Protein AF-A0A0S4JL31-F1 (afdb_monomer_lite)

Secondary structure (DSSP, 8-state):
----HHHHHHHHHHHHHHHHHHHHHHHHHHHHHHHHHHHHHHHHHHHHHHHHHHHHHHHHHHHHHHHHHHHHHHHS-TTGGG-SHHHHHHHHHHHHHTT-EEEEEETTS-EEEEESS--SSSS-PPPPTTEEEEEEEEETTTEEEEEEEETTT--BSSSS---EEEE----STTSHHHHHHT-TT-SSSSEEPPPEEEEEETTEEEEEEEEEEEEE-TT-SSGGGSEEEEEEEEEHHHHHHHHHHH-SSSS-EEEEEETTTTEEEEESSSS-SEEEETTEEEEPBGGG---TTTHHHHT-EETTBS-HHHHHHHS-SSEEEEEETTTTEEEETT-----TTHHHH---EEEEEEES-TTS-SS--EEEEEEEEHHHHHHHHHHHHHHHHHHHHHHHHHHHHHHHHHHHHHTHHHHHHHHHHHHHHHHHHT-----------------------S--SSSHHHHHHHHHHHHHHHHHHHHHHHHHSS------------------------------------S--TT----PPP----------GGG--TTS-HHHHHHHHHHHHT-

Structure (mmCIF, N/CA/C/O backbone):
data_AF-A0A0S4JL31-F1
#
_entry.id   AF-A0A0S4JL31-F1
#
loop_
_atom_site.group_PDB
_atom_site.id
_atom_site.type_symbol
_atom_site.label_atom_id
_atom_site.label_alt_id
_atom_site.label_comp_id
_atom_site.label_asym_id
_atom_site.label_entity_id
_atom_site.label_seq_id
_atom_site.pdbx_PDB_ins_code
_atom_site.Cartn_x
_atom_site.Cartn_y
_atom_site.Cartn_z
_atom_site.occupancy
_atom_site.B_iso_or_equiv
_atom_site.auth_seq_id
_atom_site.auth_comp_id
_atom_site.auth_asym_id
_atom_site.auth_atom_id
_atom_site.pdbx_PDB_model_num
ATOM 1 N N . MET A 1 1 ? -40.070 16.897 58.761 1.00 37.53 1 MET A N 1
ATOM 2 C CA . MET A 1 1 ? -40.650 16.041 57.700 1.00 37.53 1 MET A CA 1
ATOM 3 C C . MET A 1 1 ? -40.444 14.592 58.112 1.00 37.53 1 MET A C 1
ATOM 5 O O . MET A 1 1 ? -39.301 14.165 58.169 1.00 37.53 1 MET A O 1
ATOM 9 N N . HIS A 1 2 ? -41.507 13.865 58.464 1.00 45.56 2 HIS A N 1
ATOM 10 C CA . HIS A 1 2 ? -41.405 12.441 58.801 1.00 45.56 2 HIS A CA 1
ATOM 11 C C . HIS A 1 2 ? -41.560 11.615 57.521 1.00 45.56 2 HIS A C 1
ATOM 13 O O . HIS A 1 2 ? -42.617 11.626 56.893 1.00 45.56 2 HIS A O 1
ATOM 19 N N . VAL A 1 3 ? -40.476 10.965 57.097 1.00 51.31 3 VAL A N 1
ATOM 20 C CA . VAL A 1 3 ? -40.472 10.057 55.943 1.00 51.31 3 VAL A CA 1
ATOM 21 C C . VAL A 1 3 ? -41.164 8.762 56.372 1.00 51.31 3 VAL A C 1
ATOM 23 O O . VAL A 1 3 ? -40.760 8.150 57.355 1.00 51.31 3 VAL A O 1
ATOM 26 N N . SER A 1 4 ? -42.225 8.358 55.668 1.00 69.81 4 SER A N 1
ATOM 27 C CA . SER A 1 4 ? -42.963 7.125 55.979 1.00 69.81 4 SER A CA 1
ATOM 28 C C . SER A 1 4 ? -42.043 5.901 55.882 1.00 69.81 4 SER A C 1
ATOM 30 O O . SER A 1 4 ? -41.303 5.760 54.905 1.00 69.81 4 SER A O 1
ATOM 32 N N . ILE A 1 5 ? -42.138 4.983 56.853 1.00 71.50 5 ILE A N 1
ATOM 33 C CA . ILE A 1 5 ? -41.412 3.696 56.889 1.00 71.50 5 ILE A CA 1
ATOM 34 C C . ILE A 1 5 ? -41.541 2.925 55.565 1.00 71.50 5 ILE A C 1
ATOM 36 O O . ILE A 1 5 ? -40.599 2.260 55.143 1.00 71.50 5 ILE A O 1
ATOM 40 N N . LYS A 1 6 ? -42.669 3.075 54.857 1.00 67.81 6 LYS A N 1
ATOM 41 C CA . LYS A 1 6 ? -42.921 2.461 53.544 1.00 67.81 6 LYS A CA 1
ATOM 42 C C . LYS A 1 6 ? -41.936 2.944 52.473 1.00 67.81 6 LYS A C 1
ATOM 44 O O . LYS A 1 6 ? -41.446 2.144 51.681 1.00 67.81 6 LYS A O 1
ATOM 49 N N . VAL A 1 7 ? -41.620 4.240 52.472 1.00 69.62 7 VAL A N 1
ATOM 50 C CA . VAL A 1 7 ? -40.647 4.835 51.543 1.00 69.62 7 VAL A CA 1
ATOM 51 C C . VAL A 1 7 ? -39.239 4.353 51.876 1.00 69.62 7 VAL A C 1
ATOM 53 O O . VAL A 1 7 ? -38.480 4.029 50.970 1.00 69.62 7 VAL A O 1
ATOM 56 N N . VAL A 1 8 ? -38.914 4.233 53.166 1.00 76.25 8 VAL A N 1
ATOM 57 C CA . VAL A 1 8 ? -37.608 3.729 53.618 1.00 76.25 8 VAL A CA 1
ATOM 58 C C . VAL A 1 8 ? -37.426 2.255 53.246 1.00 76.25 8 VAL A C 1
ATOM 60 O O . VAL A 1 8 ? -36.391 1.892 52.691 1.00 76.25 8 VAL A O 1
ATOM 63 N N . ALA A 1 9 ? -38.437 1.413 53.477 1.00 73.75 9 ALA A N 1
ATOM 64 C CA . ALA A 1 9 ? -38.400 -0.004 53.119 1.00 73.75 9 ALA A CA 1
ATOM 65 C C . ALA A 1 9 ? -38.315 -0.210 51.597 1.00 73.75 9 ALA A C 1
ATOM 67 O O . ALA A 1 9 ? -37.485 -0.990 51.137 1.00 73.75 9 ALA A O 1
ATOM 68 N N . GLY A 1 10 ? -39.111 0.526 50.811 1.00 71.81 10 GLY A N 1
ATOM 69 C CA . GLY A 1 10 ? -39.044 0.484 49.346 1.00 71.81 10 GLY A CA 1
ATOM 70 C C . GLY A 1 10 ? -37.694 0.958 48.799 1.00 71.81 10 GLY A C 1
ATOM 71 O O . GLY A 1 10 ? -37.136 0.323 47.906 1.00 71.81 10 GLY A O 1
ATOM 72 N N . ALA A 1 11 ? -37.127 2.023 49.376 1.00 74.44 11 ALA A N 1
ATOM 73 C CA . ALA A 1 11 ? -35.800 2.513 49.010 1.00 74.44 11 ALA A CA 1
ATOM 74 C C . ALA A 1 11 ? -34.696 1.499 49.348 1.00 74.44 11 ALA A C 1
ATOM 76 O O . ALA A 1 11 ? -33.823 1.257 48.519 1.00 74.44 11 ALA A O 1
ATOM 77 N N . LEU A 1 12 ? -34.749 0.857 50.520 1.00 81.12 12 LEU A N 1
ATOM 78 C CA . LEU A 1 12 ? -33.793 -0.189 50.902 1.00 81.12 12 LEU A CA 1
ATOM 79 C C . LEU A 1 12 ? -33.870 -1.409 49.980 1.00 81.12 12 LEU A C 1
ATOM 81 O O . LEU A 1 12 ? -32.832 -1.944 49.596 1.00 81.12 12 LEU A O 1
ATOM 85 N N . LEU A 1 13 ? -35.077 -1.819 49.584 1.00 79.44 13 LEU A N 1
ATOM 86 C CA . LEU A 1 13 ? -35.286 -2.936 48.660 1.00 79.44 13 LEU A CA 1
ATOM 87 C C . LEU A 1 13 ? -34.727 -2.613 47.266 1.00 79.44 13 LEU A C 1
ATOM 89 O O . LEU A 1 13 ? -34.043 -3.440 46.666 1.00 79.44 13 LEU A O 1
ATOM 93 N N . LEU A 1 14 ? -34.938 -1.380 46.794 1.00 76.56 14 LEU A N 1
ATOM 94 C CA . LEU A 1 14 ? -34.363 -0.884 45.545 1.00 76.56 14 LEU A CA 1
ATOM 95 C C . LEU A 1 14 ? -32.827 -0.852 45.598 1.00 76.56 14 LEU A C 1
ATOM 97 O O . LEU A 1 14 ? -32.179 -1.294 44.654 1.00 76.56 14 LEU A O 1
ATOM 101 N N . ILE A 1 15 ? -32.242 -0.374 46.700 1.00 83.81 15 ILE A N 1
ATOM 102 C CA . ILE A 1 15 ? -30.784 -0.325 46.889 1.00 83.81 15 ILE A CA 1
ATOM 103 C C . ILE A 1 15 ? -30.193 -1.737 46.940 1.00 83.81 15 ILE A C 1
ATOM 105 O O . ILE A 1 15 ? -29.208 -2.003 46.255 1.00 83.81 15 ILE A O 1
ATOM 109 N N . ALA A 1 16 ? -30.793 -2.650 47.708 1.00 84.38 16 ALA A N 1
ATOM 110 C CA . ALA A 1 16 ? -30.333 -4.035 47.803 1.00 84.38 16 ALA A CA 1
ATOM 111 C C . ALA A 1 16 ? -30.406 -4.743 46.443 1.00 84.38 16 ALA A C 1
ATOM 113 O O . ALA A 1 16 ? -29.476 -5.455 46.062 1.00 84.38 16 ALA A O 1
ATOM 114 N N . PHE A 1 17 ? -31.472 -4.496 45.679 1.00 80.62 17 PHE A N 1
ATOM 115 C CA . PHE A 1 17 ? -31.626 -5.037 44.334 1.00 80.62 17 PHE A CA 1
ATOM 116 C C . PHE A 1 17 ? -30.607 -4.454 43.348 1.00 80.62 17 PHE A C 1
ATOM 118 O O . PHE A 1 17 ? -29.963 -5.206 42.615 1.00 80.62 17 PHE A O 1
ATOM 125 N N . LEU A 1 18 ? -30.423 -3.129 43.341 1.00 80.94 18 LEU A N 1
ATOM 126 C CA . LEU A 1 18 ? -29.410 -2.471 42.514 1.00 80.94 18 LEU A CA 1
ATOM 127 C C . LEU A 1 18 ? -28.017 -3.004 42.845 1.00 80.94 18 LEU A C 1
ATOM 129 O O . LEU A 1 18 ? -27.279 -3.341 41.927 1.00 80.94 18 LEU A O 1
ATOM 133 N N . GLY A 1 19 ? -27.693 -3.156 44.132 1.00 84.06 19 GLY A N 1
ATOM 134 C CA . GLY A 1 19 ? -26.439 -3.748 44.593 1.00 84.06 19 GLY A CA 1
ATOM 135 C C . GLY A 1 19 ? -26.251 -5.183 44.099 1.00 84.06 19 GLY A C 1
ATOM 136 O O . GLY A 1 19 ? -25.226 -5.483 43.494 1.00 84.06 19 GLY A O 1
ATOM 137 N N . ALA A 1 20 ? -27.254 -6.051 44.271 1.00 84.00 20 ALA A N 1
ATOM 138 C CA . ALA A 1 20 ? -27.202 -7.437 43.797 1.00 84.00 20 ALA A CA 1
ATOM 139 C C . ALA A 1 20 ? -27.046 -7.527 42.269 1.00 84.00 20 ALA A C 1
ATOM 141 O O . ALA A 1 20 ? -26.255 -8.327 41.770 1.00 84.00 20 ALA A O 1
ATOM 142 N N . THR A 1 21 ? -27.750 -6.667 41.531 1.00 80.31 21 THR A N 1
ATOM 143 C CA . THR A 1 21 ? -27.650 -6.588 40.067 1.00 80.31 21 THR A CA 1
ATOM 144 C C . THR A 1 21 ? -26.260 -6.115 39.646 1.00 80.31 21 THR A C 1
ATOM 146 O O . THR A 1 21 ? -25.657 -6.714 38.761 1.00 80.31 21 THR A O 1
ATOM 149 N N . LEU A 1 22 ? -25.710 -5.094 40.313 1.00 81.44 22 LEU A N 1
ATOM 150 C CA . LEU A 1 22 ? -24.356 -4.601 40.054 1.00 81.44 22 LEU A CA 1
ATOM 151 C C . LEU A 1 22 ? -23.316 -5.707 40.288 1.00 81.44 22 LEU A C 1
ATOM 153 O O . LEU A 1 22 ? -22.460 -5.938 39.438 1.00 81.44 22 LEU A O 1
ATOM 157 N N . CYS A 1 23 ? -23.423 -6.424 41.411 1.00 84.31 23 CYS A N 1
ATOM 158 C CA . CYS A 1 23 ? -22.519 -7.518 41.762 1.00 84.31 23 CYS A CA 1
ATOM 159 C C . CYS A 1 23 ? -22.603 -8.699 40.786 1.00 84.31 23 CYS A C 1
ATOM 161 O O . CYS A 1 23 ? -21.584 -9.334 40.532 1.00 84.31 23 CYS A O 1
ATOM 163 N N . ALA A 1 24 ? -23.781 -8.984 40.223 1.00 83.38 24 ALA A N 1
ATOM 164 C CA . ALA A 1 24 ? -23.945 -10.033 39.216 1.00 83.38 24 ALA A CA 1
ATOM 165 C C . ALA A 1 24 ? -23.403 -9.614 37.838 1.00 83.38 24 ALA A C 1
ATOM 167 O O . ALA A 1 24 ? -22.835 -10.429 37.116 1.00 83.38 24 ALA A O 1
ATOM 168 N N . VAL A 1 25 ? -23.562 -8.339 37.475 1.00 81.44 25 VAL A N 1
ATOM 169 C CA . VAL A 1 25 ? -23.242 -7.830 36.136 1.00 81.44 25 VAL A CA 1
ATOM 170 C C . VAL A 1 25 ? -21.756 -7.485 35.983 1.00 81.44 25 VAL A C 1
ATOM 172 O O . VAL A 1 25 ? -21.173 -7.777 34.939 1.00 81.44 25 VAL A O 1
ATOM 175 N N . ILE A 1 26 ? -21.107 -6.918 37.006 1.00 82.56 26 ILE A N 1
ATOM 176 C CA . ILE A 1 26 ? -19.701 -6.476 36.919 1.00 82.56 26 ILE A CA 1
ATOM 177 C C . ILE A 1 26 ? -18.742 -7.595 36.461 1.00 82.56 26 ILE A C 1
ATOM 179 O O . ILE A 1 26 ? -17.990 -7.342 35.520 1.00 82.56 26 ILE A O 1
ATOM 183 N N . PRO A 1 27 ? -18.762 -8.818 37.034 1.00 82.94 27 PRO A N 1
ATOM 184 C CA . PRO A 1 27 ? -17.860 -9.888 36.603 1.00 82.94 27 PRO A CA 1
ATOM 185 C C . PRO A 1 27 ? -18.073 -10.285 35.141 1.00 82.94 27 PRO A C 1
ATOM 187 O O . PRO A 1 27 ? -17.106 -10.481 34.413 1.00 82.94 27 PRO A O 1
ATOM 190 N N . THR A 1 28 ? -19.334 -10.337 34.694 1.00 82.50 28 THR A N 1
ATOM 191 C CA . THR A 1 28 ? -19.668 -10.683 33.303 1.00 82.50 28 THR A CA 1
ATOM 192 C C . THR A 1 28 ? -19.218 -9.617 32.309 1.00 82.50 28 THR A C 1
ATOM 194 O O . THR A 1 28 ? -18.768 -9.946 31.217 1.00 82.50 28 THR A O 1
ATOM 197 N N . ILE A 1 29 ? -19.294 -8.334 32.683 1.00 81.25 29 ILE A N 1
ATOM 198 C CA . ILE A 1 29 ? -18.777 -7.248 31.844 1.00 81.25 29 ILE A CA 1
ATOM 199 C C . ILE A 1 29 ? -17.251 -7.298 31.799 1.00 81.25 29 ILE A C 1
ATOM 201 O O . ILE A 1 29 ? -16.678 -7.114 30.730 1.00 81.25 29 ILE A O 1
ATOM 205 N N . ALA A 1 30 ? -16.599 -7.556 32.935 1.00 80.50 30 ALA A N 1
ATOM 206 C CA . ALA A 1 30 ? -15.146 -7.642 33.001 1.00 80.50 30 ALA A CA 1
ATOM 207 C C . ALA A 1 30 ? -14.604 -8.772 32.109 1.00 80.50 30 ALA A C 1
ATOM 209 O O . ALA A 1 30 ? -13.695 -8.524 31.322 1.00 80.50 30 ALA A O 1
ATOM 210 N N . SER A 1 31 ? -15.203 -9.970 32.159 1.00 83.00 31 SER A N 1
ATOM 211 C CA . SER A 1 31 ? -14.794 -11.085 31.292 1.00 83.00 31 SER A CA 1
ATOM 212 C C . SER A 1 31 ? -15.062 -10.788 29.816 1.00 83.00 31 SER A C 1
ATOM 214 O O . SER A 1 31 ? -14.186 -10.966 28.974 1.00 83.00 31 SER A O 1
ATOM 216 N N . LEU A 1 32 ? -16.243 -10.239 29.505 1.00 82.38 32 LEU A N 1
ATOM 217 C CA . LEU A 1 32 ? -16.597 -9.845 28.143 1.00 82.38 32 LEU A CA 1
ATOM 218 C C . LEU A 1 32 ? -15.624 -8.802 27.586 1.00 82.38 32 LEU A C 1
ATOM 220 O O . LEU A 1 32 ? -15.337 -8.799 26.393 1.00 82.38 32 LEU A O 1
ATOM 224 N N . GLN A 1 33 ? -15.130 -7.900 28.431 1.00 84.19 33 GLN A N 1
ATOM 225 C CA . GLN A 1 33 ? -14.213 -6.850 28.020 1.00 84.19 33 GLN A CA 1
ATOM 226 C C . GLN A 1 33 ? -12.892 -7.414 27.484 1.00 84.19 33 GLN A C 1
ATOM 228 O O . GLN A 1 33 ? -12.407 -6.951 26.445 1.00 84.19 33 GLN A O 1
ATOM 233 N N . ASP A 1 34 ? -12.338 -8.418 28.153 1.00 82.62 34 ASP A N 1
ATOM 234 C CA . ASP A 1 34 ? -11.095 -9.053 27.721 1.00 82.62 34 ASP A CA 1
ATOM 235 C C . ASP A 1 34 ? -11.312 -9.896 26.456 1.00 82.62 34 ASP A C 1
ATOM 237 O O . ASP A 1 34 ? -10.542 -9.765 25.499 1.00 82.62 34 ASP A O 1
ATOM 241 N N . ASP A 1 35 ? -12.417 -10.646 26.382 1.00 86.19 35 ASP A N 1
ATOM 242 C CA . ASP A 1 35 ? -12.791 -11.423 25.191 1.00 86.19 35 ASP A CA 1
ATOM 243 C C . ASP A 1 35 ? -12.978 -10.529 23.962 1.00 86.19 35 ASP A C 1
ATOM 245 O O . ASP A 1 35 ? -12.482 -10.816 22.870 1.00 86.19 35 ASP A O 1
ATOM 249 N N . VAL A 1 36 ? -13.668 -9.402 24.140 1.00 86.44 36 VAL A N 1
ATOM 250 C CA . VAL A 1 36 ? -13.924 -8.426 23.082 1.00 86.44 36 VAL A CA 1
ATOM 251 C C . VAL A 1 36 ? -12.627 -7.803 22.575 1.00 86.44 36 VAL A C 1
ATOM 253 O O . VAL A 1 36 ? -12.441 -7.687 21.361 1.00 86.44 36 VAL A O 1
ATOM 256 N N . ARG A 1 37 ? -11.717 -7.402 23.472 1.00 85.19 37 ARG A N 1
ATOM 257 C CA . ARG A 1 37 ? -10.401 -6.887 23.062 1.00 85.19 37 ARG A CA 1
ATOM 258 C C . ARG A 1 37 ? -9.616 -7.940 22.308 1.00 85.19 37 ARG A C 1
ATOM 260 O O . ARG A 1 37 ? -9.127 -7.643 21.221 1.00 85.19 37 ARG A O 1
ATOM 267 N N . GLY A 1 38 ? -9.554 -9.158 22.842 1.00 87.44 38 GLY A N 1
ATOM 268 C CA . GLY A 1 38 ? -8.871 -10.277 22.203 1.00 87.44 38 GLY A CA 1
ATOM 269 C C . GLY A 1 38 ? -9.435 -10.583 20.817 1.00 87.44 38 GLY A C 1
ATOM 270 O O . GLY A 1 38 ? -8.672 -10.816 19.880 1.00 87.44 38 GLY A O 1
ATOM 271 N N . PHE A 1 39 ? -10.757 -10.516 20.651 1.00 89.88 39 PHE A N 1
ATOM 272 C CA . PHE A 1 39 ? -11.419 -10.743 19.369 1.00 89.88 39 PHE A CA 1
ATOM 273 C C . PHE A 1 39 ? -11.103 -9.648 18.344 1.00 89.88 39 PHE A C 1
ATOM 275 O O . PHE A 1 39 ? -10.705 -9.959 17.222 1.00 89.88 39 PHE A O 1
ATOM 282 N N . VAL A 1 40 ? -11.212 -8.368 18.721 1.00 90.75 40 VAL A N 1
ATOM 283 C CA . VAL A 1 40 ? -10.890 -7.244 17.819 1.00 90.75 40 VAL A CA 1
ATOM 284 C C . VAL A 1 40 ? -9.395 -7.217 17.480 1.00 90.75 40 VAL A C 1
ATOM 286 O O . VAL A 1 40 ? -9.037 -6.972 16.328 1.00 90.75 40 VAL A O 1
ATOM 289 N N . ALA A 1 41 ? -8.520 -7.519 18.442 1.00 89.88 41 ALA A N 1
ATOM 290 C CA . ALA A 1 41 ? -7.084 -7.650 18.205 1.00 89.88 41 ALA A CA 1
ATOM 291 C C . ALA A 1 41 ? -6.772 -8.810 17.244 1.00 89.88 41 ALA A C 1
ATOM 293 O O . ALA A 1 41 ? -6.010 -8.624 16.298 1.00 89.88 41 ALA A O 1
ATOM 294 N N . SER A 1 42 ? -7.428 -9.965 17.415 1.00 91.00 42 SER A N 1
ATOM 295 C CA . SER A 1 42 ? -7.290 -11.113 16.503 1.00 91.00 42 SER A CA 1
ATOM 296 C C . SER A 1 42 ? -7.796 -10.783 15.090 1.00 91.00 42 SER A C 1
ATOM 298 O O . SER A 1 42 ? -7.211 -11.223 14.104 1.00 91.00 42 SER A O 1
ATOM 300 N N . ALA A 1 43 ? -8.855 -9.975 14.966 1.00 90.06 43 ALA A N 1
ATOM 301 C CA . ALA A 1 43 ? -9.336 -9.495 13.670 1.00 90.06 43 ALA A CA 1
ATOM 302 C C . ALA A 1 43 ? -8.322 -8.553 12.994 1.00 90.06 43 ALA A C 1
ATOM 304 O O . ALA A 1 43 ? -8.075 -8.672 11.794 1.00 90.06 43 ALA A O 1
ATOM 305 N N . ALA A 1 44 ? -7.697 -7.650 13.759 1.00 91.62 44 ALA A N 1
ATOM 306 C CA . ALA A 1 44 ? -6.627 -6.786 13.259 1.00 91.62 44 ALA A CA 1
ATOM 307 C C . ALA A 1 44 ? -5.382 -7.575 12.837 1.00 91.62 44 ALA A C 1
ATOM 309 O O . ALA A 1 44 ? -4.779 -7.250 11.816 1.00 91.62 44 ALA A O 1
ATOM 310 N N . GLU A 1 45 ? -5.022 -8.617 13.589 1.00 92.19 45 GLU A N 1
ATOM 311 C CA . GLU A 1 45 ? -3.950 -9.552 13.241 1.00 92.19 45 GLU A CA 1
ATOM 312 C C . GLU A 1 45 ? -4.254 -10.280 11.930 1.00 92.19 45 GLU A C 1
ATOM 314 O O . GLU A 1 45 ? -3.489 -10.154 10.978 1.00 92.19 45 GLU A O 1
ATOM 319 N N . SER A 1 46 ? -5.421 -10.920 11.824 1.00 91.75 46 SER A N 1
ATOM 320 C CA . SER A 1 46 ? -5.824 -11.634 10.609 1.00 91.75 46 SER A CA 1
ATOM 321 C C . SER A 1 46 ? -5.842 -10.731 9.372 1.00 91.75 46 SER A C 1
ATOM 323 O O . SER A 1 46 ? -5.417 -11.155 8.296 1.00 91.75 46 SER A O 1
ATOM 325 N N . ALA A 1 47 ? -6.332 -9.494 9.499 1.00 91.25 47 ALA A N 1
ATOM 326 C CA . ALA A 1 47 ? -6.383 -8.563 8.377 1.00 91.25 47 ALA A CA 1
ATOM 327 C C . ALA A 1 47 ? -4.987 -8.044 7.991 1.00 91.25 47 ALA A C 1
ATOM 329 O O . ALA A 1 47 ? -4.683 -7.912 6.803 1.00 91.25 47 ALA A O 1
ATOM 330 N N . ALA A 1 48 ? -4.121 -7.775 8.976 1.00 93.31 48 ALA A N 1
ATOM 331 C CA . ALA A 1 48 ? -2.736 -7.392 8.724 1.00 93.31 48 ALA A CA 1
ATOM 332 C C . ALA A 1 48 ? -1.973 -8.514 8.009 1.00 93.31 48 ALA A C 1
ATOM 334 O O . ALA A 1 48 ? -1.325 -8.245 6.999 1.00 93.31 48 ALA A O 1
ATOM 335 N N . ASP A 1 49 ? -2.109 -9.754 8.478 1.00 92.19 49 ASP A N 1
ATOM 336 C CA . ASP A 1 49 ? -1.421 -10.920 7.922 1.00 92.19 49 ASP A CA 1
ATOM 337 C C . ASP A 1 49 ? -1.877 -11.215 6.488 1.00 92.19 49 ASP A C 1
ATOM 339 O O . ASP A 1 49 ? -1.048 -11.466 5.613 1.00 92.19 49 ASP A O 1
ATOM 343 N N . GLN A 1 50 ? -3.180 -11.105 6.202 1.00 91.38 50 GLN A N 1
ATOM 344 C CA . GLN A 1 50 ? -3.709 -11.279 4.847 1.00 91.38 50 GLN A CA 1
ATOM 345 C C . GLN A 1 50 ? -3.122 -10.249 3.872 1.00 91.38 50 GLN A C 1
ATOM 347 O O . GLN A 1 50 ? -2.640 -10.602 2.792 1.00 91.38 50 GLN A O 1
ATOM 352 N N . VAL A 1 51 ? -3.144 -8.966 4.244 1.00 92.31 51 VAL A N 1
ATOM 353 C CA . VAL A 1 51 ? -2.610 -7.889 3.397 1.00 92.31 51 VAL A CA 1
ATOM 354 C C . VAL A 1 51 ? -1.090 -8.014 3.259 1.00 92.31 51 VAL A C 1
ATOM 356 O O . VAL A 1 51 ? -0.554 -7.817 2.164 1.00 92.31 51 VAL A O 1
ATOM 359 N N . GLN A 1 52 ? -0.393 -8.368 4.341 1.00 92.88 52 GLN A N 1
ATOM 360 C CA . GLN A 1 52 ? 1.047 -8.605 4.343 1.00 92.88 52 GLN A CA 1
ATOM 361 C C . GLN A 1 52 ? 1.413 -9.740 3.390 1.00 92.88 52 GLN A C 1
ATOM 363 O O . GLN A 1 52 ? 2.311 -9.555 2.574 1.00 92.88 52 GLN A O 1
ATOM 368 N N . PHE A 1 53 ? 0.717 -10.874 3.462 1.00 90.62 53 PHE A N 1
ATOM 369 C CA . PHE A 1 53 ? 0.979 -12.047 2.632 1.00 90.62 53 PHE A CA 1
ATOM 370 C C . PHE A 1 53 ? 0.881 -11.713 1.139 1.00 90.62 53 PHE A C 1
ATOM 372 O O . PHE A 1 53 ? 1.850 -11.887 0.398 1.00 90.62 53 PHE A O 1
ATOM 379 N N . VAL A 1 54 ? -0.246 -11.131 0.716 1.00 90.31 54 VAL A N 1
ATOM 380 C CA . VAL A 1 54 ? -0.484 -10.769 -0.692 1.00 90.31 54 VAL A CA 1
ATOM 381 C C . VAL A 1 54 ? 0.535 -9.735 -1.176 1.00 90.31 54 VAL A C 1
ATOM 383 O O . VAL A 1 54 ? 1.053 -9.813 -2.294 1.00 90.31 54 VAL A O 1
ATOM 386 N N . PHE A 1 55 ? 0.851 -8.740 -0.345 1.00 91.00 55 PHE A N 1
ATOM 387 C CA . PHE A 1 55 ? 1.792 -7.701 -0.744 1.00 91.00 55 PHE A CA 1
ATOM 388 C C . PHE A 1 55 ? 3.246 -8.203 -0.770 1.00 91.00 55 PHE A C 1
ATOM 390 O O . PHE A 1 55 ? 3.995 -7.854 -1.686 1.00 91.00 55 PHE A O 1
ATOM 397 N N . ALA A 1 56 ? 3.640 -9.064 0.170 1.00 91.06 56 ALA A N 1
ATOM 398 C CA . ALA A 1 56 ? 4.950 -9.710 0.186 1.00 91.06 56 ALA A CA 1
ATOM 399 C C . ALA A 1 56 ? 5.163 -10.583 -1.058 1.00 91.06 56 ALA A C 1
ATOM 401 O O . ALA A 1 56 ? 6.220 -10.502 -1.691 1.00 91.06 56 ALA A O 1
ATOM 402 N N . GLU A 1 57 ? 4.146 -11.348 -1.460 1.00 90.50 57 GLU A N 1
ATOM 403 C CA . GLU A 1 57 ? 4.160 -12.138 -2.695 1.00 90.50 57 GLU A CA 1
ATOM 404 C C . GLU A 1 57 ? 4.347 -11.247 -3.933 1.00 90.50 57 GLU A C 1
ATOM 406 O O . GLU A 1 57 ? 5.163 -11.544 -4.814 1.00 90.50 57 GLU A O 1
ATOM 411 N N . ARG A 1 58 ? 3.662 -10.098 -3.982 1.00 90.50 58 ARG A N 1
ATOM 412 C CA . ARG A 1 58 ? 3.824 -9.127 -5.072 1.00 90.50 58 ARG A CA 1
ATOM 413 C C . ARG A 1 58 ? 5.244 -8.565 -5.136 1.00 90.50 58 ARG A C 1
ATOM 415 O O . ARG A 1 58 ? 5.813 -8.471 -6.225 1.00 90.50 58 ARG A O 1
ATOM 422 N N . LEU A 1 59 ? 5.844 -8.219 -3.996 1.00 91.94 59 LEU A N 1
ATOM 423 C CA . LEU A 1 59 ? 7.237 -7.755 -3.943 1.00 91.94 59 LEU A CA 1
ATOM 424 C C . LEU A 1 59 ? 8.212 -8.846 -4.391 1.00 91.94 59 LEU A C 1
ATOM 426 O O . LEU A 1 59 ? 9.122 -8.571 -5.177 1.00 91.94 59 LEU A O 1
ATOM 430 N N . HIS A 1 60 ? 7.996 -10.085 -3.952 1.00 92.06 60 HIS A N 1
ATOM 431 C CA . HIS A 1 60 ? 8.798 -11.224 -4.383 1.00 92.06 60 HIS A CA 1
ATOM 432 C C . HIS A 1 60 ? 8.695 -11.448 -5.898 1.00 92.06 60 HIS A C 1
ATOM 434 O O . HIS A 1 60 ? 9.713 -11.583 -6.577 1.00 92.06 60 HIS A O 1
ATOM 440 N N . THR A 1 61 ? 7.485 -11.381 -6.453 1.00 92.50 61 THR A N 1
ATOM 441 C CA . THR A 1 61 ? 7.238 -11.490 -7.898 1.00 92.50 61 THR A CA 1
ATOM 442 C C . THR A 1 61 ? 7.995 -10.415 -8.678 1.00 92.50 61 THR A C 1
ATOM 444 O O . THR A 1 61 ? 8.669 -10.722 -9.662 1.00 92.50 61 THR A O 1
ATOM 447 N N . VAL A 1 62 ? 7.959 -9.159 -8.214 1.00 93.31 62 VAL A N 1
ATOM 448 C CA . VAL A 1 62 ? 8.718 -8.050 -8.821 1.00 93.31 62 VAL A CA 1
ATOM 449 C C . VAL A 1 62 ? 10.222 -8.307 -8.766 1.00 93.31 62 VAL A C 1
ATOM 451 O O . VAL A 1 62 ? 10.922 -8.039 -9.743 1.00 93.31 62 VAL A O 1
ATOM 454 N N . GLN A 1 63 ? 10.727 -8.848 -7.659 1.00 92.56 63 GLN A N 1
ATOM 455 C CA . GLN A 1 63 ? 12.141 -9.181 -7.507 1.00 92.56 63 GLN A CA 1
ATOM 456 C C . GLN A 1 63 ? 12.573 -10.291 -8.476 1.00 92.56 63 GLN A C 1
ATOM 458 O O . GLN A 1 63 ? 13.571 -10.140 -9.186 1.00 92.56 63 GLN A O 1
ATOM 463 N N . VAL A 1 64 ? 11.824 -11.395 -8.535 1.00 93.62 64 VAL A N 1
ATOM 464 C CA . VAL A 1 64 ? 12.104 -12.530 -9.431 1.00 93.62 64 VAL A CA 1
ATOM 465 C C . VAL A 1 64 ? 12.057 -12.082 -10.890 1.00 93.62 64 VAL A C 1
ATOM 467 O O . VAL A 1 64 ? 13.009 -12.307 -11.642 1.00 93.62 64 VAL A O 1
ATOM 470 N N . PHE A 1 65 ? 10.996 -11.374 -11.273 1.00 95.88 65 PHE A N 1
ATOM 471 C CA . PHE A 1 65 ? 10.842 -10.845 -12.621 1.00 95.88 65 PHE A CA 1
ATOM 472 C C . PHE A 1 65 ? 11.936 -9.824 -12.970 1.00 95.88 65 PHE A C 1
ATOM 474 O O . PHE A 1 65 ? 12.517 -9.891 -14.052 1.00 95.88 65 PHE A O 1
ATOM 481 N N . GLY A 1 66 ? 12.291 -8.928 -12.046 1.00 95.19 66 GLY A N 1
ATOM 482 C CA . GLY A 1 66 ? 13.372 -7.964 -12.244 1.00 95.19 66 GLY A CA 1
ATOM 483 C C . GLY A 1 66 ? 14.726 -8.627 -12.484 1.00 95.19 66 GLY A C 1
ATOM 484 O O . GLY A 1 66 ? 15.470 -8.186 -13.358 1.00 95.19 66 GLY A O 1
ATOM 485 N N . ASN A 1 67 ? 15.030 -9.715 -11.773 1.00 94.75 67 ASN A N 1
ATOM 486 C CA . ASN A 1 67 ? 16.253 -10.492 -11.996 1.00 94.75 67 ASN A CA 1
ATOM 487 C C . ASN A 1 67 ? 16.252 -11.211 -13.352 1.00 94.75 67 ASN A C 1
ATOM 489 O O . ASN A 1 67 ? 17.276 -11.227 -14.038 1.00 94.75 67 ASN A O 1
ATOM 493 N N . ALA A 1 68 ? 15.111 -11.770 -13.764 1.00 95.06 68 ALA A N 1
ATOM 494 C CA . ALA A 1 68 ? 14.967 -12.386 -15.081 1.00 95.06 68 ALA A CA 1
ATOM 495 C C . ALA A 1 68 ? 15.162 -11.356 -16.206 1.00 95.06 68 ALA A C 1
ATOM 497 O O . ALA A 1 68 ? 15.943 -11.586 -17.131 1.00 95.06 68 ALA A O 1
ATOM 498 N N . LEU A 1 69 ? 14.527 -10.188 -16.078 1.00 95.56 69 LEU A N 1
ATOM 499 C CA . LEU A 1 69 ? 14.638 -9.090 -17.033 1.00 95.56 69 LEU A CA 1
ATOM 500 C C . LEU A 1 69 ? 16.058 -8.506 -17.083 1.00 95.56 69 LEU A C 1
ATOM 502 O O . LEU A 1 69 ? 16.563 -8.226 -18.167 1.00 95.56 69 LEU A O 1
ATOM 506 N N . HIS A 1 70 ? 16.736 -8.377 -15.936 1.00 94.44 70 HIS A N 1
ATOM 507 C CA . HIS A 1 70 ? 18.144 -7.961 -15.870 1.00 94.44 70 HIS A CA 1
ATOM 508 C C . HIS A 1 70 ? 19.055 -8.928 -16.629 1.00 94.44 70 HIS A C 1
ATOM 510 O O . HIS A 1 70 ? 19.883 -8.500 -17.437 1.00 94.44 70 HIS A O 1
ATOM 516 N N . LYS A 1 71 ? 18.865 -10.238 -16.426 1.00 93.38 71 LYS A N 1
ATOM 517 C CA . LYS A 1 71 ? 19.618 -11.274 -17.142 1.00 93.38 71 LYS A CA 1
ATOM 518 C C . LYS A 1 71 ? 19.363 -11.208 -18.649 1.00 93.38 71 LYS A C 1
ATOM 520 O O . LYS A 1 71 ? 20.330 -11.228 -19.408 1.00 93.38 71 LYS A O 1
ATOM 525 N N . ALA A 1 72 ? 18.102 -11.077 -19.067 1.00 92.25 72 ALA A N 1
ATOM 526 C CA . ALA A 1 72 ? 17.724 -10.956 -20.475 1.00 92.25 72 ALA A CA 1
ATOM 527 C C . ALA A 1 72 ? 18.360 -9.720 -21.135 1.00 92.25 72 ALA A C 1
ATOM 529 O O . ALA A 1 72 ? 19.010 -9.844 -22.174 1.00 92.25 72 ALA A O 1
ATOM 530 N N . ALA A 1 73 ? 18.269 -8.558 -20.482 1.00 90.88 73 ALA A N 1
ATOM 531 C CA . ALA A 1 73 ? 18.835 -7.298 -20.965 1.00 90.88 73 ALA A CA 1
ATOM 532 C C . ALA A 1 73 ? 20.371 -7.298 -21.030 1.00 90.88 73 ALA A C 1
ATOM 534 O O . ALA A 1 73 ? 20.973 -6.578 -21.821 1.00 90.88 73 ALA A O 1
ATOM 535 N N . ARG A 1 74 ? 21.034 -8.113 -20.204 1.00 89.81 74 ARG A N 1
ATOM 536 C CA . ARG A 1 74 ? 22.490 -8.293 -20.270 1.00 89.81 74 ARG A CA 1
ATOM 537 C C . ARG A 1 74 ? 22.914 -9.141 -21.471 1.00 89.81 74 ARG A C 1
ATOM 539 O O . ARG A 1 74 ? 23.993 -8.922 -22.023 1.00 89.81 74 ARG A O 1
ATOM 546 N N . THR A 1 75 ? 22.098 -10.132 -21.834 1.00 88.75 75 THR A N 1
ATOM 547 C CA . THR A 1 75 ? 22.374 -11.059 -22.943 1.00 88.75 75 THR A CA 1
ATOM 548 C C . THR A 1 75 ? 21.956 -10.520 -24.305 1.00 88.75 75 THR A C 1
ATOM 550 O O . THR A 1 75 ? 22.594 -10.850 -25.301 1.00 88.75 75 THR A O 1
ATOM 553 N N . HIS A 1 76 ? 20.901 -9.709 -24.350 1.00 87.12 76 HIS A N 1
ATOM 554 C CA . HIS A 1 76 ? 20.335 -9.152 -25.570 1.00 87.12 76 HIS A CA 1
ATOM 555 C C . HIS A 1 76 ? 20.043 -7.665 -25.365 1.00 87.12 76 HIS A C 1
ATOM 557 O O . HIS A 1 76 ? 19.500 -7.281 -24.331 1.00 87.12 76 HIS A O 1
ATOM 563 N N . ASP A 1 77 ? 20.397 -6.832 -26.343 1.00 86.69 77 ASP A N 1
ATOM 564 C CA . ASP A 1 77 ? 20.162 -5.390 -26.262 1.00 86.69 77 ASP A CA 1
ATOM 565 C C . ASP A 1 77 ? 18.673 -5.078 -26.463 1.00 86.69 77 ASP A C 1
ATOM 567 O O . ASP A 1 77 ? 18.189 -4.957 -27.587 1.00 86.69 77 ASP A O 1
ATOM 571 N N . LEU A 1 78 ? 17.937 -4.949 -25.358 1.00 89.62 78 LEU A N 1
ATOM 572 C CA . LEU A 1 78 ? 16.507 -4.621 -25.380 1.00 89.62 78 LEU A CA 1
ATOM 573 C C . LEU A 1 78 ? 16.224 -3.159 -25.772 1.00 89.62 78 LEU A C 1
ATOM 575 O O . LEU A 1 78 ? 15.059 -2.810 -25.949 1.00 89.62 78 LEU A O 1
ATOM 579 N N . LEU A 1 79 ? 17.255 -2.310 -25.895 1.00 88.00 79 LEU A N 1
ATOM 580 C CA . LEU A 1 79 ? 17.155 -0.918 -26.356 1.00 88.00 79 LEU A CA 1
ATOM 581 C C . LEU A 1 79 ? 17.808 -0.693 -27.725 1.00 88.00 79 LEU A C 1
ATOM 583 O O . LEU A 1 79 ? 18.121 0.453 -28.066 1.00 88.00 79 LEU A O 1
ATOM 587 N N . HIS A 1 80 ? 18.013 -1.750 -28.513 1.00 85.75 80 HIS A N 1
ATOM 588 C CA . HIS A 1 80 ? 18.617 -1.618 -29.834 1.00 85.75 80 HIS A CA 1
ATOM 589 C C . HIS A 1 80 ? 17.876 -0.561 -30.674 1.00 85.75 80 HIS A C 1
ATOM 591 O O . HIS A 1 80 ? 16.650 -0.591 -30.796 1.00 85.75 80 HIS A O 1
ATOM 597 N N . ASP A 1 81 ? 18.617 0.432 -31.174 1.00 84.38 81 ASP A N 1
ATOM 598 C CA . ASP A 1 81 ? 18.103 1.595 -31.913 1.00 84.38 81 ASP A CA 1
ATOM 599 C C . ASP A 1 81 ? 16.927 2.344 -31.251 1.00 84.38 81 ASP A C 1
ATOM 601 O O . ASP A 1 81 ? 16.123 2.988 -31.930 1.00 84.38 81 ASP A O 1
ATOM 605 N N . LEU A 1 82 ? 16.819 2.283 -29.915 1.00 85.56 82 LEU A N 1
ATOM 606 C CA . LEU A 1 82 ? 15.711 2.852 -29.132 1.00 85.56 82 LEU A CA 1
ATOM 607 C C . LEU A 1 82 ? 14.324 2.352 -29.585 1.00 85.56 82 LEU A C 1
ATOM 609 O O . LEU A 1 82 ? 13.316 3.048 -29.415 1.00 85.56 82 LEU A O 1
ATOM 613 N N . GLN A 1 83 ? 14.265 1.144 -30.152 1.00 90.06 83 GLN A N 1
ATOM 614 C CA . GLN A 1 83 ? 13.018 0.481 -30.515 1.00 90.06 83 GLN A CA 1
ATOM 615 C C . GLN A 1 83 ? 12.420 -0.242 -29.297 1.00 90.06 83 GLN A C 1
ATOM 617 O O . GLN A 1 83 ? 13.141 -0.922 -28.570 1.00 90.06 83 GLN A O 1
ATOM 622 N N . PRO A 1 84 ? 11.101 -0.139 -29.054 1.00 92.75 84 PRO A N 1
ATOM 623 C CA . PRO A 1 84 ? 10.484 -0.699 -27.853 1.00 92.75 84 PRO A CA 1
ATOM 624 C C . PRO A 1 84 ? 10.118 -2.182 -27.956 1.00 92.75 84 PRO A C 1
ATOM 626 O O . PRO A 1 84 ? 9.740 -2.768 -26.949 1.00 92.75 84 PRO A O 1
ATOM 629 N N . TRP A 1 85 ? 10.192 -2.788 -29.140 1.00 94.50 85 TRP A N 1
ATOM 630 C CA . TRP A 1 85 ? 9.542 -4.069 -29.443 1.00 94.50 85 TRP A CA 1
ATOM 631 C C . TRP A 1 85 ? 10.060 -5.227 -28.590 1.00 94.50 85 TRP A C 1
ATOM 633 O O . TRP A 1 85 ? 9.280 -5.809 -27.840 1.00 94.50 85 TRP A O 1
ATOM 643 N N . SER A 1 86 ? 11.373 -5.472 -28.588 1.00 92.81 86 SER A N 1
ATOM 644 C CA . SER A 1 86 ? 11.982 -6.517 -27.753 1.00 92.81 86 SER A CA 1
ATOM 645 C C . SER A 1 86 ? 11.705 -6.287 -26.266 1.00 92.81 86 SER A C 1
ATOM 647 O O . SER A 1 86 ? 11.511 -7.225 -25.498 1.00 92.81 86 SER A O 1
ATOM 649 N N . PHE A 1 87 ? 11.652 -5.025 -25.836 1.00 94.44 87 PHE A N 1
ATOM 650 C CA . PHE A 1 87 ? 11.357 -4.698 -24.447 1.00 94.44 87 PHE A CA 1
ATOM 651 C C . PHE A 1 87 ? 9.887 -4.964 -24.081 1.00 94.44 87 PHE A C 1
ATOM 653 O O . PHE A 1 87 ? 9.609 -5.470 -22.992 1.00 94.44 87 PHE A O 1
ATOM 660 N N . ILE A 1 88 ? 8.946 -4.682 -24.988 1.00 95.81 88 ILE A N 1
ATOM 661 C CA . ILE A 1 88 ? 7.520 -4.997 -24.816 1.00 95.81 88 ILE A CA 1
ATOM 662 C C . ILE A 1 88 ? 7.304 -6.509 -24.740 1.00 95.81 88 ILE A C 1
ATOM 664 O O . ILE A 1 88 ? 6.555 -6.951 -23.873 1.00 95.81 88 ILE A O 1
ATOM 668 N N . GLU A 1 89 ? 7.967 -7.299 -25.584 1.00 94.75 89 GLU A N 1
ATOM 669 C CA . GLU A 1 89 ? 7.840 -8.764 -25.569 1.00 94.75 89 GLU A CA 1
ATOM 670 C C . GLU A 1 89 ? 8.250 -9.361 -24.216 1.00 94.75 89 GLU A C 1
ATOM 672 O O . GLU A 1 89 ? 7.552 -10.212 -23.668 1.00 94.75 89 GLU A O 1
ATOM 677 N N . TRP A 1 90 ? 9.342 -8.864 -23.627 1.00 94.69 90 TRP A N 1
ATOM 678 C CA . TRP A 1 90 ? 9.819 -9.338 -22.325 1.00 94.69 90 TRP A CA 1
ATOM 679 C C . TRP A 1 90 ? 8.996 -8.831 -21.139 1.00 94.69 90 TRP A C 1
ATOM 681 O O . TRP A 1 90 ? 8.873 -9.531 -20.132 1.00 94.69 90 TRP A O 1
ATOM 691 N N . ALA A 1 91 ? 8.485 -7.599 -21.208 1.00 96.31 91 ALA A N 1
ATOM 692 C CA . ALA A 1 91 ? 8.024 -6.891 -20.016 1.00 96.31 91 ALA A CA 1
ATOM 693 C C . ALA A 1 91 ? 6.583 -6.363 -20.081 1.00 96.31 91 ALA A C 1
ATOM 695 O O . ALA A 1 91 ? 6.024 -5.986 -19.046 1.00 96.31 91 ALA A O 1
ATOM 696 N N . GLY A 1 92 ? 5.953 -6.352 -21.255 1.00 95.19 92 GLY A N 1
ATOM 697 C CA . GLY A 1 92 ? 4.627 -5.777 -21.485 1.00 95.19 92 GLY A CA 1
ATOM 698 C C . GLY A 1 92 ? 3.524 -6.462 -20.680 1.00 95.19 92 GLY A C 1
ATOM 699 O O . GLY A 1 92 ? 2.797 -5.788 -19.950 1.00 95.19 92 GLY A O 1
ATOM 700 N N . ALA A 1 93 ? 3.450 -7.796 -20.731 1.00 94.06 93 ALA A N 1
ATOM 701 C CA . ALA A 1 93 ? 2.437 -8.561 -19.998 1.00 94.06 93 ALA A CA 1
ATOM 702 C C . ALA A 1 93 ? 2.533 -8.340 -18.478 1.00 94.06 93 ALA A C 1
ATOM 704 O O . ALA A 1 93 ? 1.533 -8.058 -17.820 1.00 94.06 93 ALA A O 1
ATOM 705 N N . MET A 1 94 ? 3.750 -8.386 -17.924 1.00 94.25 94 MET A N 1
ATOM 706 C CA . MET A 1 94 ? 3.982 -8.185 -16.490 1.00 94.25 94 MET A CA 1
ATOM 707 C C . MET A 1 94 ? 3.701 -6.741 -16.052 1.00 94.25 94 MET A C 1
ATOM 709 O O . MET A 1 94 ? 3.152 -6.512 -14.975 1.00 94.25 94 MET A O 1
ATOM 713 N N . THR A 1 95 ? 4.027 -5.762 -16.902 1.00 94.94 95 THR A N 1
ATOM 714 C CA . THR A 1 95 ? 3.722 -4.341 -16.669 1.00 94.94 95 THR A CA 1
ATOM 715 C C . THR A 1 95 ? 2.227 -4.125 -16.447 1.00 94.94 95 THR A C 1
ATOM 717 O O . THR A 1 95 ? 1.844 -3.395 -15.531 1.00 94.94 95 THR A O 1
ATOM 720 N N . VAL A 1 96 ? 1.389 -4.773 -17.262 1.00 93.12 96 VAL A N 1
ATOM 721 C CA . VAL A 1 96 ? -0.072 -4.663 -17.175 1.00 93.12 96 VAL A CA 1
ATOM 722 C C . VAL A 1 96 ? -0.627 -5.489 -16.016 1.00 93.12 96 VAL A C 1
ATOM 724 O O . VAL A 1 96 ? -1.376 -4.951 -15.204 1.00 93.12 96 VAL A O 1
ATOM 727 N N . ALA A 1 97 ? -0.220 -6.755 -15.889 1.00 91.25 97 ALA A N 1
ATOM 728 C CA . ALA A 1 97 ? -0.742 -7.668 -14.871 1.00 91.25 97 ALA A CA 1
ATOM 729 C C . ALA A 1 97 ? -0.438 -7.213 -13.435 1.00 91.25 97 ALA A C 1
ATOM 731 O O . ALA A 1 97 ? -1.283 -7.341 -12.554 1.00 91.25 97 ALA A O 1
ATOM 732 N N . GLN A 1 98 ? 0.755 -6.660 -13.199 1.00 90.94 98 GLN A N 1
ATOM 733 C CA . GLN A 1 98 ? 1.206 -6.241 -11.867 1.00 90.94 98 GLN A CA 1
ATOM 734 C C . GLN A 1 98 ? 1.148 -4.722 -11.654 1.00 90.94 98 GLN A C 1
ATOM 736 O O . GLN A 1 98 ? 1.690 -4.226 -10.665 1.00 90.94 98 GLN A O 1
ATOM 741 N N . ASP A 1 99 ? 0.514 -3.969 -12.559 1.00 91.06 99 ASP A N 1
ATOM 742 C CA . ASP A 1 99 ? 0.406 -2.500 -12.528 1.00 91.06 99 ASP A CA 1
ATOM 743 C C . ASP A 1 99 ? 1.760 -1.786 -12.278 1.00 91.06 99 ASP A C 1
ATOM 745 O O . ASP A 1 99 ? 1.872 -0.811 -11.521 1.00 91.06 99 ASP A O 1
ATOM 749 N N . LEU A 1 100 ? 2.829 -2.296 -12.896 1.00 93.69 100 LEU A N 1
ATOM 750 C CA . LEU A 1 100 ? 4.201 -1.812 -12.707 1.00 93.69 100 LEU A CA 1
ATOM 751 C C . LEU A 1 100 ? 4.535 -0.686 -13.682 1.00 93.69 100 LEU A C 1
ATOM 753 O O . LEU A 1 100 ? 3.883 -0.477 -14.697 1.00 93.69 100 LEU A O 1
ATOM 757 N N . SER A 1 101 ? 5.588 0.066 -13.395 1.00 93.75 101 SER A N 1
ATOM 758 C CA . SER A 1 101 ? 6.240 0.899 -14.406 1.00 93.75 101 SER A CA 1
ATOM 759 C C . SER A 1 101 ? 7.683 0.464 -14.544 1.00 93.75 101 SER A C 1
ATOM 761 O O . SER A 1 101 ? 8.410 0.419 -13.556 1.00 93.75 101 SER A O 1
ATOM 763 N N . ILE A 1 102 ? 8.103 0.130 -15.755 1.00 95.75 102 ILE A N 1
ATOM 764 C CA . ILE A 1 102 ? 9.441 -0.402 -16.002 1.00 95.75 102 ILE A CA 1
ATOM 765 C C . ILE A 1 102 ? 10.163 0.568 -16.912 1.00 95.75 102 ILE A C 1
ATOM 767 O O . ILE A 1 102 ? 9.647 0.955 -17.957 1.00 95.75 102 ILE A O 1
ATOM 771 N N . VAL A 1 103 ? 11.352 0.981 -16.497 1.00 94.06 103 VAL A N 1
ATOM 772 C CA . VAL A 1 103 ? 12.210 1.858 -17.284 1.00 94.06 103 VAL A CA 1
ATOM 773 C C . VAL A 1 103 ? 13.504 1.152 -17.585 1.00 94.06 103 VAL A C 1
ATOM 775 O O . VAL A 1 103 ? 14.165 0.660 -16.667 1.00 94.06 103 VAL A O 1
ATOM 778 N N . LEU A 1 104 ? 13.863 1.188 -18.859 1.00 93.75 104 LEU A N 1
ATOM 779 C CA . LEU A 1 104 ? 15.179 0.848 -19.354 1.00 93.75 104 LEU A CA 1
ATOM 780 C C . LEU A 1 104 ? 15.734 2.092 -20.049 1.00 93.75 104 LEU A C 1
ATOM 782 O O . LEU A 1 104 ? 15.136 2.591 -21.003 1.00 93.75 104 LEU A O 1
ATOM 786 N N . ALA A 1 105 ? 16.828 2.641 -19.528 1.00 92.19 105 ALA A N 1
ATOM 787 C CA . ALA A 1 105 ? 17.402 3.892 -20.019 1.00 92.19 105 ALA A CA 1
ATOM 788 C C . ALA A 1 105 ? 18.923 3.813 -20.130 1.00 92.19 105 ALA A C 1
ATOM 790 O O . ALA A 1 105 ? 19.578 3.162 -19.323 1.00 92.19 105 ALA A O 1
ATOM 791 N N . ARG A 1 106 ? 19.491 4.501 -21.112 1.00 89.88 106 ARG A N 1
ATOM 792 C CA . ARG A 1 106 ? 20.931 4.710 -21.277 1.00 89.88 106 ARG A CA 1
ATOM 793 C C . ARG A 1 106 ? 21.415 5.797 -20.313 1.00 89.88 106 ARG A C 1
ATOM 795 O O . ARG A 1 106 ? 20.630 6.562 -19.749 1.00 89.88 106 ARG A O 1
ATOM 802 N N . THR A 1 107 ? 22.730 5.900 -20.145 1.00 84.69 107 THR A N 1
ATOM 803 C CA . THR A 1 107 ? 23.357 6.944 -19.313 1.00 84.69 107 THR A CA 1
ATOM 804 C C . THR A 1 107 ? 23.184 8.367 -19.861 1.00 84.69 107 THR A C 1
ATOM 806 O O . THR A 1 107 ? 23.442 9.323 -19.139 1.00 84.69 107 THR A O 1
ATOM 809 N N . ASP A 1 108 ? 22.749 8.522 -21.113 1.00 86.44 108 ASP A N 1
ATOM 810 C CA . ASP A 1 108 ? 22.489 9.804 -21.783 1.00 86.44 108 ASP A CA 1
ATOM 811 C C . ASP A 1 108 ? 21.012 10.246 -21.721 1.00 86.44 108 ASP A C 1
ATOM 813 O O . ASP A 1 108 ? 20.584 11.101 -22.495 1.00 86.44 108 ASP A O 1
ATOM 817 N N . ASP A 1 109 ? 20.232 9.656 -20.810 1.00 88.12 109 ASP A N 1
ATOM 818 C CA . ASP A 1 109 ? 18.796 9.880 -20.603 1.00 88.12 109 ASP A CA 1
ATOM 819 C C . ASP A 1 109 ? 17.857 9.352 -21.688 1.00 88.12 109 ASP A C 1
ATOM 821 O O . ASP A 1 109 ? 16.637 9.446 -21.518 1.00 88.12 109 ASP A O 1
ATOM 825 N N . ARG A 1 110 ? 18.366 8.772 -22.780 1.00 90.94 110 ARG A N 1
ATOM 826 C CA . ARG A 1 110 ? 17.502 8.146 -23.786 1.00 90.94 110 ARG A CA 1
ATOM 827 C C . ARG A 1 110 ? 17.042 6.778 -23.312 1.00 90.94 110 ARG A C 1
ATOM 829 O O . ARG A 1 110 ? 17.799 6.039 -22.688 1.00 90.94 110 ARG A O 1
ATOM 836 N N . GLY A 1 111 ? 15.799 6.412 -23.595 1.00 92.44 111 GLY A N 1
ATOM 837 C CA . GLY A 1 111 ? 15.265 5.151 -23.095 1.00 92.44 111 GLY A CA 1
ATOM 838 C C . GLY A 1 111 ? 13.770 5.000 -23.261 1.00 92.44 111 GLY A C 1
ATOM 839 O O . GLY A 1 111 ? 13.099 5.817 -23.891 1.00 92.44 111 GLY A O 1
ATOM 840 N N . ILE A 1 112 ? 13.253 3.933 -22.666 1.00 94.31 112 ILE A N 1
ATOM 841 C CA . ILE A 1 112 ? 11.876 3.496 -22.838 1.00 94.31 112 ILE A CA 1
ATOM 842 C C . ILE A 1 112 ? 11.260 3.257 -21.463 1.00 94.31 112 ILE A C 1
ATOM 844 O O . ILE A 1 112 ? 11.834 2.589 -20.601 1.00 94.31 112 ILE A O 1
ATOM 848 N N . LEU A 1 113 ? 10.072 3.820 -21.265 1.00 94.00 113 LEU A N 1
ATOM 849 C CA . LEU A 1 113 ? 9.205 3.571 -20.122 1.00 94.00 113 LEU A CA 1
ATOM 850 C C . LEU A 1 113 ? 7.992 2.773 -20.596 1.00 94.00 113 LEU A C 1
ATOM 852 O O . LEU A 1 113 ? 7.225 3.244 -21.439 1.00 94.00 113 LEU A O 1
ATOM 856 N N . LEU A 1 114 ? 7.797 1.603 -20.000 1.00 96.00 114 LEU A N 1
ATOM 857 C CA . LEU A 1 114 ? 6.574 0.823 -20.106 1.00 96.00 114 LEU A CA 1
ATOM 858 C C . LEU A 1 114 ? 5.708 1.076 -18.877 1.00 96.00 114 LEU A C 1
ATOM 860 O O . LEU A 1 114 ? 6.190 1.054 -17.740 1.00 96.00 114 LEU A O 1
ATOM 864 N N . ALA A 1 115 ? 4.425 1.319 -19.104 1.00 94.38 115 ALA A N 1
ATOM 865 C CA . ALA A 1 115 ? 3.436 1.453 -18.049 1.00 94.38 115 ALA A CA 1
ATOM 866 C C . ALA A 1 115 ? 2.062 0.958 -18.532 1.00 94.38 115 ALA A C 1
ATOM 868 O O . ALA A 1 115 ? 1.784 0.994 -19.726 1.00 94.38 115 ALA A O 1
ATOM 869 N N . PRO A 1 116 ? 1.161 0.538 -17.637 1.00 92.81 116 PRO A N 1
ATOM 870 C CA . PRO A 1 116 ? -0.181 0.082 -18.015 1.00 92.81 116 PRO A CA 1
ATOM 871 C C . PRO A 1 116 ? -1.083 1.215 -18.513 1.00 92.81 116 PRO A C 1
ATOM 873 O O . PRO A 1 116 ? -2.047 0.989 -19.235 1.00 92.81 116 PRO A O 1
ATOM 876 N N . TYR A 1 117 ? -0.780 2.452 -18.126 1.00 90.19 117 TYR A N 1
ATOM 877 C CA . TYR A 1 117 ? -1.544 3.638 -18.487 1.00 90.19 117 TYR A CA 1
ATOM 878 C C . TYR A 1 117 ? -0.653 4.882 -18.493 1.00 90.19 117 TYR A C 1
ATOM 880 O O . TYR A 1 117 ? 0.550 4.807 -18.238 1.00 90.19 117 TYR A O 1
ATOM 888 N N . ASN A 1 118 ? -1.222 6.050 -18.808 1.00 85.81 118 ASN A N 1
ATOM 889 C CA . ASN A 1 118 ? -0.470 7.302 -18.805 1.00 85.81 118 ASN A CA 1
ATOM 890 C C . ASN A 1 118 ? -0.079 7.725 -17.386 1.00 85.81 118 ASN A C 1
ATOM 892 O O . ASN A 1 118 ? -0.902 8.221 -16.626 1.00 85.81 118 ASN A O 1
ATOM 896 N N . THR A 1 119 ? 1.195 7.539 -17.050 1.00 80.56 119 THR A N 1
ATOM 897 C CA . THR A 1 119 ? 1.763 7.896 -15.743 1.00 80.56 119 THR A CA 1
ATOM 898 C C . THR A 1 119 ? 2.389 9.284 -15.712 1.00 80.56 119 THR A C 1
ATOM 900 O O . THR A 1 119 ? 2.846 9.708 -14.648 1.00 80.56 119 THR A O 1
ATOM 903 N N . MET A 1 120 ? 2.431 9.973 -16.858 1.00 73.31 120 MET A N 1
ATOM 904 C CA . MET A 1 120 ? 3.079 11.276 -17.023 1.00 73.31 120 MET A CA 1
ATOM 905 C C . MET A 1 120 ? 2.088 12.447 -16.939 1.00 73.31 120 MET A C 1
ATOM 907 O O . MET A 1 120 ? 2.480 13.522 -16.502 1.00 73.31 120 MET A O 1
ATOM 911 N N . ASN A 1 121 ? 0.801 12.240 -17.264 1.00 65.81 121 ASN A N 1
ATOM 912 C CA . ASN A 1 121 ? -0.233 13.286 -17.199 1.00 65.81 121 ASN A CA 1
ATOM 913 C C . ASN A 1 121 ? -1.344 12.965 -16.180 1.00 65.81 121 ASN A C 1
ATOM 915 O O . ASN A 1 121 ? -1.664 11.806 -15.938 1.00 65.81 121 ASN A O 1
ATOM 919 N N . PHE A 1 122 ? -1.937 14.023 -15.608 1.00 52.47 122 PHE A N 1
ATOM 920 C CA . PHE A 1 122 ? -2.905 13.999 -14.495 1.00 52.47 122 PHE A CA 1
ATOM 921 C C . PHE A 1 122 ? -4.267 13.370 -14.826 1.00 52.47 122 PHE A C 1
ATOM 923 O O . PHE A 1 122 ? -4.955 12.902 -13.924 1.00 52.47 122 PHE A O 1
ATOM 930 N N . ILE A 1 123 ? -4.672 13.338 -16.100 1.00 51.78 123 ILE A N 1
ATOM 931 C CA . ILE A 1 123 ? -5.939 12.716 -16.498 1.00 51.78 123 ILE A CA 1
ATOM 932 C C . ILE A 1 123 ? -5.745 11.211 -16.357 1.00 51.78 123 ILE A C 1
ATOM 934 O O . ILE A 1 123 ? -5.159 10.591 -17.243 1.00 51.78 123 ILE A O 1
ATOM 938 N N . GLY A 1 124 ? -6.152 10.673 -15.202 1.00 52.34 124 GLY A N 1
ATOM 939 C CA . GLY A 1 124 ? -5.954 9.291 -14.785 1.00 52.34 124 GLY A CA 1
ATOM 940 C C . GLY A 1 124 ? -6.190 8.333 -15.939 1.00 52.34 124 GLY A C 1
ATOM 941 O O . GLY A 1 124 ? -7.331 8.040 -16.289 1.00 52.34 124 GLY A O 1
ATOM 942 N N . GLY A 1 125 ? -5.093 7.887 -16.553 1.00 65.69 125 GLY A N 1
ATOM 943 C CA . GLY A 1 125 ? -5.173 6.976 -17.676 1.00 65.69 125 GLY A CA 1
ATOM 944 C C . GLY A 1 125 ? -5.815 5.691 -17.182 1.00 65.69 125 GLY A C 1
ATOM 945 O O . GLY A 1 125 ? -5.310 5.067 -16.250 1.00 65.69 125 GLY A O 1
ATOM 946 N N . VAL A 1 126 ? -6.939 5.317 -17.776 1.00 79.31 126 VAL A N 1
ATOM 947 C CA . VAL A 1 126 ? -7.518 3.998 -17.545 1.00 79.31 126 VAL A CA 1
ATOM 948 C C . VAL A 1 126 ? -6.641 2.996 -18.302 1.00 79.31 126 VAL A C 1
ATOM 950 O O . VAL A 1 126 ? -6.304 3.261 -19.462 1.00 79.31 126 VAL A O 1
ATOM 953 N N . PRO A 1 127 ? -6.200 1.896 -17.667 1.00 86.50 127 PRO A N 1
ATOM 954 C CA . PRO A 1 127 ? -5.485 0.849 -18.382 1.00 86.50 127 PRO A CA 1
ATOM 955 C C . PRO A 1 127 ? -6.379 0.291 -19.492 1.00 86.50 127 PRO A C 1
ATOM 957 O O . PRO A 1 127 ? -7.565 0.047 -19.274 1.00 86.50 127 PRO A O 1
ATOM 960 N N . ILE A 1 128 ? -5.814 0.103 -20.684 1.00 90.62 128 ILE A N 1
ATOM 961 C CA . ILE A 1 128 ? -6.531 -0.486 -21.818 1.00 90.62 128 ILE A CA 1
ATOM 962 C C . ILE A 1 128 ? -6.215 -1.989 -21.821 1.00 90.62 128 ILE A C 1
ATOM 964 O O . ILE A 1 128 ? -5.046 -2.347 -21.983 1.00 90.62 128 ILE A O 1
ATOM 968 N N . PRO A 1 129 ? -7.208 -2.880 -21.636 1.00 91.94 129 PRO A N 1
ATOM 969 C CA . PRO A 1 129 ? -6.968 -4.322 -21.592 1.00 91.94 129 PRO A CA 1
ATOM 970 C C . PRO A 1 129 ? -6.251 -4.827 -22.849 1.00 91.94 129 PRO A C 1
ATOM 972 O O . PRO A 1 129 ? -6.663 -4.511 -23.961 1.00 91.94 129 PRO A O 1
ATOM 975 N N . GLY A 1 130 ? -5.182 -5.610 -22.678 1.00 93.00 130 GLY A N 1
ATOM 976 C CA . GLY A 1 130 ? -4.378 -6.138 -23.789 1.00 93.00 130 GLY A CA 1
ATOM 977 C C . GLY A 1 130 ? -3.308 -5.184 -24.340 1.00 93.00 130 GLY A C 1
ATOM 978 O O . GLY A 1 130 ? -2.497 -5.601 -25.164 1.00 93.00 130 GLY A O 1
ATOM 979 N N . TYR A 1 131 ? -3.252 -3.932 -23.872 1.00 95.56 131 TYR A N 1
ATOM 980 C CA . TYR A 1 131 ? -2.294 -2.934 -24.348 1.00 95.56 131 TYR A CA 1
ATOM 981 C C . TYR A 1 131 ? -1.385 -2.444 -23.223 1.00 95.56 131 TYR A C 1
ATOM 983 O O . TYR A 1 131 ? -1.797 -2.281 -22.076 1.00 95.56 131 TYR A O 1
ATOM 991 N N . VAL A 1 132 ? -0.137 -2.150 -23.575 1.00 96.31 132 VAL A N 1
ATOM 992 C CA . VAL A 1 132 ? 0.828 -1.457 -22.725 1.00 96.31 132 VAL A CA 1
ATOM 993 C C . VAL A 1 132 ? 1.090 -0.070 -23.298 1.00 96.31 132 VAL A C 1
ATOM 995 O O . VAL A 1 132 ? 1.166 0.128 -24.514 1.00 96.31 132 VAL A O 1
ATOM 998 N N . ARG A 1 133 ? 1.223 0.922 -22.422 1.00 94.88 133 ARG A N 1
ATOM 999 C CA . ARG A 1 133 ? 1.682 2.247 -22.813 1.00 94.88 133 ARG A CA 1
ATOM 1000 C C . ARG A 1 133 ? 3.197 2.256 -22.891 1.00 94.88 133 ARG A C 1
ATOM 1002 O O . ARG A 1 133 ? 3.886 1.940 -21.922 1.00 94.88 133 ARG A O 1
ATOM 1009 N N . VAL A 1 134 ? 3.695 2.722 -24.020 1.00 95.56 134 VAL A N 1
ATOM 1010 C CA . VAL A 1 134 ? 5.116 2.895 -24.292 1.00 95.56 134 VAL A CA 1
ATOM 1011 C C . VAL A 1 134 ? 5.397 4.385 -24.351 1.00 95.56 134 VAL A C 1
ATOM 1013 O O . VAL A 1 134 ? 4.673 5.127 -25.015 1.00 95.56 134 VAL A O 1
ATOM 1016 N N . SER A 1 135 ? 6.424 4.834 -23.640 1.00 93.38 135 SER A N 1
ATOM 1017 C CA . SER A 1 135 ? 6.914 6.211 -23.699 1.00 93.38 135 SER A CA 1
ATOM 1018 C C . SER A 1 135 ? 8.392 6.187 -24.068 1.00 93.38 135 SER A C 1
ATOM 1020 O O . SER A 1 135 ? 9.204 5.642 -23.321 1.00 93.38 135 SER A O 1
ATOM 1022 N N . ASN A 1 136 ? 8.717 6.742 -25.231 1.00 93.12 136 ASN A N 1
ATOM 1023 C CA . ASN A 1 136 ? 10.051 6.776 -25.806 1.00 93.12 136 ASN A CA 1
ATOM 1024 C C . ASN A 1 136 ? 10.690 8.154 -25.593 1.00 93.12 136 ASN A C 1
ATOM 1026 O O . ASN A 1 136 ? 10.168 9.186 -26.029 1.00 93.12 136 ASN A O 1
ATOM 1030 N N . TYR A 1 137 ? 11.829 8.156 -24.910 1.00 90.19 137 TYR A N 1
ATOM 1031 C CA . TYR A 1 137 ? 12.616 9.339 -24.591 1.00 90.19 137 TYR A CA 1
ATOM 1032 C C . TYR A 1 137 ? 13.711 9.524 -25.643 1.00 90.19 137 TYR A C 1
ATOM 1034 O O . TYR A 1 137 ? 14.892 9.319 -25.373 1.00 90.19 137 TYR A O 1
ATOM 1042 N N . THR A 1 138 ? 13.323 9.911 -26.858 1.00 86.12 138 THR A N 1
ATOM 1043 C CA . THR A 1 138 ? 14.269 10.124 -27.966 1.00 86.12 138 THR A CA 1
ATOM 1044 C C . THR A 1 138 ? 15.110 11.390 -27.767 1.00 86.12 138 THR A C 1
ATOM 1046 O O . THR A 1 138 ? 16.314 11.377 -28.020 1.00 86.12 138 THR A O 1
ATOM 1049 N N . LEU A 1 139 ? 14.487 12.476 -27.282 1.00 86.31 139 LEU A N 1
ATOM 1050 C CA . LEU A 1 139 ? 15.137 13.751 -26.940 1.00 86.31 139 LEU A CA 1
ATOM 1051 C C . LEU A 1 139 ? 14.770 14.181 -25.504 1.00 86.31 139 LEU A C 1
ATOM 1053 O O . LEU A 1 139 ? 13.861 14.998 -25.301 1.00 86.31 139 LEU A O 1
ATOM 1057 N N . PRO A 1 140 ? 15.472 13.633 -24.493 1.00 82.12 140 PRO A N 1
ATOM 1058 C CA . PRO A 1 140 ? 15.171 13.854 -23.082 1.00 82.12 140 PRO A CA 1
ATOM 1059 C C . PRO A 1 140 ? 15.212 15.336 -22.697 1.00 82.12 140 PRO A C 1
ATOM 1061 O O . PRO A 1 140 ? 16.148 16.066 -23.028 1.00 82.12 140 PRO A O 1
ATOM 1064 N N . GLY A 1 141 ? 14.200 15.791 -21.958 1.00 80.12 141 GLY A N 1
ATOM 1065 C CA . GLY A 1 141 ? 14.063 17.191 -21.551 1.00 80.12 141 GLY A CA 1
ATOM 1066 C C . GLY A 1 141 ? 13.457 18.130 -22.601 1.00 80.12 141 GLY A C 1
ATOM 1067 O O . GLY A 1 141 ? 13.294 19.311 -22.302 1.00 80.12 141 GLY A O 1
ATOM 1068 N N . SER A 1 142 ? 13.118 17.632 -23.795 1.00 87.81 142 SER A N 1
ATOM 1069 C CA . SER A 1 142 ? 12.362 18.385 -24.808 1.00 87.81 142 SER A CA 1
ATOM 1070 C C . SER A 1 142 ? 10.962 17.804 -25.001 1.00 87.81 142 SER A C 1
ATOM 1072 O O . SER A 1 142 ? 9.960 18.474 -24.745 1.00 87.81 142 SER A O 1
ATOM 1074 N N . TYR A 1 143 ? 10.881 16.544 -25.433 1.00 88.12 143 TYR A N 1
ATOM 1075 C CA . TYR A 1 143 ? 9.616 15.849 -25.650 1.00 88.12 143 TYR A CA 1
ATOM 1076 C C . TYR A 1 143 ? 9.751 14.344 -25.429 1.00 88.12 143 TYR A C 1
ATOM 1078 O O . TYR A 1 143 ? 10.846 13.782 -25.448 1.00 88.12 143 TYR A O 1
ATOM 1086 N N . VAL A 1 144 ? 8.604 13.699 -25.247 1.00 89.38 144 VAL A N 1
ATOM 1087 C CA . VAL A 1 144 ? 8.451 12.248 -25.167 1.00 89.38 144 VAL A CA 1
ATOM 1088 C C . VAL A 1 144 ? 7.391 11.827 -26.172 1.00 89.38 144 VAL A C 1
ATOM 1090 O O . VAL A 1 144 ? 6.295 12.394 -26.201 1.00 89.38 144 VAL A O 1
ATOM 1093 N N . ASP A 1 145 ? 7.715 10.830 -26.986 1.00 92.25 145 ASP A N 1
ATOM 1094 C CA . ASP A 1 145 ? 6.759 10.212 -27.899 1.00 92.25 145 ASP A CA 1
ATOM 1095 C C . ASP A 1 145 ? 6.109 9.030 -27.174 1.00 92.25 145 ASP A C 1
ATOM 1097 O O . ASP A 1 145 ? 6.789 8.193 -26.583 1.00 92.25 145 ASP A O 1
ATOM 1101 N N . SER A 1 146 ? 4.779 8.972 -27.146 1.00 92.62 146 SER A N 1
ATOM 1102 C CA . SER A 1 146 ? 4.057 7.954 -26.376 1.00 92.62 146 SER A CA 1
ATOM 1103 C C . SER A 1 146 ? 2.892 7.346 -27.142 1.00 92.62 146 SER A C 1
ATOM 1105 O O . SER A 1 146 ? 2.212 8.043 -27.887 1.00 92.62 146 SER A O 1
ATOM 1107 N N . GLY A 1 147 ? 2.641 6.057 -26.940 1.00 93.62 147 GLY A N 1
ATOM 1108 C CA . GLY A 1 147 ? 1.592 5.312 -27.637 1.00 93.62 147 GLY A CA 1
ATOM 1109 C C . GLY A 1 147 ? 1.121 4.103 -26.837 1.00 93.62 147 GLY A C 1
ATOM 1110 O O . GLY A 1 147 ? 1.741 3.735 -25.838 1.00 93.62 147 GLY A O 1
ATOM 1111 N N . PHE A 1 148 ? 0.008 3.505 -27.254 1.00 95.00 148 PHE A N 1
ATOM 1112 C CA . PHE A 1 148 ? -0.487 2.240 -26.708 1.00 95.00 148 PHE A CA 1
ATOM 1113 C C . PHE A 1 148 ? -0.289 1.139 -27.739 1.00 95.00 148 PHE A C 1
ATOM 1115 O O . PHE A 1 148 ? -0.715 1.294 -28.884 1.00 95.00 148 PHE A O 1
ATOM 1122 N N . PHE A 1 149 ? 0.324 0.038 -27.320 1.00 96.75 149 PHE A N 1
ATOM 1123 C CA . PHE A 1 149 ? 0.672 -1.083 -28.185 1.00 96.75 149 PHE A CA 1
ATOM 1124 C C . PHE A 1 149 ? 0.237 -2.386 -27.534 1.00 96.75 149 PHE A C 1
ATOM 1126 O O . PHE A 1 149 ? 0.351 -2.544 -26.318 1.00 96.75 149 PHE A O 1
ATOM 1133 N N . SER A 1 150 ? -0.284 -3.305 -28.336 1.00 96.38 150 SER A N 1
ATOM 1134 C CA . SER A 1 150 ? -0.610 -4.648 -27.875 1.00 96.38 150 SER A CA 1
ATOM 1135 C C . SER A 1 150 ? 0.665 -5.334 -27.390 1.00 96.38 150 SER A C 1
ATOM 1137 O O . SER A 1 150 ? 1.646 -5.384 -28.127 1.00 96.38 150 SER A O 1
ATOM 1139 N N . TYR A 1 151 ? 0.677 -5.872 -26.170 1.00 94.19 151 TYR A N 1
ATOM 1140 C CA . TYR A 1 151 ? 1.855 -6.601 -25.679 1.00 94.19 151 TYR A CA 1
ATOM 1141 C C . TYR A 1 151 ? 1.961 -8.025 -26.250 1.00 94.19 151 TYR A C 1
ATOM 1143 O O . TYR A 1 151 ? 2.929 -8.719 -25.955 1.00 94.19 151 TYR A O 1
ATOM 1151 N N . THR A 1 152 ? 0.982 -8.470 -27.049 1.00 93.75 152 THR A N 1
ATOM 1152 C CA . THR A 1 152 ? 0.993 -9.778 -27.726 1.00 93.75 152 THR A CA 1
ATOM 1153 C C . THR A 1 152 ? 1.280 -9.663 -29.220 1.00 93.75 152 THR A C 1
ATOM 1155 O O . THR A 1 152 ? 2.048 -10.452 -29.755 1.00 93.75 152 THR A O 1
ATOM 1158 N N . THR A 1 153 ? 0.676 -8.686 -29.902 1.00 94.81 153 THR A N 1
ATOM 1159 C CA . THR A 1 153 ? 0.795 -8.512 -31.363 1.00 94.81 153 THR A CA 1
ATOM 1160 C C . THR A 1 153 ? 1.661 -7.324 -31.767 1.00 94.81 153 THR A C 1
ATOM 1162 O O . THR A 1 153 ? 1.908 -7.139 -32.955 1.00 94.81 153 THR A O 1
ATOM 1165 N N . LEU A 1 154 ? 2.076 -6.487 -30.808 1.00 95.00 154 LEU A N 1
ATOM 1166 C CA . LEU A 1 154 ? 2.835 -5.243 -31.012 1.00 95.00 154 LEU A CA 1
ATOM 1167 C C . LEU A 1 154 ? 2.121 -4.178 -31.862 1.00 95.00 154 LEU A C 1
ATOM 1169 O O . LEU A 1 154 ? 2.659 -3.094 -32.083 1.00 95.00 154 LEU A O 1
ATOM 1173 N N . GLN A 1 155 ? 0.887 -4.437 -32.300 1.00 95.94 155 GLN A N 1
ATOM 1174 C CA . GLN A 1 155 ? 0.112 -3.484 -33.085 1.00 95.94 155 GLN A CA 1
ATOM 1175 C C . GLN A 1 155 ? -0.330 -2.290 -32.225 1.00 95.94 155 GLN A C 1
ATOM 1177 O O . GLN A 1 155 ? -0.705 -2.468 -31.059 1.00 95.94 155 GLN A O 1
ATOM 1182 N N . PRO A 1 156 ? -0.308 -1.065 -32.778 1.00 95.94 156 PRO A N 1
ATOM 1183 C CA . PRO A 1 156 ? -0.771 0.113 -32.066 1.00 95.94 156 PRO A CA 1
ATOM 1184 C C . PRO A 1 156 ? -2.290 0.098 -31.895 1.00 95.94 156 PRO A C 1
ATOM 1186 O O . PRO A 1 156 ? -3.027 -0.294 -32.798 1.00 95.94 156 PRO A O 1
ATOM 1189 N N . TYR A 1 157 ? -2.762 0.620 -30.763 1.00 93.56 157 TYR A N 1
ATOM 1190 C CA . TYR A 1 157 ? -4.190 0.845 -30.528 1.00 93.56 157 TYR A CA 1
ATOM 1191 C C . TYR A 1 157 ? -4.777 1.849 -31.532 1.00 93.56 157 TYR A C 1
ATOM 1193 O O . TYR A 1 157 ? -5.844 1.628 -32.096 1.00 93.56 157 TYR A O 1
ATOM 1201 N N . ASN A 1 158 ? -4.060 2.950 -31.787 1.00 93.00 158 ASN A N 1
ATOM 1202 C CA . ASN A 1 158 ? -4.412 3.897 -32.840 1.00 93.00 158 ASN A CA 1
ATOM 1203 C C . ASN A 1 158 ? -3.557 3.629 -34.084 1.00 93.00 158 ASN A C 1
ATOM 1205 O O . ASN A 1 158 ? -2.381 3.986 -34.122 1.00 93.00 158 ASN A O 1
ATOM 1209 N N . GLN A 1 159 ? -4.160 3.030 -35.109 1.00 91.81 159 GLN A N 1
ATOM 1210 C CA . GLN A 1 159 ? -3.463 2.681 -36.350 1.00 91.81 159 GLN A CA 1
ATOM 1211 C C . GLN A 1 159 ? -3.106 3.898 -37.218 1.00 91.81 159 GLN A C 1
ATOM 1213 O O . GLN A 1 159 ? -2.168 3.830 -38.004 1.00 91.81 159 GLN A O 1
ATOM 1218 N N . THR A 1 160 ? -3.823 5.017 -37.071 1.00 93.06 160 THR A N 1
ATOM 1219 C CA . THR A 1 160 ? -3.599 6.229 -37.883 1.00 93.06 160 THR A CA 1
ATOM 1220 C C . THR A 1 160 ? -2.483 7.104 -37.319 1.00 93.06 160 THR A C 1
ATOM 1222 O O . THR A 1 160 ? -1.672 7.645 -38.065 1.00 93.06 160 THR A O 1
ATOM 1225 N N . GLN A 1 161 ? -2.413 7.212 -35.990 1.00 92.75 161 GLN A N 1
ATOM 1226 C CA . GLN A 1 161 ? -1.395 7.975 -35.278 1.00 92.75 161 GLN A CA 1
ATOM 1227 C C . GLN A 1 161 ? -0.941 7.181 -34.041 1.00 92.75 161 GLN A C 1
ATOM 1229 O O . GLN A 1 161 ? -1.449 7.406 -32.938 1.00 92.75 161 GLN A O 1
ATOM 1234 N N . PRO A 1 162 ? -0.001 6.232 -34.206 1.00 91.81 162 PRO A N 1
ATOM 1235 C CA . PRO A 1 162 ? 0.427 5.343 -33.124 1.00 91.81 162 PRO A CA 1
ATOM 1236 C C . PRO A 1 162 ? 1.208 6.068 -32.023 1.00 91.81 162 PRO A C 1
ATOM 1238 O O . PRO A 1 162 ? 1.178 5.652 -30.866 1.00 91.81 162 PRO A O 1
ATOM 1241 N N . TRP A 1 163 ? 1.881 7.167 -32.374 1.00 93.69 163 TRP A N 1
ATOM 1242 C CA . TRP A 1 163 ? 2.702 7.964 -31.469 1.00 93.69 163 TRP A CA 1
ATOM 1243 C C . TRP A 1 163 ? 2.136 9.371 -31.294 1.00 93.69 163 TRP A C 1
ATOM 1245 O O . TRP A 1 163 ? 1.852 10.077 -32.262 1.00 93.69 163 TRP A O 1
ATOM 1255 N N . VAL A 1 164 ? 2.039 9.794 -30.038 1.00 91.50 164 VAL A N 1
ATOM 1256 C CA . VAL A 1 164 ? 1.655 11.142 -29.622 1.00 91.50 164 VAL A CA 1
ATOM 1257 C C . VAL A 1 164 ? 2.840 11.796 -28.928 1.00 91.50 164 VAL A C 1
ATOM 1259 O O . VAL A 1 164 ? 3.305 11.323 -27.884 1.00 91.50 164 VAL A O 1
ATOM 1262 N N . ARG A 1 165 ? 3.298 12.910 -29.496 1.00 91.50 165 ARG A N 1
ATOM 1263 C CA . ARG A 1 165 ? 4.380 13.723 -28.946 1.00 91.50 165 ARG A CA 1
ATOM 1264 C C . ARG A 1 165 ? 3.863 14.638 -27.848 1.00 91.50 165 ARG A C 1
ATOM 1266 O O . ARG A 1 165 ? 2.943 15.418 -28.072 1.00 91.50 165 ARG A O 1
ATOM 1273 N N . THR A 1 166 ? 4.482 14.572 -26.675 1.00 87.19 166 THR A N 1
ATOM 1274 C CA . THR A 1 166 ? 4.183 15.456 -25.542 1.00 87.19 166 THR A CA 1
ATOM 1275 C C . THR A 1 166 ? 5.452 16.176 -25.107 1.00 87.19 166 THR A C 1
ATOM 1277 O O . THR A 1 166 ? 6.463 15.530 -24.837 1.00 87.19 166 THR A O 1
ATOM 1280 N N . SER A 1 167 ? 5.414 17.506 -25.021 1.00 86.19 167 SER A N 1
ATOM 1281 C CA . SER A 1 167 ? 6.534 18.293 -24.492 1.00 86.19 167 SER A CA 1
ATOM 1282 C C . SER A 1 167 ? 6.751 17.978 -23.011 1.00 86.19 167 SER A C 1
ATOM 1284 O O . SER A 1 167 ? 5.812 18.056 -22.218 1.00 86.19 167 SER A O 1
ATOM 1286 N N . MET A 1 168 ? 7.977 17.617 -22.628 1.00 78.44 168 MET A N 1
ATOM 1287 C CA . MET A 1 168 ? 8.305 17.213 -21.259 1.00 78.44 168 MET A CA 1
ATOM 1288 C C . MET A 1 168 ? 9.761 17.547 -20.936 1.00 78.44 168 MET A C 1
ATOM 1290 O O . MET A 1 168 ? 10.670 17.186 -21.677 1.00 78.44 168 MET A O 1
ATOM 1294 N N . SER A 1 169 ? 9.987 18.199 -19.795 1.00 78.50 169 SER A N 1
ATOM 1295 C CA . SER A 1 169 ? 11.320 18.610 -19.331 1.00 78.50 169 SER A CA 1
ATOM 1296 C C . SER A 1 169 ? 12.048 17.550 -18.495 1.00 78.50 169 SER A C 1
ATOM 1298 O O . SER A 1 169 ? 13.176 17.768 -18.060 1.00 78.50 169 SER A O 1
ATOM 1300 N N . VAL A 1 170 ? 11.417 16.400 -18.255 1.00 74.69 170 VAL A N 1
ATOM 1301 C CA . VAL A 1 170 ? 11.936 15.368 -17.354 1.00 74.69 170 VAL A CA 1
ATOM 1302 C C . VAL A 1 170 ? 13.056 14.570 -18.020 1.00 74.69 170 VAL A C 1
ATOM 1304 O O . VAL A 1 170 ? 12.891 14.044 -19.120 1.00 74.69 170 VAL A O 1
ATOM 1307 N N . LYS A 1 171 ? 14.177 14.441 -17.307 1.00 82.44 171 LYS A N 1
ATOM 1308 C CA . LYS A 1 171 ? 15.306 13.560 -17.636 1.00 82.44 171 LYS A CA 1
ATOM 1309 C C . LYS A 1 171 ? 15.443 12.459 -16.587 1.00 82.44 171 LYS A C 1
ATOM 1311 O O . LYS A 1 171 ? 15.123 12.691 -15.417 1.00 82.44 171 LYS A O 1
ATOM 1316 N N . PHE A 1 172 ? 15.913 11.274 -16.981 1.00 80.94 172 PHE A N 1
ATOM 1317 C CA . PHE A 1 172 ? 16.065 10.144 -16.057 1.00 80.94 172 PHE A CA 1
ATOM 1318 C C . PHE A 1 172 ? 17.176 10.380 -15.031 1.00 80.94 172 PHE A C 1
ATOM 1320 O O . PHE A 1 172 ? 16.958 10.153 -13.846 1.00 80.94 172 PHE A O 1
ATOM 1327 N N . SER A 1 173 ? 18.314 10.912 -15.457 1.00 82.25 173 SER A N 1
ATOM 1328 C CA . SER A 1 173 ? 19.494 11.261 -14.661 1.00 82.25 173 SER A CA 1
ATOM 1329 C C . SER A 1 173 ? 19.191 12.273 -13.561 1.00 82.25 173 SER A C 1
ATOM 1331 O O . SER A 1 173 ? 19.793 12.229 -12.493 1.00 82.25 173 SER A O 1
ATOM 1333 N N . GLN A 1 174 ? 18.215 13.154 -13.788 1.00 82.50 174 GLN A N 1
ATOM 1334 C CA . GLN A 1 174 ? 17.767 14.150 -12.812 1.00 82.50 174 GLN A CA 1
ATOM 1335 C C . GLN A 1 174 ? 16.906 13.549 -11.693 1.00 82.50 174 GLN A C 1
ATOM 1337 O O . GLN A 1 174 ? 16.609 14.221 -10.705 1.00 82.50 174 GLN A O 1
ATOM 1342 N N . GLN A 1 175 ? 16.473 12.296 -11.829 1.00 82.56 175 GLN A N 1
ATOM 1343 C CA . GLN A 1 175 ? 15.677 11.630 -10.808 1.00 82.56 175 GLN A CA 1
ATOM 1344 C C . GLN A 1 175 ? 16.579 11.149 -9.670 1.00 82.56 175 GLN A C 1
ATOM 1346 O O . GLN A 1 175 ? 17.626 10.549 -9.901 1.00 82.56 175 GLN A O 1
ATOM 1351 N N . LYS A 1 176 ? 16.144 11.343 -8.418 1.00 82.19 176 LYS A N 1
ATOM 1352 C CA . LYS A 1 176 ? 16.949 11.014 -7.224 1.00 82.19 176 LYS A CA 1
ATOM 1353 C C . LYS A 1 176 ? 17.414 9.552 -7.183 1.00 82.19 176 LYS A C 1
ATOM 1355 O O . LYS A 1 176 ? 18.523 9.275 -6.739 1.00 82.19 176 LYS A O 1
ATOM 1360 N N . TYR A 1 177 ? 16.592 8.622 -7.672 1.00 84.94 177 TYR A N 1
ATOM 1361 C CA . TYR A 1 177 ? 16.942 7.201 -7.715 1.00 84.94 177 TYR A CA 1
ATOM 1362 C C . TYR A 1 177 ? 17.978 6.861 -8.796 1.00 84.94 177 TYR A C 1
ATOM 1364 O O . TYR A 1 177 ? 18.664 5.852 -8.670 1.00 84.94 177 TYR A O 1
ATOM 1372 N N . ALA A 1 178 ? 18.118 7.663 -9.857 1.00 84.19 178 ALA A N 1
ATOM 1373 C CA . ALA A 1 178 ? 19.007 7.332 -10.970 1.00 84.19 178 ALA A CA 1
ATOM 1374 C C . ALA A 1 178 ? 20.479 7.346 -10.540 1.00 84.19 178 ALA A C 1
ATOM 1376 O O . ALA A 1 178 ? 21.225 6.435 -10.892 1.00 84.19 178 ALA A O 1
ATOM 1377 N N . ALA A 1 179 ? 20.870 8.300 -9.689 1.00 82.75 179 ALA A N 1
ATOM 1378 C CA . ALA A 1 179 ? 22.206 8.341 -9.094 1.00 82.75 179 ALA A CA 1
ATOM 1379 C C . ALA A 1 179 ? 22.496 7.110 -8.213 1.00 82.75 179 ALA A C 1
ATOM 1381 O O . ALA A 1 179 ? 23.604 6.579 -8.231 1.00 82.75 179 ALA A O 1
ATOM 1382 N N . GLN A 1 180 ? 21.492 6.613 -7.479 1.00 84.12 180 GLN A N 1
ATOM 1383 C CA . GLN A 1 180 ? 21.624 5.389 -6.680 1.00 84.12 180 GLN A CA 1
ATOM 1384 C C . GLN A 1 180 ? 21.730 4.135 -7.562 1.00 84.12 180 GLN A C 1
ATOM 1386 O O . GLN A 1 180 ? 22.487 3.215 -7.251 1.00 84.12 180 GLN A O 1
ATOM 1391 N N . LEU A 1 181 ? 20.997 4.095 -8.683 1.00 86.12 181 LEU A N 1
ATOM 1392 C CA . LEU A 1 181 ? 21.092 3.010 -9.662 1.00 86.12 181 LEU A CA 1
ATOM 1393 C C . LEU A 1 181 ? 22.457 2.970 -10.347 1.00 86.12 181 LEU A C 1
ATOM 1395 O O . LEU A 1 181 ? 23.011 1.888 -10.507 1.00 86.12 181 LEU A O 1
ATOM 1399 N N . ALA A 1 182 ? 22.992 4.132 -10.713 1.00 83.44 182 ALA A N 1
ATOM 1400 C CA . ALA A 1 182 ? 24.252 4.265 -11.436 1.00 83.44 182 ALA A CA 1
ATOM 1401 C C . ALA A 1 182 ? 25.506 4.118 -10.552 1.00 83.44 182 ALA A C 1
ATOM 1403 O O . ALA A 1 182 ? 26.617 4.169 -11.074 1.00 83.44 182 ALA A O 1
ATOM 1404 N N . ASN A 1 183 ? 25.361 3.948 -9.231 1.00 82.81 183 ASN A N 1
ATOM 1405 C CA . ASN A 1 183 ? 26.500 3.836 -8.321 1.00 82.81 183 ASN A CA 1
ATOM 1406 C C . ASN A 1 183 ? 27.348 2.581 -8.642 1.00 82.81 183 ASN A C 1
ATOM 1408 O O . ASN A 1 183 ? 26.827 1.466 -8.533 1.00 82.81 183 ASN A O 1
ATOM 1412 N N . PRO A 1 184 ? 28.643 2.729 -8.991 1.00 73.38 184 PRO A N 1
ATOM 1413 C CA . PRO A 1 184 ? 29.508 1.603 -9.343 1.00 73.38 184 PRO A CA 1
ATOM 1414 C C . PRO A 1 184 ? 29.922 0.744 -8.137 1.00 73.38 184 PRO A C 1
ATOM 1416 O O . PRO A 1 184 ? 30.271 -0.419 -8.314 1.00 73.38 184 PRO A O 1
ATOM 1419 N N . ASN A 1 185 ? 29.843 1.267 -6.909 1.00 77.12 185 ASN A N 1
ATOM 1420 C CA . ASN A 1 185 ? 30.314 0.591 -5.690 1.00 77.12 185 ASN A CA 1
ATOM 1421 C C . ASN A 1 185 ? 29.267 -0.360 -5.076 1.00 77.12 185 ASN A C 1
ATOM 1423 O O . ASN A 1 185 ? 29.237 -0.570 -3.862 1.00 77.12 185 ASN A O 1
ATOM 1427 N N . ARG A 1 186 ? 28.352 -0.897 -5.886 1.00 76.12 186 ARG A N 1
ATOM 1428 C CA . ARG A 1 186 ? 27.254 -1.743 -5.404 1.00 76.12 186 ARG A CA 1
ATOM 1429 C C . ARG A 1 186 ? 27.696 -3.196 -5.255 1.00 76.12 186 ARG A C 1
ATOM 1431 O O . ARG A 1 186 ? 28.314 -3.758 -6.151 1.00 76.12 186 ARG A O 1
ATOM 1438 N N . SER A 1 187 ? 27.312 -3.816 -4.140 1.00 76.06 187 SER A N 1
ATOM 1439 C CA . SER A 1 187 ? 27.590 -5.229 -3.850 1.00 76.06 187 SER A CA 1
ATOM 1440 C C . SER A 1 187 ? 26.706 -6.193 -4.642 1.00 76.06 187 SER A C 1
ATOM 1442 O O . SER A 1 187 ? 27.120 -7.314 -4.923 1.00 76.06 187 SER A O 1
ATOM 1444 N N . THR A 1 188 ? 25.498 -5.768 -5.025 1.00 82.75 188 THR A N 1
ATOM 1445 C CA . THR A 1 188 ? 24.550 -6.577 -5.798 1.00 82.75 188 THR A CA 1
ATOM 1446 C C . THR A 1 188 ? 24.108 -5.865 -7.081 1.00 82.75 188 THR A C 1
ATOM 1448 O O . THR A 1 188 ? 23.879 -4.646 -7.077 1.00 82.75 188 THR A O 1
ATOM 1451 N N . PRO A 1 189 ? 23.947 -6.616 -8.192 1.00 84.94 189 PRO A N 1
ATOM 1452 C CA . PRO A 1 189 ? 23.572 -6.044 -9.482 1.00 84.94 189 PRO A CA 1
ATOM 1453 C C . PRO A 1 189 ? 22.151 -5.474 -9.468 1.00 84.94 189 PRO A C 1
ATOM 1455 O O . PRO A 1 189 ? 21.915 -4.442 -10.077 1.00 84.94 189 PRO A O 1
ATOM 1458 N N . MET A 1 190 ? 21.227 -6.095 -8.732 1.00 90.31 190 MET A N 1
ATOM 1459 C CA . MET A 1 190 ? 19.844 -5.648 -8.557 1.00 90.31 190 MET A CA 1
ATOM 1460 C C . MET A 1 190 ? 19.551 -5.504 -7.064 1.00 90.31 190 MET A C 1
ATOM 1462 O O . MET A 1 190 ? 19.859 -6.404 -6.282 1.00 90.31 190 MET A O 1
ATOM 1466 N N . VAL A 1 191 ? 18.973 -4.372 -6.656 1.00 90.25 191 VAL A N 1
ATOM 1467 C CA . VAL A 1 191 ? 18.673 -4.085 -5.244 1.00 90.25 191 VAL A CA 1
ATOM 1468 C C . VAL A 1 191 ? 17.399 -3.260 -5.117 1.00 90.25 191 VAL A C 1
ATOM 1470 O O . VAL A 1 191 ? 17.035 -2.519 -6.036 1.00 90.25 191 VAL A O 1
ATOM 1473 N N . TRP A 1 192 ? 16.737 -3.386 -3.968 1.00 90.88 192 TRP A N 1
ATOM 1474 C CA . TRP A 1 192 ? 15.711 -2.446 -3.536 1.00 90.88 192 TRP A CA 1
ATOM 1475 C C . TRP A 1 192 ? 16.374 -1.134 -3.117 1.00 90.88 192 TRP A C 1
ATOM 1477 O O . TRP A 1 192 ? 17.332 -1.132 -2.345 1.00 90.88 192 TRP A O 1
ATOM 1487 N N . LEU A 1 193 ? 15.887 -0.023 -3.658 1.00 89.62 193 LEU A N 1
ATOM 1488 C CA . LEU A 1 193 ? 16.374 1.310 -3.318 1.00 89.62 193 LEU A CA 1
ATOM 1489 C C . LEU A 1 193 ? 15.547 1.938 -2.202 1.00 89.62 193 LEU A C 1
ATOM 1491 O O . LEU A 1 193 ? 14.413 1.523 -1.958 1.00 89.62 193 LEU A O 1
ATOM 1495 N N . SER A 1 194 ? 16.100 2.975 -1.568 1.00 89.38 194 SER A N 1
ATOM 1496 C CA . SER A 1 194 ? 15.333 3.775 -0.618 1.00 89.38 194 SER A CA 1
ATOM 1497 C C . SER A 1 194 ? 14.139 4.435 -1.302 1.00 89.38 194 SER A C 1
ATOM 1499 O O . SER A 1 194 ? 14.135 4.687 -2.514 1.00 89.38 194 SER A O 1
ATOM 1501 N N . LEU A 1 195 ? 13.103 4.716 -0.515 1.00 91.62 195 LEU A N 1
ATOM 1502 C CA . LEU A 1 195 ? 11.896 5.343 -1.025 1.00 91.62 195 LEU A CA 1
ATOM 1503 C C . LEU A 1 195 ? 12.224 6.710 -1.644 1.00 91.62 195 LEU A C 1
ATOM 1505 O O . LEU A 1 195 ? 12.871 7.557 -1.023 1.00 91.62 195 LEU A O 1
ATOM 1509 N N . THR A 1 196 ? 11.766 6.947 -2.875 1.00 91.19 196 THR A N 1
ATOM 1510 C CA . THR A 1 196 ? 12.039 8.203 -3.589 1.00 91.19 196 THR A CA 1
ATOM 1511 C C . THR A 1 196 ? 10.760 8.880 -4.078 1.00 91.19 196 THR A C 1
ATOM 1513 O O . THR A 1 196 ? 9.773 8.207 -4.379 1.00 91.19 196 THR A O 1
ATOM 1516 N N . PRO A 1 197 ? 10.747 10.225 -4.163 1.00 91.12 197 PRO A N 1
ATOM 1517 C CA . PRO A 1 197 ? 9.673 10.949 -4.822 1.00 91.12 197 PRO A CA 1
ATOM 1518 C C . PRO A 1 197 ? 9.808 10.825 -6.339 1.00 91.12 197 PRO A C 1
ATOM 1520 O O . PRO A 1 197 ? 10.847 11.145 -6.920 1.00 91.12 197 PRO A O 1
ATOM 1523 N N . ARG A 1 198 ? 8.722 10.412 -6.985 1.00 87.19 198 ARG A N 1
ATOM 1524 C CA . ARG A 1 198 ? 8.521 10.479 -8.429 1.00 87.19 198 ARG A CA 1
ATOM 1525 C C . ARG A 1 198 ? 7.810 11.782 -8.762 1.00 87.19 198 ARG A C 1
ATOM 1527 O O . ARG A 1 198 ? 6.682 11.995 -8.324 1.00 87.19 198 ARG A O 1
ATOM 1534 N N . VAL A 1 199 ? 8.443 12.619 -9.578 1.00 82.12 199 VAL A N 1
ATOM 1535 C CA . VAL A 1 199 ? 7.813 13.819 -10.140 1.00 82.12 199 VAL A CA 1
ATOM 1536 C C . VAL A 1 199 ? 7.303 13.480 -11.536 1.00 82.12 199 VAL A C 1
ATOM 1538 O O . VAL A 1 199 ? 8.096 13.296 -12.459 1.00 82.12 199 VAL A O 1
ATOM 1541 N N . ALA A 1 200 ? 5.987 13.332 -11.679 1.00 71.06 200 ALA A N 1
ATOM 1542 C CA . ALA A 1 200 ? 5.366 13.008 -12.964 1.00 71.06 200 ALA A CA 1
ATOM 1543 C C . ALA A 1 200 ? 5.106 14.263 -13.806 1.00 71.06 200 ALA A C 1
ATOM 1545 O O . ALA A 1 200 ? 5.349 14.275 -15.008 1.00 71.06 200 ALA A O 1
ATOM 1546 N N . SER A 1 201 ? 4.631 15.318 -13.143 1.00 71.44 201 SER A N 1
ATOM 1547 C CA . SER A 1 201 ? 4.286 16.617 -13.717 1.00 71.44 201 SER A CA 1
ATOM 1548 C C . SER A 1 201 ? 4.545 17.717 -12.682 1.00 71.44 201 SER A C 1
ATOM 1550 O O . SER A 1 201 ? 4.845 17.419 -11.527 1.00 71.44 201 SER A O 1
ATOM 1552 N N . GLN A 1 202 ? 4.378 18.989 -13.059 1.00 69.12 202 GLN A N 1
ATOM 1553 C CA . GLN A 1 202 ? 4.519 20.139 -12.148 1.00 69.12 202 GLN A CA 1
ATOM 1554 C C . GLN A 1 202 ? 3.537 20.136 -10.959 1.00 69.12 202 GLN A C 1
ATOM 1556 O O . GLN A 1 202 ? 3.677 20.956 -10.058 1.00 69.12 202 GLN A O 1
ATOM 1561 N N . GLN A 1 203 ? 2.546 19.238 -10.947 1.00 73.25 203 GLN A N 1
ATOM 1562 C CA . GLN A 1 203 ? 1.520 19.161 -9.902 1.00 73.25 203 GLN A CA 1
ATOM 1563 C C . GLN A 1 203 ? 1.448 17.795 -9.207 1.00 73.25 203 GLN A C 1
ATOM 1565 O O . GLN A 1 203 ? 0.818 17.690 -8.159 1.00 73.25 203 GLN A O 1
ATOM 1570 N N . LEU A 1 204 ? 2.098 16.754 -9.746 1.00 77.88 204 LEU A N 1
ATOM 1571 C CA . LEU A 1 204 ? 1.995 15.394 -9.218 1.00 77.88 204 LEU A CA 1
ATOM 1572 C C . LEU A 1 204 ? 3.343 14.868 -8.713 1.00 77.88 204 LEU A C 1
ATOM 1574 O O . LEU A 1 204 ? 4.263 14.605 -9.495 1.00 77.88 204 LEU A O 1
ATOM 1578 N N . VAL A 1 205 ? 3.400 14.648 -7.398 1.00 87.19 205 VAL A N 1
ATOM 1579 C CA . VAL A 1 205 ? 4.488 13.955 -6.703 1.00 87.19 205 VAL A CA 1
ATOM 1580 C C . VAL A 1 205 ? 3.903 12.732 -6.022 1.00 87.19 205 VAL A C 1
ATOM 1582 O O . VAL A 1 205 ? 2.951 12.854 -5.256 1.00 87.19 205 VAL A O 1
ATOM 1585 N N . ALA A 1 206 ? 4.482 11.567 -6.280 1.00 89.44 206 ALA A N 1
ATOM 1586 C CA . ALA A 1 206 ? 4.083 10.333 -5.622 1.00 89.44 206 ALA A CA 1
ATOM 1587 C C . ALA A 1 206 ? 5.301 9.560 -5.123 1.00 89.44 206 ALA A C 1
ATOM 1589 O O . ALA A 1 206 ? 6.394 9.676 -5.680 1.00 89.44 206 ALA A O 1
ATOM 1590 N N . SER A 1 207 ? 5.117 8.761 -4.082 1.00 93.12 207 SER A N 1
ATOM 1591 C CA . SER A 1 207 ? 6.106 7.776 -3.659 1.00 93.12 207 SER A CA 1
ATOM 1592 C C . SER A 1 207 ? 6.284 6.696 -4.729 1.00 93.12 207 SER A C 1
ATOM 1594 O O . SER A 1 207 ? 5.360 6.334 -5.466 1.00 93.12 207 SER A O 1
ATOM 1596 N N . VAL A 1 208 ? 7.501 6.175 -4.841 1.00 92.69 208 VAL A N 1
ATOM 1597 C CA . VAL A 1 208 ? 7.783 5.031 -5.701 1.00 92.69 208 VAL A CA 1
ATOM 1598 C C . VAL A 1 208 ? 8.758 4.092 -5.008 1.00 92.69 208 VAL A C 1
ATOM 1600 O O . VAL A 1 208 ? 9.799 4.518 -4.503 1.00 92.69 208 VAL A O 1
ATOM 1603 N N . ILE A 1 209 ? 8.409 2.808 -4.994 1.00 93.44 209 ILE A N 1
ATOM 1604 C CA . ILE A 1 209 ? 9.299 1.728 -4.569 1.00 93.44 209 ILE A CA 1
ATOM 1605 C C . ILE A 1 209 ? 10.016 1.222 -5.814 1.00 93.44 209 ILE A C 1
ATOM 1607 O O . ILE A 1 209 ? 9.373 0.965 -6.837 1.00 93.44 209 ILE A O 1
ATOM 1611 N N . ILE A 1 210 ? 11.341 1.102 -5.746 1.00 93.31 210 ILE A N 1
ATOM 1612 C CA . ILE A 1 210 ? 12.163 0.779 -6.911 1.00 93.31 210 ILE A CA 1
ATOM 1613 C C . ILE A 1 210 ? 13.008 -0.454 -6.634 1.00 93.31 210 ILE A C 1
ATOM 1615 O O . ILE A 1 210 ? 13.755 -0.498 -5.657 1.00 93.31 210 ILE A O 1
ATOM 1619 N N . TYR A 1 211 ? 12.933 -1.408 -7.558 1.00 93.69 211 TYR A N 1
ATOM 1620 C CA . TYR A 1 211 ? 13.866 -2.519 -7.669 1.00 93.69 211 TYR A CA 1
ATOM 1621 C C . TYR A 1 211 ? 14.645 -2.381 -8.972 1.00 93.69 211 TYR A C 1
ATOM 1623 O O . TYR A 1 211 ? 14.051 -2.279 -10.048 1.00 93.69 211 TYR A O 1
ATOM 1631 N N . GLY A 1 212 ? 15.972 -2.328 -8.907 1.00 93.56 212 GLY A N 1
ATOM 1632 C CA . GLY A 1 212 ? 16.743 -2.062 -10.116 1.00 93.56 212 GLY A CA 1
ATOM 1633 C C . GLY A 1 212 ? 18.249 -2.050 -9.949 1.00 93.56 212 GLY A C 1
ATOM 1634 O O . GLY A 1 212 ? 18.798 -2.174 -8.845 1.00 93.56 212 GLY A O 1
ATOM 1635 N N . GLY A 1 213 ? 18.920 -1.835 -11.074 1.00 92.06 213 GLY A N 1
ATOM 1636 C CA . GLY A 1 213 ? 20.362 -1.688 -11.118 1.00 92.06 213 GLY A CA 1
ATOM 1637 C C . GLY A 1 213 ? 20.930 -1.457 -12.513 1.00 92.06 213 GLY A C 1
ATOM 1638 O O . GLY A 1 213 ? 20.184 -1.369 -13.494 1.00 92.06 213 GLY A O 1
ATOM 1639 N N . PRO A 1 214 ? 22.260 -1.312 -12.592 1.00 91.75 214 PRO A N 1
ATOM 1640 C CA . PRO A 1 214 ? 22.948 -1.088 -13.846 1.00 91.75 214 PRO A CA 1
ATOM 1641 C C . PRO A 1 214 ? 23.045 -2.384 -14.655 1.00 91.75 214 PRO A C 1
ATOM 1643 O O . PRO A 1 214 ? 23.196 -3.490 -14.123 1.00 91.75 214 PRO A O 1
ATOM 1646 N N . ILE A 1 215 ? 22.992 -2.234 -15.971 1.00 90.00 215 ILE A N 1
ATOM 1647 C CA . ILE A 1 215 ? 23.185 -3.295 -16.951 1.00 90.00 215 ILE A CA 1
ATOM 1648 C C . ILE A 1 215 ? 24.369 -2.904 -17.820 1.00 90.00 215 ILE A C 1
ATOM 1650 O O . ILE A 1 215 ? 24.458 -1.778 -18.309 1.00 90.00 215 ILE A O 1
ATOM 1654 N N . THR A 1 216 ? 25.274 -3.861 -18.009 1.00 87.75 216 THR A N 1
ATOM 1655 C CA . THR A 1 216 ? 26.304 -3.768 -19.040 1.00 87.75 216 THR A CA 1
ATOM 1656 C C . THR A 1 216 ? 25.952 -4.732 -20.161 1.00 87.75 216 THR A C 1
ATOM 1658 O O . THR A 1 216 ? 25.990 -5.945 -19.954 1.00 87.75 216 THR A O 1
ATOM 1661 N N . VAL A 1 217 ? 25.558 -4.200 -21.315 1.00 84.81 217 VAL A N 1
ATOM 1662 C CA . VAL A 1 217 ? 25.150 -4.994 -22.476 1.00 84.81 217 VAL A CA 1
ATOM 1663 C C . VAL A 1 217 ? 26.397 -5.439 -23.228 1.00 84.81 217 VAL A C 1
ATOM 1665 O O . VAL A 1 217 ? 27.065 -4.643 -23.888 1.00 84.81 217 VAL A O 1
ATOM 1668 N N . ASN A 1 218 ? 26.720 -6.727 -23.121 1.00 76.75 218 ASN A N 1
ATOM 1669 C CA . ASN A 1 218 ? 27.932 -7.291 -23.721 1.00 76.75 218 ASN A CA 1
ATOM 1670 C C . ASN A 1 218 ? 27.864 -7.329 -25.257 1.00 76.75 218 ASN A C 1
ATOM 1672 O O . ASN A 1 218 ? 28.895 -7.265 -25.920 1.00 76.75 218 ASN A O 1
ATOM 1676 N N . SER A 1 219 ? 26.656 -7.430 -25.814 1.00 66.62 219 SER A N 1
ATOM 1677 C CA . SER A 1 219 ? 26.391 -7.520 -27.253 1.00 66.62 219 SER A CA 1
ATOM 1678 C C . SER A 1 219 ? 26.249 -6.162 -27.949 1.00 66.62 219 SER A C 1
ATOM 1680 O O . SER A 1 219 ? 25.992 -6.126 -29.150 1.00 66.62 219 SER A O 1
ATOM 1682 N N . ALA A 1 220 ? 26.360 -5.043 -27.223 1.00 66.94 220 ALA A N 1
ATOM 1683 C CA . ALA A 1 220 ? 26.136 -3.723 -27.800 1.00 66.94 220 ALA A CA 1
ATOM 1684 C C . ALA A 1 220 ? 27.281 -3.336 -28.751 1.00 66.94 220 ALA A C 1
ATOM 1686 O O . ALA A 1 220 ? 28.435 -3.166 -28.338 1.00 66.94 220 ALA A O 1
ATOM 1687 N N . VAL A 1 221 ? 26.926 -3.176 -30.030 1.00 66.19 221 VAL A N 1
ATOM 1688 C CA . VAL A 1 221 ? 27.824 -2.744 -31.114 1.00 66.19 221 VAL A CA 1
ATOM 1689 C C . VAL A 1 221 ? 28.323 -1.312 -30.871 1.00 66.19 221 VAL A C 1
ATOM 1691 O O . VAL A 1 221 ? 29.488 -1.014 -31.120 1.00 66.19 221 VAL A O 1
ATOM 1694 N N . ASP A 1 222 ? 27.471 -0.447 -30.311 1.00 66.50 222 ASP A N 1
ATOM 1695 C CA . ASP A 1 222 ? 27.804 0.929 -29.927 1.00 66.50 222 ASP A CA 1
ATOM 1696 C C . ASP A 1 222 ? 28.300 0.991 -28.461 1.00 66.50 222 ASP A C 1
ATOM 1698 O O . ASP A 1 222 ? 27.564 0.594 -27.548 1.00 66.50 222 ASP A O 1
ATOM 1702 N N . PRO A 1 223 ? 29.510 1.523 -28.188 1.00 66.44 223 PRO A N 1
ATOM 1703 C CA . PRO A 1 223 ? 30.010 1.748 -26.831 1.00 66.44 223 PRO A CA 1
ATOM 1704 C C . PRO A 1 223 ? 29.054 2.558 -25.950 1.00 66.44 223 PRO A C 1
ATOM 1706 O O . PRO A 1 223 ? 28.953 2.287 -24.753 1.00 66.44 223 PRO A O 1
ATOM 1709 N N . GLY A 1 224 ? 28.309 3.506 -26.528 1.00 64.56 224 GLY A N 1
ATOM 1710 C CA . GLY A 1 224 ? 27.335 4.314 -25.794 1.00 64.56 224 GLY A CA 1
ATOM 1711 C C . GLY A 1 224 ? 26.064 3.554 -25.398 1.00 64.56 224 GLY A C 1
ATOM 1712 O O . GLY A 1 224 ? 25.256 4.078 -24.635 1.00 64.56 224 GLY A O 1
ATOM 1713 N N . ASN A 1 225 ? 25.815 2.368 -25.963 1.00 67.25 225 ASN A N 1
ATOM 1714 C CA . ASN A 1 225 ? 24.677 1.494 -25.628 1.00 67.25 225 ASN A CA 1
ATOM 1715 C C . ASN A 1 225 ? 25.036 0.473 -24.546 1.00 67.25 225 ASN A C 1
ATOM 1717 O O . ASN A 1 225 ? 24.150 -0.184 -23.997 1.00 67.25 225 ASN A O 1
ATOM 1721 N N . ARG A 1 226 ? 26.329 0.338 -24.227 1.00 78.31 226 ARG A N 1
ATOM 1722 C CA . ARG A 1 226 ? 26.820 -0.670 -23.285 1.00 78.31 226 ARG A CA 1
ATOM 1723 C C . ARG A 1 226 ? 26.313 -0.445 -21.877 1.00 78.31 226 ARG A C 1
ATOM 1725 O O . ARG A 1 226 ? 26.113 -1.425 -21.178 1.00 78.31 226 ARG A O 1
ATOM 1732 N N . HIS A 1 227 ? 26.103 0.800 -21.460 1.00 87.44 227 HIS A N 1
ATOM 1733 C CA . HIS A 1 227 ? 25.682 1.120 -20.100 1.00 87.44 227 HIS A CA 1
ATOM 1734 C C . HIS A 1 227 ? 24.220 1.552 -20.077 1.00 87.44 227 HIS A C 1
ATOM 1736 O O . HIS A 1 227 ? 23.854 2.622 -20.569 1.00 87.44 227 HIS A O 1
ATOM 1742 N N . GLN A 1 228 ? 23.390 0.700 -19.486 1.00 90.19 228 GLN A N 1
ATOM 1743 C CA . GLN A 1 228 ? 21.959 0.915 -19.331 1.00 90.19 228 GLN A CA 1
ATOM 1744 C C . GLN A 1 228 ? 21.575 0.806 -17.852 1.00 90.19 228 GLN A C 1
ATOM 1746 O O . GLN A 1 228 ? 22.300 0.243 -17.032 1.00 90.19 228 GLN A O 1
ATOM 1751 N N . LEU A 1 229 ? 20.423 1.355 -17.497 1.00 91.56 229 LEU A N 1
ATOM 1752 C CA . LEU A 1 229 ? 19.840 1.348 -16.166 1.00 91.56 229 LEU A CA 1
ATOM 1753 C C . LEU A 1 229 ? 18.447 0.738 -16.272 1.00 91.56 229 LEU A C 1
ATOM 1755 O O . LEU A 1 229 ? 17.591 1.264 -16.986 1.00 91.56 229 LEU A O 1
ATOM 1759 N N . LEU A 1 230 ? 18.219 -0.347 -15.535 1.00 94.00 230 LEU A N 1
ATOM 1760 C CA . LEU A 1 230 ? 16.907 -0.965 -15.394 1.00 94.00 230 LEU A CA 1
ATOM 1761 C C . LEU A 1 230 ? 16.305 -0.586 -14.046 1.00 94.00 230 LEU A C 1
ATOM 1763 O O . LEU A 1 230 ? 16.947 -0.699 -13.000 1.00 94.00 230 LEU A O 1
ATOM 1767 N N . SER A 1 231 ? 15.043 -0.171 -14.069 1.00 94.19 231 SER A N 1
ATOM 1768 C CA . SER A 1 231 ? 14.265 0.071 -12.857 1.00 94.19 231 SER A CA 1
ATOM 1769 C C . SER A 1 231 ? 12.834 -0.414 -13.018 1.00 94.19 231 SER A C 1
ATOM 1771 O O . SER A 1 231 ? 12.114 0.027 -13.913 1.00 94.19 231 SER A O 1
ATOM 1773 N N . LEU A 1 232 ? 12.421 -1.298 -12.118 1.00 95.44 232 LEU A N 1
ATOM 1774 C CA . LEU A 1 232 ? 11.044 -1.722 -11.925 1.00 95.44 232 LEU A CA 1
ATOM 1775 C C . LEU A 1 232 ? 10.460 -0.883 -10.797 1.00 95.44 232 LEU A C 1
ATOM 1777 O O . LEU A 1 232 ? 11.086 -0.714 -9.749 1.00 95.44 232 LEU A O 1
ATOM 1781 N N . ARG A 1 233 ? 9.277 -0.322 -11.025 1.00 93.62 233 ARG A N 1
ATOM 1782 C CA . ARG A 1 233 ? 8.695 0.702 -10.162 1.00 93.62 233 ARG A CA 1
ATOM 1783 C C . ARG A 1 233 ? 7.294 0.312 -9.750 1.00 93.62 233 ARG A C 1
ATOM 1785 O O . ARG A 1 233 ? 6.426 0.101 -10.600 1.00 93.62 233 ARG A O 1
ATOM 1792 N N . ILE A 1 234 ? 7.072 0.313 -8.445 1.00 93.88 234 ILE A N 1
ATOM 1793 C CA . ILE A 1 234 ? 5.752 0.195 -7.845 1.00 93.88 234 ILE A CA 1
ATOM 1794 C C . ILE A 1 234 ? 5.347 1.591 -7.385 1.00 93.88 234 ILE A C 1
ATOM 1796 O O . ILE A 1 234 ? 6.012 2.213 -6.556 1.00 93.88 234 ILE A O 1
ATOM 1800 N N . ARG A 1 235 ? 4.284 2.112 -7.988 1.00 91.25 235 ARG A N 1
ATOM 1801 C CA . ARG A 1 235 ? 3.818 3.485 -7.788 1.00 91.25 235 ARG A CA 1
ATOM 1802 C C . ARG A 1 235 ? 2.921 3.569 -6.557 1.00 91.25 235 ARG A C 1
ATOM 1804 O O . ARG A 1 235 ? 1.995 2.769 -6.431 1.00 91.25 235 ARG A O 1
ATOM 1811 N N . GLY A 1 236 ? 3.152 4.549 -5.689 1.00 90.25 236 GLY A N 1
ATOM 1812 C CA . GLY A 1 236 ? 2.352 4.752 -4.481 1.00 90.25 236 GLY A CA 1
ATOM 1813 C C . GLY A 1 236 ? 0.870 4.970 -4.774 1.00 90.25 236 GLY A C 1
ATOM 1814 O O . GLY A 1 236 ? 0.019 4.425 -4.081 1.00 90.25 236 GLY A O 1
ATOM 1815 N N . GLU A 1 237 ? 0.540 5.683 -5.853 1.00 86.31 237 GLU A N 1
ATOM 1816 C CA . GLU A 1 237 ? -0.847 5.899 -6.275 1.00 86.31 237 GLU A CA 1
ATOM 1817 C C . GLU A 1 237 ? -1.549 4.610 -6.740 1.00 86.31 237 GLU A C 1
ATOM 1819 O O . GLU A 1 237 ? -2.748 4.446 -6.521 1.00 86.31 237 GLU A O 1
ATOM 1824 N N . ALA A 1 238 ? -0.810 3.677 -7.349 1.00 87.19 238 ALA A N 1
ATOM 1825 C CA . ALA A 1 238 ? -1.323 2.363 -7.730 1.00 87.19 238 ALA A CA 1
ATOM 1826 C C . ALA A 1 238 ? -1.512 1.471 -6.494 1.00 87.19 238 ALA A C 1
ATOM 1828 O O . ALA A 1 238 ? -2.530 0.793 -6.354 1.00 87.19 238 ALA A O 1
ATOM 1829 N N . LEU A 1 239 ? -0.565 1.528 -5.552 1.00 90.75 239 LEU A N 1
ATOM 1830 C CA . LEU A 1 239 ? -0.677 0.838 -4.267 1.00 90.75 239 LEU A CA 1
ATOM 1831 C C . LEU A 1 239 ? -1.837 1.357 -3.418 1.00 90.75 239 LEU A C 1
ATOM 1833 O O . LEU A 1 239 ? -2.505 0.560 -2.769 1.00 90.75 239 LEU A O 1
ATOM 1837 N N . GLY A 1 240 ? -2.126 2.660 -3.456 1.00 90.25 240 GLY A N 1
ATOM 1838 C CA . GLY A 1 240 ? -3.291 3.227 -2.776 1.00 90.25 240 GLY A CA 1
ATOM 1839 C C . GLY A 1 240 ? -4.588 2.556 -3.230 1.00 90.25 240 GLY A C 1
ATOM 1840 O O . GLY A 1 240 ? -5.371 2.104 -2.398 1.00 90.25 240 GLY A O 1
ATOM 1841 N N . LYS A 1 241 ? -4.770 2.375 -4.548 1.00 87.75 241 LYS A N 1
ATOM 1842 C CA . LYS A 1 241 ? -5.925 1.641 -5.099 1.00 87.75 241 LYS A CA 1
ATOM 1843 C C . LYS A 1 241 ? -5.972 0.194 -4.610 1.00 87.75 241 LYS A C 1
ATOM 1845 O O . LYS A 1 241 ? -7.038 -0.266 -4.218 1.00 87.75 241 LYS A O 1
ATOM 1850 N N . PHE A 1 242 ? -4.828 -0.490 -4.580 1.00 89.56 242 PHE A N 1
ATOM 1851 C CA . PHE A 1 242 ? -4.725 -1.855 -4.057 1.00 89.56 242 PHE A CA 1
ATOM 1852 C C . PHE A 1 242 ? -5.151 -1.956 -2.580 1.00 89.56 242 PHE A C 1
ATOM 1854 O O . PHE A 1 242 ? -5.898 -2.862 -2.216 1.00 89.56 242 PHE A O 1
ATOM 1861 N N . PHE A 1 243 ? -4.730 -1.024 -1.722 1.00 91.56 243 PHE A N 1
ATOM 1862 C CA . PHE A 1 243 ? -5.133 -1.038 -0.311 1.00 91.56 243 PHE A CA 1
ATOM 1863 C C . PHE A 1 243 ? -6.617 -0.722 -0.118 1.00 91.56 243 PHE A C 1
ATOM 1865 O O . PHE A 1 243 ? -7.242 -1.280 0.781 1.00 91.56 243 PHE A O 1
ATOM 1872 N N . VAL A 1 244 ? -7.202 0.119 -0.975 1.00 88.31 244 VAL A N 1
ATOM 1873 C CA . VAL A 1 244 ? -8.655 0.350 -0.982 1.00 88.31 244 VAL A CA 1
ATOM 1874 C C . VAL A 1 244 ? -9.414 -0.921 -1.375 1.00 88.31 244 VAL A C 1
ATOM 1876 O O . VAL A 1 244 ? -10.418 -1.235 -0.744 1.00 88.31 244 VAL A O 1
ATOM 1879 N N . THR A 1 245 ? 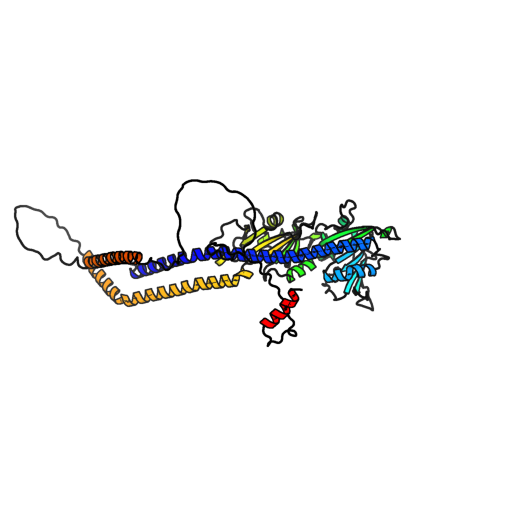-8.941 -1.679 -2.372 1.00 85.56 245 THR A N 1
ATOM 1880 C CA . THR A 1 245 ? -9.618 -2.909 -2.824 1.00 85.56 245 THR A CA 1
ATOM 1881 C C . THR A 1 245 ? -9.425 -4.098 -1.890 1.00 85.56 245 THR A C 1
ATOM 1883 O O . THR A 1 245 ? -10.303 -4.948 -1.817 1.00 85.56 245 THR A O 1
ATOM 1886 N N . THR A 1 246 ? -8.288 -4.177 -1.194 1.00 79.88 246 THR A N 1
ATOM 1887 C CA . THR A 1 246 ? -7.975 -5.317 -0.311 1.00 79.88 246 THR A CA 1
ATOM 1888 C C . THR A 1 246 ? -8.702 -5.221 1.035 1.00 79.88 246 THR A C 1
ATOM 1890 O O . THR A 1 246 ? -8.809 -6.230 1.709 1.00 79.88 246 THR A O 1
ATOM 1893 N N . GLY A 1 247 ? -9.236 -4.040 1.389 1.00 71.31 247 GLY A N 1
ATOM 1894 C CA . GLY A 1 247 ? -10.231 -3.821 2.447 1.00 71.31 247 GLY A CA 1
ATOM 1895 C C . GLY A 1 247 ? -9.949 -4.506 3.792 1.00 71.31 247 GLY A C 1
ATOM 1896 O O . GLY A 1 247 ? -10.312 -5.654 3.990 1.00 71.31 247 GLY A O 1
ATOM 1897 N N . VAL A 1 248 ? -9.391 -3.777 4.762 1.00 82.44 248 VAL A N 1
ATOM 1898 C CA . VAL A 1 248 ? -9.153 -4.298 6.127 1.00 82.44 248 VAL A CA 1
ATOM 1899 C C . VAL A 1 248 ? -10.467 -4.456 6.909 1.00 82.44 248 VAL A C 1
ATOM 1901 O O . VAL A 1 248 ? -10.737 -5.497 7.495 1.00 82.44 248 VAL A O 1
ATOM 1904 N N . SER A 1 249 ? -11.293 -3.411 6.919 1.00 86.81 249 SER A N 1
ATOM 1905 C CA . SER A 1 249 ? -12.657 -3.394 7.459 1.00 86.81 249 SER A CA 1
ATOM 1906 C C . SER A 1 249 ? -13.412 -2.201 6.841 1.00 86.81 249 SER A C 1
ATOM 1908 O O . SER A 1 249 ? -12.780 -1.383 6.163 1.00 86.81 249 SER A O 1
ATOM 1910 N N . PRO A 1 250 ? -14.738 -2.056 7.033 1.00 87.62 250 PRO A N 1
ATOM 1911 C CA . PRO A 1 250 ? -15.511 -0.959 6.441 1.00 87.62 250 PRO A CA 1
ATOM 1912 C C . PRO A 1 250 ? -14.972 0.445 6.746 1.00 87.62 250 PRO A C 1
ATOM 1914 O O . PRO A 1 250 ? -14.999 1.316 5.876 1.00 87.62 250 PRO A O 1
ATOM 1917 N N . THR A 1 251 ? -14.487 0.676 7.969 1.00 90.25 251 THR A N 1
ATOM 1918 C CA . THR A 1 251 ? -13.919 1.966 8.395 1.00 90.25 251 THR A CA 1
ATOM 1919 C C . THR A 1 251 ? -12.438 1.894 8.766 1.00 90.25 251 THR A C 1
ATOM 1921 O O . THR A 1 251 ? -11.808 2.935 8.970 1.00 90.25 251 THR A O 1
ATOM 1924 N N . GLY A 1 252 ? -11.867 0.691 8.794 1.00 91.19 252 GLY A N 1
ATOM 1925 C CA . GLY A 1 252 ? -10.453 0.441 9.021 1.00 91.19 252 GLY A CA 1
ATOM 1926 C C . GLY A 1 252 ? -9.570 0.878 7.863 1.00 91.19 252 GLY A C 1
ATOM 1927 O O . GLY A 1 252 ? -10.029 1.228 6.770 1.00 91.19 252 GLY A O 1
ATOM 1928 N N . ILE A 1 253 ? -8.265 0.883 8.120 1.00 94.12 253 ILE A N 1
ATOM 1929 C CA . ILE A 1 253 ? -7.275 1.311 7.130 1.00 94.12 253 ILE A CA 1
ATOM 1930 C C . ILE A 1 253 ? -6.103 0.338 7.063 1.00 94.12 253 ILE A C 1
ATOM 1932 O O . ILE A 1 253 ? -5.692 -0.209 8.085 1.00 94.12 253 ILE A O 1
ATOM 1936 N N . ALA A 1 254 ? -5.520 0.212 5.874 1.00 94.75 254 ALA A N 1
ATOM 1937 C CA . ALA A 1 254 ? -4.176 -0.316 5.674 1.00 94.75 254 ALA A CA 1
ATOM 1938 C C . ALA A 1 254 ? -3.254 0.824 5.237 1.00 94.75 254 ALA A C 1
ATOM 1940 O O . ALA A 1 254 ? -3.566 1.561 4.298 1.00 94.75 254 ALA A O 1
ATOM 1941 N N . LEU A 1 255 ? -2.115 0.957 5.905 1.00 94.81 255 LEU A N 1
ATOM 1942 C CA . LEU A 1 255 ? -1.117 1.986 5.657 1.00 94.81 255 LEU A CA 1
ATOM 1943 C C . LEU A 1 255 ? 0.259 1.333 5.527 1.00 94.81 255 LEU A C 1
ATOM 1945 O O . LEU A 1 255 ? 0.739 0.688 6.452 1.00 94.81 255 LEU A O 1
ATOM 1949 N N . LEU A 1 256 ? 0.913 1.527 4.392 1.00 94.81 256 LEU A N 1
ATOM 1950 C CA . LEU A 1 256 ? 2.289 1.124 4.157 1.00 94.81 256 LEU A CA 1
ATOM 1951 C C . LEU A 1 256 ? 3.224 2.303 4.427 1.00 94.81 256 LEU A C 1
ATOM 1953 O O . LEU A 1 256 ? 3.065 3.391 3.856 1.00 94.81 256 LEU A O 1
ATOM 1957 N N . ILE A 1 257 ? 4.219 2.071 5.273 1.00 94.12 257 ILE A N 1
ATOM 1958 C CA . ILE A 1 257 ? 5.209 3.066 5.678 1.00 94.12 257 ILE A CA 1
ATOM 1959 C C . ILE A 1 257 ? 6.621 2.530 5.466 1.00 94.12 257 ILE A C 1
ATOM 1961 O O . ILE A 1 257 ? 6.857 1.329 5.583 1.00 94.12 257 ILE A O 1
ATOM 1965 N N . ASP A 1 258 ? 7.556 3.427 5.170 1.00 93.00 258 ASP A N 1
ATOM 1966 C CA . ASP A 1 258 ? 8.983 3.113 5.187 1.00 93.00 258 ASP A CA 1
ATOM 1967 C C . ASP A 1 258 ? 9.569 3.594 6.513 1.00 93.00 258 ASP A C 1
ATOM 1969 O O . ASP A 1 258 ? 9.722 4.798 6.738 1.00 93.00 258 ASP A O 1
ATOM 1973 N N . ALA A 1 259 ? 9.868 2.662 7.412 1.00 90.00 259 ALA A N 1
ATOM 1974 C CA . ALA A 1 259 ? 10.351 2.986 8.742 1.00 90.00 259 ALA A CA 1
ATOM 1975 C C . ALA A 1 259 ? 11.780 3.543 8.742 1.00 90.00 259 ALA A C 1
ATOM 1977 O O . ALA A 1 259 ? 12.120 4.330 9.625 1.00 90.00 259 ALA A O 1
ATOM 1978 N N . ALA A 1 260 ? 12.578 3.235 7.714 1.00 88.69 260 ALA A N 1
ATOM 1979 C CA . ALA A 1 260 ? 13.921 3.787 7.565 1.00 88.69 260 ALA A CA 1
ATOM 1980 C C . ALA A 1 260 ? 13.896 5.302 7.293 1.00 88.69 260 ALA A C 1
ATOM 1982 O O . ALA A 1 260 ? 14.770 6.035 7.753 1.00 88.69 260 ALA A O 1
ATOM 1983 N N . THR A 1 261 ? 12.886 5.788 6.563 1.00 89.50 261 THR A N 1
ATOM 1984 C CA . THR A 1 261 ? 12.772 7.205 6.170 1.00 89.50 261 THR A CA 1
ATOM 1985 C C . THR A 1 261 ? 11.612 7.952 6.833 1.00 89.50 261 THR A C 1
ATOM 1987 O O . THR A 1 261 ? 11.521 9.175 6.716 1.00 89.50 261 THR A O 1
ATOM 1990 N N . SER A 1 262 ? 10.742 7.248 7.564 1.00 91.81 262 SER A N 1
ATOM 1991 C CA . SER A 1 262 ? 9.514 7.779 8.182 1.00 91.81 262 SER A CA 1
ATOM 1992 C C . SER A 1 262 ? 8.504 8.373 7.188 1.00 91.81 262 SER A C 1
ATOM 1994 O O . SER A 1 262 ? 7.655 9.192 7.564 1.00 91.81 262 SER A O 1
ATOM 1996 N N . TYR A 1 263 ? 8.590 7.994 5.912 1.00 94.44 263 TYR A N 1
ATOM 1997 C CA . TYR A 1 263 ? 7.690 8.476 4.869 1.00 94.44 263 TYR A CA 1
ATOM 1998 C C . TYR A 1 263 ? 6.505 7.538 4.654 1.00 94.44 263 TYR A C 1
ATOM 2000 O O . TYR A 1 263 ? 6.597 6.313 4.767 1.00 94.44 263 TYR A O 1
ATOM 2008 N N . PHE A 1 264 ? 5.379 8.150 4.305 1.00 95.25 264 PHE A N 1
ATOM 2009 C CA . PHE A 1 264 ? 4.186 7.454 3.871 1.00 95.25 264 PHE A CA 1
ATOM 2010 C C . PHE A 1 264 ? 4.382 6.914 2.449 1.00 95.25 264 PHE A C 1
ATOM 2012 O O . PHE A 1 264 ? 4.680 7.668 1.517 1.00 95.25 264 PHE A O 1
ATOM 2019 N N . VAL A 1 265 ? 4.219 5.599 2.279 1.00 94.94 265 VAL A N 1
ATOM 2020 C CA . VAL A 1 265 ? 4.363 4.944 0.977 1.00 94.94 265 VAL A CA 1
ATOM 2021 C C . VAL A 1 265 ? 3.026 4.934 0.258 1.00 94.94 265 VAL A C 1
ATOM 2023 O O . VAL A 1 265 ? 2.925 5.505 -0.819 1.00 94.94 265 VAL A O 1
ATOM 2026 N N . ALA A 1 266 ? 2.009 4.286 0.817 1.00 95.00 266 ALA A N 1
ATOM 2027 C CA . ALA A 1 266 ? 0.675 4.186 0.226 1.00 95.00 266 ALA A CA 1
ATOM 2028 C C . ALA A 1 266 ? -0.308 3.619 1.249 1.00 95.00 266 ALA A C 1
ATOM 2030 O O . ALA A 1 266 ? 0.105 2.963 2.197 1.00 95.00 266 ALA A O 1
ATOM 2031 N N . GLY A 1 267 ? -1.605 3.832 1.069 1.00 94.06 267 GLY A N 1
ATOM 2032 C CA . GLY A 1 267 ? -2.606 3.278 1.974 1.00 94.06 267 GLY A CA 1
ATOM 2033 C C . GLY A 1 267 ? -4.021 3.498 1.473 1.00 94.06 267 GLY A C 1
ATOM 2034 O O . GLY A 1 267 ? -4.229 4.183 0.473 1.00 94.06 267 GLY A O 1
ATOM 2035 N N . SER A 1 268 ? -4.995 2.948 2.192 1.00 93.88 268 SER A N 1
ATOM 2036 C CA . SER A 1 268 ? -6.430 3.119 1.925 1.00 93.88 268 SER A CA 1
ATOM 2037 C C . SER A 1 268 ? -6.976 4.473 2.420 1.00 93.88 268 SER A C 1
ATOM 2039 O O . SER A 1 268 ? -8.133 4.581 2.840 1.00 93.88 268 SER A O 1
ATOM 2041 N N . ILE A 1 269 ? -6.125 5.501 2.414 1.00 92.81 269 ILE A N 1
ATOM 2042 C CA . ILE A 1 269 ? -6.401 6.861 2.888 1.00 92.81 269 ILE A CA 1
ATOM 2043 C C . ILE A 1 269 ? -6.390 7.855 1.729 1.00 92.81 269 ILE A C 1
ATOM 2045 O O . ILE A 1 269 ? -5.799 7.593 0.683 1.00 92.81 269 ILE A O 1
ATOM 2049 N N . SER A 1 270 ? -7.053 8.997 1.911 1.00 89.12 270 SER A N 1
ATOM 2050 C CA . SER A 1 270 ? -7.145 10.034 0.872 1.00 89.12 270 SER A CA 1
ATOM 2051 C C . SER A 1 270 ? -5.897 10.911 0.755 1.00 89.12 270 SER A C 1
ATOM 2053 O O . SER A 1 270 ? -5.782 11.678 -0.201 1.00 89.12 270 SER A O 1
ATOM 2055 N N . ASP A 1 271 ? -4.989 10.840 1.729 1.00 89.69 271 ASP A N 1
ATOM 2056 C CA . ASP A 1 271 ? -3.800 11.686 1.754 1.00 89.69 271 ASP A CA 1
ATOM 2057 C C . ASP A 1 271 ? -2.867 11.369 0.573 1.00 89.69 271 ASP A C 1
ATOM 2059 O O . ASP A 1 271 ? -2.644 10.198 0.242 1.00 89.69 271 ASP A O 1
ATOM 2063 N N . PRO A 1 272 ? -2.274 12.392 -0.067 1.00 90.44 272 PRO A N 1
ATOM 2064 C CA . PRO A 1 272 ? -1.284 12.162 -1.104 1.00 90.44 272 PRO A CA 1
ATOM 2065 C C . PRO A 1 272 ? -0.001 11.563 -0.511 1.00 90.44 272 PRO A C 1
ATOM 2067 O O . PRO A 1 272 ? 0.327 11.750 0.659 1.00 90.44 272 PRO A O 1
ATOM 2070 N N . THR A 1 273 ? 0.773 10.866 -1.340 1.00 92.12 273 THR A N 1
ATOM 2071 C CA . THR A 1 273 ? 2.054 10.263 -0.925 1.00 92.12 273 THR A CA 1
ATOM 2072 C C . THR A 1 273 ? 3.232 11.238 -1.054 1.00 92.12 273 THR A C 1
ATOM 2074 O O . THR A 1 273 ? 4.296 11.034 -0.468 1.00 92.12 273 THR A O 1
ATOM 2077 N N . GLY A 1 274 ? 3.046 12.347 -1.778 1.00 91.19 274 GLY A N 1
ATOM 2078 C CA . GLY A 1 274 ? 4.026 13.417 -1.918 1.00 91.19 274 GLY A CA 1
ATOM 2079 C C . GLY A 1 274 ? 3.395 14.771 -2.238 1.00 91.19 274 GLY A C 1
ATOM 2080 O O . GLY A 1 274 ? 2.215 14.878 -2.562 1.00 91.19 274 GLY A O 1
ATOM 2081 N N . ARG A 1 275 ? 4.200 15.828 -2.131 1.00 91.12 275 ARG A N 1
ATOM 2082 C CA . ARG A 1 275 ? 3.814 17.213 -2.426 1.00 91.12 275 ARG A CA 1
ATOM 2083 C C . ARG A 1 275 ? 4.997 18.016 -2.953 1.00 91.12 275 ARG A C 1
ATOM 2085 O O . ARG A 1 275 ? 6.154 17.654 -2.738 1.00 91.12 275 ARG A O 1
ATOM 2092 N N . PHE A 1 276 ? 4.712 19.137 -3.603 1.00 89.25 276 PHE A N 1
ATOM 2093 C CA . PHE A 1 276 ? 5.739 20.116 -3.942 1.00 89.25 276 PHE A CA 1
ATOM 2094 C C . PHE A 1 276 ? 6.022 21.038 -2.758 1.00 89.25 276 PHE A C 1
ATOM 2096 O O . PHE A 1 276 ? 5.109 21.626 -2.184 1.00 89.25 276 PHE A O 1
ATOM 2103 N N . VAL A 1 277 ? 7.301 21.185 -2.421 1.00 87.81 277 VAL A N 1
ATOM 2104 C CA . VAL A 1 277 ? 7.796 22.154 -1.440 1.00 87.81 277 VAL A CA 1
ATOM 2105 C C . VAL A 1 277 ? 8.940 22.909 -2.102 1.00 87.81 277 VAL A C 1
ATOM 2107 O O . VAL A 1 277 ? 9.928 22.301 -2.515 1.00 87.81 277 VAL A O 1
ATOM 2110 N N . ASN A 1 278 ? 8.797 24.227 -2.252 1.00 87.00 278 ASN A N 1
ATOM 2111 C CA . ASN A 1 278 ? 9.793 25.095 -2.896 1.00 87.00 278 ASN A CA 1
ATOM 2112 C C . ASN A 1 278 ? 10.217 24.606 -4.299 1.00 87.00 278 ASN A C 1
ATOM 2114 O O . ASN A 1 278 ? 11.399 24.586 -4.632 1.00 87.00 278 ASN A O 1
ATOM 2118 N N . GLY A 1 279 ? 9.257 24.137 -5.105 1.00 81.25 279 GLY A N 1
ATOM 2119 C CA . GLY A 1 279 ? 9.508 23.622 -6.459 1.00 81.25 279 GLY A CA 1
ATOM 2120 C C . GLY A 1 279 ? 10.153 22.229 -6.523 1.00 81.25 279 GLY A C 1
ATOM 2121 O O . GLY A 1 279 ? 10.320 21.691 -7.614 1.00 81.25 279 GLY A O 1
ATOM 2122 N N . SER A 1 280 ? 10.469 21.606 -5.382 1.00 85.25 280 SER A N 1
ATOM 2123 C CA . SER A 1 280 ? 10.993 20.239 -5.310 1.00 85.25 280 SER A CA 1
ATOM 2124 C C . SER A 1 280 ? 9.923 19.262 -4.830 1.00 85.25 280 SER A C 1
ATOM 2126 O O . SER A 1 280 ? 9.168 19.557 -3.904 1.00 85.25 280 SER A O 1
ATOM 2128 N N . GLY A 1 281 ? 9.868 18.077 -5.438 1.00 87.44 281 GLY A N 1
ATOM 2129 C CA . GLY A 1 281 ? 9.009 16.998 -4.962 1.00 87.44 281 GLY A CA 1
ATOM 2130 C C . GLY A 1 281 ? 9.542 16.394 -3.663 1.00 87.44 281 GLY A C 1
ATOM 2131 O O . GLY A 1 281 ? 10.683 15.920 -3.605 1.00 87.44 281 GLY A O 1
ATOM 2132 N N . GLN A 1 282 ? 8.709 16.397 -2.627 1.00 91.94 282 GLN A N 1
ATOM 2133 C CA . GLN A 1 282 ? 8.991 15.814 -1.319 1.00 91.94 282 GLN A CA 1
ATOM 2134 C C . GLN A 1 282 ? 7.918 14.788 -0.956 1.00 91.94 282 GLN A C 1
ATOM 2136 O O . GLN A 1 282 ? 6.748 14.949 -1.299 1.00 91.94 282 GLN A O 1
ATOM 2141 N N . LEU A 1 283 ? 8.326 13.723 -0.270 1.00 94.06 283 LEU A N 1
ATOM 2142 C CA . LEU A 1 283 ? 7.406 12.721 0.258 1.00 94.06 283 LEU A CA 1
ATOM 2143 C C . LEU A 1 283 ? 6.763 13.224 1.549 1.00 94.06 283 LEU A C 1
ATOM 2145 O O . LEU A 1 283 ? 7.346 14.041 2.267 1.00 94.06 283 LEU A O 1
ATOM 2149 N N . ILE A 1 284 ? 5.556 12.748 1.830 1.00 94.56 284 ILE A N 1
ATOM 2150 C CA . ILE A 1 284 ? 4.833 13.125 3.045 1.00 94.56 284 ILE A CA 1
ATOM 2151 C C . ILE A 1 284 ? 5.296 12.236 4.196 1.00 94.56 284 ILE A C 1
ATOM 2153 O O . ILE A 1 284 ? 5.325 11.011 4.093 1.00 94.56 284 ILE A O 1
ATOM 2157 N N . ASN A 1 285 ? 5.711 12.867 5.294 1.00 94.50 285 ASN A N 1
ATOM 2158 C CA . ASN A 1 285 ? 6.073 12.155 6.514 1.00 94.50 285 ASN A CA 1
ATOM 2159 C C . ASN A 1 285 ? 4.803 11.652 7.214 1.00 94.50 285 ASN A C 1
ATOM 2161 O O . ASN A 1 285 ? 3.775 12.325 7.178 1.00 94.50 285 ASN A O 1
ATOM 2165 N N . ILE A 1 286 ? 4.884 10.511 7.896 1.00 93.19 286 ILE A N 1
ATOM 2166 C CA . ILE A 1 286 ? 3.747 9.908 8.612 1.00 93.19 286 ILE A CA 1
ATOM 2167 C C . ILE A 1 286 ? 3.132 10.892 9.620 1.00 93.19 286 ILE A C 1
ATOM 2169 O O . ILE A 1 286 ? 1.916 10.998 9.726 1.00 93.19 286 ILE A O 1
ATOM 2173 N N . SER A 1 287 ? 3.957 11.689 10.304 1.00 91.56 287 SER A N 1
ATOM 2174 C CA . SER A 1 287 ? 3.490 12.718 11.250 1.00 91.56 287 SER A CA 1
ATOM 2175 C C . SER A 1 287 ? 2.622 13.816 10.613 1.00 91.56 287 SER A C 1
ATOM 2177 O O . SER A 1 287 ? 1.888 14.510 11.316 1.00 91.56 287 SER A O 1
ATOM 2179 N N . GLN A 1 288 ? 2.696 13.980 9.288 1.00 93.69 288 GLN A N 1
ATOM 2180 C CA . GLN A 1 288 ? 1.984 15.006 8.523 1.00 93.69 288 GLN A CA 1
ATOM 2181 C C . GLN A 1 288 ? 0.674 14.497 7.910 1.00 93.69 288 GLN A C 1
ATOM 2183 O O . GLN A 1 288 ? -0.008 15.283 7.251 1.00 93.69 288 GLN A O 1
ATOM 2188 N N . LEU A 1 289 ? 0.321 13.225 8.117 1.00 94.00 289 LEU A N 1
ATOM 2189 C CA . LEU A 1 289 ? -0.949 12.669 7.654 1.00 94.00 289 LEU A CA 1
ATOM 2190 C C . LEU A 1 289 ? -2.136 13.385 8.320 1.00 94.00 289 LEU A C 1
ATOM 2192 O O . LEU A 1 289 ? -2.089 13.773 9.497 1.00 94.00 289 LEU A O 1
ATOM 2196 N N . GLN A 1 290 ? -3.185 13.604 7.533 1.00 95.12 290 GLN A N 1
ATOM 2197 C CA . GLN A 1 290 ? -4.374 14.380 7.882 1.00 95.12 290 GLN A CA 1
ATOM 2198 C C . GLN A 1 290 ? -5.664 13.559 7.815 1.00 95.12 290 GLN A C 1
ATOM 2200 O O . GLN A 1 290 ? -6.674 14.035 8.336 1.00 95.12 290 GLN A O 1
ATOM 2205 N N . ASP A 1 291 ? -5.647 12.348 7.242 1.00 93.69 291 ASP A N 1
ATOM 2206 C CA . ASP A 1 291 ? -6.836 11.490 7.193 1.00 93.69 291 ASP A CA 1
ATOM 2207 C C . ASP A 1 291 ? -7.415 11.301 8.615 1.00 93.69 291 ASP A C 1
ATOM 2209 O O . ASP A 1 291 ? -6.694 10.890 9.535 1.00 93.69 291 ASP A O 1
ATOM 2213 N N . PRO A 1 292 ? -8.709 11.610 8.831 1.00 91.81 292 PRO A N 1
ATOM 2214 C CA . PRO A 1 292 ? -9.319 11.636 10.160 1.00 91.81 292 PRO A CA 1
ATOM 2215 C C . PRO A 1 292 ? -9.333 10.270 10.851 1.00 91.81 292 PRO A C 1
ATOM 2217 O O . PRO A 1 292 ? -9.477 10.215 12.071 1.00 91.81 292 PRO A O 1
ATOM 2220 N N . ARG A 1 293 ? -9.167 9.173 10.105 1.00 91.56 293 ARG A N 1
ATOM 2221 C CA . ARG A 1 293 ? -9.135 7.815 10.663 1.00 91.56 293 ARG A CA 1
ATOM 2222 C C . ARG A 1 293 ? -7.785 7.462 11.281 1.00 91.56 293 ARG A C 1
ATOM 2224 O O . ARG A 1 293 ? -7.732 6.585 12.134 1.00 91.56 293 ARG A O 1
ATOM 2231 N N . ILE A 1 294 ? -6.702 8.140 10.885 1.00 92.56 294 ILE A N 1
ATOM 2232 C CA . ILE A 1 294 ? -5.335 7.817 11.329 1.00 92.56 294 ILE A CA 1
ATOM 2233 C C . ILE A 1 294 ? -4.629 8.973 12.027 1.00 92.56 294 ILE A C 1
ATOM 2235 O O . ILE A 1 294 ? -3.840 8.739 12.941 1.00 92.56 294 ILE A O 1
ATOM 2239 N N . ALA A 1 295 ? -4.922 10.221 11.657 1.00 92.56 295 ALA A N 1
ATOM 2240 C CA . ALA A 1 295 ? -4.284 11.393 12.244 1.00 92.56 295 ALA A CA 1
ATOM 2241 C C . ALA A 1 295 ? -4.443 11.465 13.779 1.00 92.56 295 ALA A C 1
ATOM 2243 O O . ALA A 1 295 ? -3.446 11.760 14.446 1.00 92.56 295 ALA A O 1
ATOM 2244 N N . PRO A 1 296 ? -5.614 11.149 14.378 1.00 91.50 296 PRO A N 1
ATOM 2245 C CA . PRO A 1 296 ? -5.757 11.104 15.835 1.00 91.50 296 PRO A CA 1
ATOM 2246 C C . PRO A 1 296 ? -4.899 10.015 16.488 1.00 91.50 296 PRO A C 1
ATOM 2248 O O . PRO A 1 296 ? -4.350 10.235 17.563 1.00 91.50 296 PRO A O 1
ATOM 2251 N N . ILE A 1 297 ? -4.737 8.872 15.817 1.00 91.25 297 ILE A N 1
ATOM 2252 C CA . ILE A 1 297 ? -3.936 7.743 16.300 1.00 91.25 297 ILE A CA 1
ATOM 2253 C C . ILE A 1 297 ? -2.447 8.111 16.260 1.00 91.25 297 ILE A C 1
ATOM 2255 O O . ILE A 1 297 ? -1.740 7.941 17.245 1.00 91.25 297 ILE A O 1
ATOM 2259 N N . ILE A 1 298 ? -1.970 8.693 15.154 1.00 90.69 298 ILE A N 1
ATOM 2260 C CA . ILE A 1 298 ? -0.575 9.146 14.971 1.00 90.69 298 ILE A CA 1
ATOM 2261 C C . ILE A 1 298 ? -0.162 10.181 16.022 1.00 90.69 298 ILE A C 1
ATOM 2263 O O . ILE A 1 298 ? 0.985 10.182 16.477 1.00 90.69 298 ILE A O 1
ATOM 2267 N N . ARG A 1 299 ? -1.094 11.056 16.407 1.00 89.88 299 ARG A N 1
ATOM 2268 C CA . ARG A 1 299 ? -0.878 12.117 17.401 1.00 89.88 299 ARG A CA 1
ATOM 2269 C C . ARG A 1 299 ? -1.180 11.677 18.834 1.00 89.88 299 ARG A C 1
ATOM 2271 O O . ARG A 1 299 ? -0.995 12.483 19.742 1.00 89.88 299 ARG A O 1
ATOM 2278 N N . ALA A 1 300 ? -1.640 10.444 19.038 1.00 86.88 300 ALA A N 1
ATOM 2279 C CA . ALA A 1 300 ? -1.958 9.925 20.359 1.00 86.88 300 ALA A CA 1
ATOM 2280 C C . ALA A 1 300 ? -0.714 9.908 21.256 1.00 86.88 300 ALA A C 1
ATOM 2282 O O . ALA A 1 300 ? 0.406 9.630 20.799 1.00 86.88 300 ALA A O 1
ATOM 2283 N N . SER A 1 301 ? -0.923 10.190 22.541 1.00 81.12 301 SER A N 1
ATOM 2284 C CA . SER A 1 301 ? 0.116 10.020 23.550 1.00 81.12 301 SER A CA 1
ATOM 2285 C C . SER A 1 301 ? 0.276 8.533 23.865 1.00 81.12 301 SER A C 1
ATOM 2287 O O . SER A 1 301 ? -0.695 7.774 23.919 1.00 81.12 301 SER A O 1
ATOM 2289 N N . SER A 1 302 ? 1.521 8.100 24.051 1.00 77.12 302 SER A N 1
ATOM 2290 C CA . SER A 1 302 ? 1.845 6.738 24.468 1.00 77.12 302 SER A CA 1
ATOM 2291 C C . SER A 1 302 ? 2.473 6.785 25.856 1.00 77.12 302 SER A C 1
ATOM 2293 O O . SER A 1 302 ? 3.234 7.701 26.167 1.00 77.12 302 SER A O 1
ATOM 2295 N N . SER A 1 303 ? 2.188 5.787 26.693 1.00 68.81 303 SER A N 1
ATOM 2296 C CA . SER A 1 303 ? 2.771 5.660 28.039 1.00 68.81 303 SER A CA 1
ATOM 2297 C C . SER A 1 303 ? 4.305 5.639 28.033 1.00 68.81 303 SER A C 1
ATOM 2299 O O . SER A 1 303 ? 4.936 6.004 29.022 1.00 68.81 303 SER A O 1
ATOM 2301 N N . SER A 1 304 ? 4.910 5.239 26.913 1.00 65.25 304 SER A N 1
ATOM 2302 C CA . SER A 1 304 ? 6.346 5.020 26.775 1.00 65.25 304 SER A CA 1
ATOM 2303 C C . SER A 1 304 ? 7.034 5.992 25.805 1.00 65.25 304 SER A C 1
ATOM 2305 O O . SER A 1 304 ? 8.253 5.913 25.645 1.00 65.25 304 SER A O 1
ATOM 2307 N N . ALA A 1 305 ? 6.305 6.883 25.123 1.00 62.06 305 ALA A N 1
ATOM 2308 C CA . ALA A 1 305 ? 6.880 7.844 24.174 1.00 62.06 305 ALA A CA 1
ATOM 2309 C C . ALA A 1 305 ? 6.022 9.102 23.998 1.00 62.06 305 ALA A C 1
ATOM 2311 O O . ALA A 1 305 ? 4.801 9.072 24.120 1.00 62.06 305 ALA A O 1
ATOM 2312 N N . SER A 1 306 ? 6.667 10.202 23.598 1.00 64.25 306 SER A N 1
ATOM 2313 C CA . SER A 1 306 ? 6.000 11.486 23.353 1.00 64.25 306 SER A CA 1
ATOM 2314 C C . SER A 1 306 ? 5.039 11.485 22.155 1.00 64.25 306 SER A C 1
ATOM 2316 O O . SER A 1 306 ? 4.194 12.370 22.076 1.00 64.25 306 SER A O 1
ATOM 2318 N N . SER A 1 307 ? 5.147 10.527 21.222 1.00 71.44 307 SER A N 1
ATOM 2319 C CA . SER A 1 307 ? 4.231 10.400 20.076 1.00 71.44 307 SER A CA 1
ATOM 2320 C C . SER A 1 307 ? 4.138 8.970 19.539 1.00 71.44 307 SER A C 1
ATOM 2322 O O . SER A 1 307 ? 5.139 8.242 19.493 1.00 71.44 307 SER A O 1
ATOM 2324 N N . PHE A 1 308 ? 2.949 8.584 19.064 1.00 77.06 308 PHE A N 1
ATOM 2325 C CA . PHE A 1 308 ? 2.732 7.281 18.433 1.00 77.06 308 PHE A CA 1
ATOM 2326 C C . PHE A 1 308 ? 3.515 7.101 17.128 1.00 77.06 308 PHE A C 1
ATOM 2328 O O . PHE A 1 308 ? 4.019 6.009 16.877 1.00 77.06 308 PHE A O 1
ATOM 2335 N N . SER A 1 309 ? 3.711 8.160 16.331 1.00 80.75 309 SER A N 1
ATOM 2336 C CA . SER A 1 309 ? 4.541 8.084 15.116 1.00 80.75 309 SER A CA 1
ATOM 2337 C C . SER A 1 309 ? 5.933 7.516 15.387 1.00 80.75 309 SER A C 1
ATOM 2339 O O . SER A 1 309 ? 6.424 6.715 14.604 1.00 80.75 309 SER A O 1
ATOM 2341 N N . SER A 1 310 ? 6.557 7.884 16.511 1.00 82.31 310 SER A N 1
ATOM 2342 C CA . SER A 1 310 ? 7.867 7.347 16.894 1.00 82.31 310 SER A CA 1
ATOM 2343 C C . SER A 1 310 ? 7.787 5.864 17.276 1.00 82.31 310 SER A C 1
ATOM 2345 O O . SER A 1 310 ? 8.653 5.072 16.907 1.00 82.31 310 SER A O 1
ATOM 2347 N N . ARG A 1 311 ? 6.713 5.449 17.961 1.00 84.12 311 ARG A N 1
ATOM 2348 C CA . ARG A 1 311 ? 6.505 4.048 18.358 1.00 84.12 311 ARG A CA 1
ATOM 2349 C C . ARG A 1 311 ? 6.191 3.126 17.186 1.00 84.12 311 ARG A C 1
ATOM 2351 O O . ARG A 1 311 ? 6.766 2.045 17.131 1.00 84.12 311 ARG A O 1
ATOM 2358 N N . LEU A 1 312 ? 5.403 3.574 16.208 1.00 84.94 312 LEU A N 1
ATOM 2359 C CA . LEU A 1 312 ? 5.176 2.850 14.947 1.00 84.94 312 LEU A CA 1
ATOM 2360 C C . LEU A 1 312 ? 6.489 2.496 14.226 1.00 84.94 312 LEU A C 1
ATOM 2362 O O . LEU A 1 312 ? 6.627 1.420 13.642 1.00 84.94 312 LEU A O 1
ATOM 2366 N N . LEU A 1 313 ? 7.456 3.414 14.275 1.00 85.44 313 LEU A N 1
ATOM 2367 C CA . LEU A 1 313 ? 8.747 3.291 13.598 1.00 85.44 313 LEU A CA 1
ATOM 2368 C C . LEU A 1 313 ? 9.780 2.485 14.395 1.00 85.44 313 LEU A C 1
ATOM 2370 O O . LEU A 1 313 ? 10.731 1.970 13.814 1.00 85.44 313 LEU A O 1
ATOM 2374 N N . THR A 1 314 ? 9.617 2.379 15.715 1.00 86.50 314 THR A N 1
ATOM 2375 C CA . THR A 1 314 ? 10.624 1.784 16.612 1.00 86.50 314 THR A CA 1
ATOM 2376 C C . THR A 1 314 ? 10.194 0.467 17.243 1.00 86.50 314 THR A C 1
ATOM 2378 O O . THR A 1 314 ? 11.062 -0.264 17.712 1.00 86.50 314 THR A O 1
ATOM 2381 N N . CYS A 1 315 ? 8.899 0.127 17.247 1.00 87.31 315 CYS A N 1
ATOM 2382 C CA . CYS A 1 315 ? 8.460 -1.164 17.773 1.00 87.31 315 CYS A CA 1
ATOM 2383 C C . CYS A 1 315 ? 9.095 -2.312 16.961 1.00 87.31 315 CYS A C 1
ATOM 2385 O O . CYS A 1 315 ? 9.246 -2.170 15.739 1.00 87.31 315 CYS A O 1
ATOM 2387 N N . PRO A 1 316 ? 9.473 -3.430 17.603 1.00 89.38 316 PRO A N 1
ATOM 2388 C CA . PRO A 1 316 ? 9.869 -4.642 16.900 1.00 89.38 316 PRO A CA 1
ATOM 2389 C C . PRO A 1 316 ? 8.611 -5.319 16.326 1.00 89.38 316 PRO A C 1
ATOM 2391 O O . PRO A 1 316 ? 7.754 -5.739 17.102 1.00 89.38 316 PRO A O 1
ATOM 2394 N N . PRO A 1 317 ? 8.442 -5.398 14.993 1.00 89.88 317 PRO A N 1
ATOM 2395 C CA . PRO A 1 317 ? 7.292 -6.073 14.407 1.00 89.88 317 PRO A CA 1
ATOM 2396 C C . PRO A 1 317 ? 7.392 -7.604 14.599 1.00 89.88 317 PRO A C 1
ATOM 2398 O O . PRO A 1 317 ? 8.492 -8.150 14.503 1.00 89.88 317 PRO A O 1
ATOM 2401 N N . PRO A 1 318 ? 6.265 -8.311 14.805 1.00 91.69 318 PRO A N 1
ATOM 2402 C CA . PRO A 1 318 ? 4.910 -7.773 14.876 1.00 91.69 318 PRO A CA 1
ATOM 2403 C C . PRO A 1 318 ? 4.609 -7.109 16.231 1.00 91.69 318 PRO A C 1
ATOM 2405 O O . PRO A 1 318 ? 4.950 -7.649 17.280 1.00 91.69 318 PRO A O 1
ATOM 2408 N N . CYS A 1 319 ? 3.939 -5.954 16.215 1.00 91.25 319 CYS A N 1
ATOM 2409 C CA . CYS A 1 319 ? 3.548 -5.234 17.431 1.00 91.25 319 CYS A CA 1
ATOM 2410 C C . CYS A 1 319 ? 2.077 -4.783 17.353 1.00 91.25 319 CYS A C 1
ATOM 2412 O O . CYS A 1 319 ? 1.577 -4.473 16.267 1.00 91.25 319 CYS A O 1
ATOM 2414 N N . SER A 1 320 ? 1.378 -4.767 18.491 1.00 91.31 320 SER A N 1
ATOM 2415 C CA . SER A 1 320 ? -0.053 -4.446 18.581 1.00 91.31 320 SER A CA 1
ATOM 2416 C C . SER A 1 320 ? -0.322 -3.348 19.602 1.00 91.31 320 SER A C 1
ATOM 2418 O O . SER A 1 320 ? 0.287 -3.305 20.672 1.00 91.31 320 SER A O 1
ATOM 2420 N N . PHE A 1 321 ? -1.273 -2.481 19.276 1.00 91.12 321 PHE A N 1
ATOM 2421 C CA . PHE A 1 321 ? -1.704 -1.388 20.130 1.00 91.12 321 PHE A CA 1
ATOM 2422 C C . PHE A 1 321 ? -3.220 -1.235 20.115 1.00 91.12 321 PHE A C 1
ATOM 2424 O O . PHE A 1 321 ? -3.883 -1.514 19.117 1.00 91.12 321 PHE A O 1
ATOM 2431 N N . THR A 1 322 ? -3.758 -0.678 21.193 1.00 90.94 322 THR A N 1
ATOM 2432 C CA . THR A 1 322 ? -5.160 -0.284 21.299 1.00 90.94 322 THR A CA 1
ATOM 2433 C C . THR A 1 322 ? -5.261 1.227 21.488 1.00 90.94 322 THR A C 1
ATOM 2435 O O . THR A 1 322 ? -4.756 1.787 22.463 1.00 90.94 322 THR A O 1
ATOM 2438 N N . TYR A 1 323 ? -5.936 1.899 20.556 1.00 91.19 323 TYR A N 1
ATOM 2439 C CA . TYR A 1 323 ? -6.210 3.332 20.608 1.00 91.19 323 TYR A CA 1
ATOM 2440 C C . TYR A 1 323 ? -7.602 3.619 21.175 1.00 91.19 323 TYR A C 1
ATOM 2442 O O . TYR A 1 323 ? -8.603 3.087 20.681 1.00 91.19 323 TYR A O 1
ATOM 2450 N N . TRP A 1 324 ? -7.661 4.519 22.158 1.00 90.25 324 TRP A N 1
ATOM 2451 C CA . TRP A 1 324 ? -8.894 4.987 22.789 1.00 90.25 324 TRP A CA 1
ATOM 2452 C C . TRP A 1 324 ? -9.180 6.448 22.397 1.00 90.25 324 TRP A C 1
ATOM 2454 O O . TRP A 1 324 ? -8.569 7.365 22.950 1.00 90.25 324 TRP A O 1
ATOM 2464 N N . PRO A 1 325 ? -10.132 6.706 21.480 1.00 89.19 325 PRO A N 1
ATOM 2465 C CA . PRO A 1 325 ? -10.441 8.050 20.989 1.00 89.19 325 PRO A CA 1
ATOM 2466 C C . PRO A 1 325 ? -10.860 9.040 22.079 1.00 89.19 325 PRO A C 1
ATOM 2468 O O . PRO A 1 325 ? -10.566 10.225 21.972 1.00 89.19 325 PRO A O 1
ATOM 2471 N N . HIS A 1 326 ? -11.543 8.569 23.127 1.00 87.25 326 HIS A N 1
ATOM 2472 C CA . HIS A 1 326 ? -12.073 9.431 24.187 1.00 87.25 326 HIS A CA 1
ATOM 2473 C C . HIS A 1 326 ? -10.979 9.991 25.112 1.00 87.25 326 HIS A C 1
ATOM 2475 O O . HIS A 1 326 ? -11.127 11.091 25.634 1.00 87.25 326 HIS A O 1
ATOM 2481 N N . SER A 1 327 ? -9.888 9.248 25.317 1.00 85.00 327 SER A N 1
ATOM 2482 C CA . SER A 1 327 ? -8.753 9.663 26.149 1.00 85.00 327 SER A CA 1
ATOM 2483 C C . SER A 1 327 ? -7.574 10.174 25.319 1.00 85.00 327 SER A C 1
ATOM 2485 O O . SER A 1 327 ? -6.688 10.834 25.856 1.00 85.00 327 SER A O 1
ATOM 2487 N N . GLY A 1 328 ? -7.551 9.886 24.013 1.00 85.62 328 GLY A N 1
ATOM 2488 C CA . GLY A 1 328 ? -6.430 10.218 23.133 1.00 85.62 328 GLY A CA 1
ATOM 2489 C C . GLY A 1 328 ? -5.157 9.430 23.457 1.00 85.62 328 GLY A C 1
ATOM 2490 O O . GLY A 1 328 ? -4.071 9.838 23.044 1.00 85.62 328 GLY A O 1
ATOM 2491 N N . VAL A 1 329 ? -5.289 8.322 24.194 1.00 85.88 329 VAL A N 1
ATOM 2492 C CA . VAL A 1 329 ? -4.176 7.485 24.650 1.00 85.88 329 VAL A CA 1
ATOM 2493 C C . VAL A 1 329 ? -4.090 6.223 23.805 1.00 85.88 329 VAL A C 1
ATOM 2495 O O . VAL A 1 329 ? -5.100 5.629 23.410 1.00 85.88 329 VAL A O 1
ATOM 2498 N N . LEU A 1 330 ? -2.855 5.804 23.557 1.00 84.75 330 LEU A N 1
ATOM 2499 C CA . LEU A 1 330 ? -2.533 4.547 22.911 1.00 84.75 330 LEU A CA 1
ATOM 2500 C C . LEU A 1 330 ? -1.830 3.614 23.900 1.00 84.75 330 LEU A C 1
ATOM 2502 O O . LEU A 1 330 ? -0.791 3.959 24.471 1.00 84.75 330 LEU A O 1
ATOM 2506 N N . LEU A 1 331 ? -2.425 2.441 24.099 1.00 86.12 331 LEU A N 1
ATOM 2507 C CA . LEU A 1 331 ? -1.951 1.407 25.013 1.00 86.12 331 LEU A CA 1
ATOM 2508 C C . LEU A 1 331 ? -1.326 0.266 24.214 1.00 86.12 331 LEU A C 1
ATOM 2510 O O . LEU A 1 331 ? -1.845 -0.118 23.168 1.00 86.12 331 LEU A O 1
ATOM 2514 N N . GLU A 1 332 ? -0.208 -0.259 24.697 1.00 83.00 332 GLU A N 1
ATOM 2515 C CA . GLU A 1 332 ? 0.411 -1.464 24.147 1.00 83.00 332 GLU A CA 1
ATOM 2516 C C . GLU A 1 332 ? -0.264 -2.692 24.760 1.00 83.00 332 GLU A C 1
ATOM 2518 O O . GLU A 1 332 ? -0.586 -2.684 25.955 1.00 83.00 332 GLU A O 1
ATOM 2523 N N . ASP A 1 333 ? -0.521 -3.717 23.943 1.00 70.88 333 ASP A N 1
ATOM 2524 C CA . ASP A 1 333 ? -1.249 -4.909 24.390 1.00 70.88 333 ASP A CA 1
ATOM 2525 C C . ASP A 1 333 ? -0.586 -5.519 25.637 1.00 70.88 333 ASP A C 1
ATOM 2527 O O . ASP A 1 333 ? 0.616 -5.772 25.676 1.00 70.88 333 ASP A O 1
ATOM 2531 N N . GLY A 1 334 ? -1.385 -5.717 26.690 1.00 61.56 334 GLY A N 1
ATOM 2532 C CA . GLY A 1 334 ? -0.924 -6.220 27.989 1.00 61.56 334 GLY A CA 1
ATOM 2533 C C . GLY A 1 334 ? -0.480 -5.148 28.993 1.00 61.56 334 GLY A C 1
ATOM 2534 O O . GLY A 1 334 ? -0.194 -5.488 30.141 1.00 61.56 334 GLY A O 1
ATOM 2535 N N . THR A 1 335 ? -0.464 -3.861 28.622 1.00 58.81 335 THR A N 1
ATOM 2536 C CA . THR A 1 335 ? -0.085 -2.766 29.530 1.00 58.81 335 THR A CA 1
ATOM 2537 C C . THR A 1 335 ? -1.177 -1.699 29.642 1.00 58.81 335 THR A C 1
ATOM 2539 O O . THR A 1 335 ? -1.508 -0.998 28.689 1.00 58.81 335 THR A O 1
ATOM 2542 N N . GLY A 1 336 ? -1.728 -1.550 30.849 1.00 60.38 336 GLY A N 1
ATOM 2543 C CA . GLY A 1 336 ? -2.659 -0.476 31.203 1.00 60.38 336 GLY A CA 1
ATOM 2544 C C . GLY A 1 336 ? -4.036 -0.971 31.639 1.00 60.38 336 GLY A C 1
ATOM 2545 O O . GLY A 1 336 ? -4.690 -1.751 30.952 1.00 60.38 336 GLY A O 1
ATOM 2546 N N . SER A 1 337 ? -4.496 -0.485 32.792 1.00 57.19 337 SER A N 1
ATOM 2547 C CA . SER A 1 337 ? -5.872 -0.682 33.235 1.00 57.19 337 SER A CA 1
ATOM 2548 C C . SER A 1 337 ? -6.769 0.337 32.541 1.00 57.19 337 SER A C 1
ATOM 2550 O O . SER A 1 337 ? -6.700 1.536 32.812 1.00 57.19 337 SER A O 1
ATOM 2552 N N . VAL A 1 338 ? -7.618 -0.151 31.655 1.00 67.00 338 VAL A N 1
ATOM 2553 C CA . VAL A 1 338 ? -8.761 0.600 31.141 1.00 67.00 338 VAL A CA 1
ATOM 2554 C C . VAL A 1 338 ? -9.933 0.378 32.105 1.00 67.00 338 VAL A C 1
ATOM 2556 O O . VAL A 1 338 ? -10.012 -0.684 32.733 1.00 67.00 338 VAL A O 1
ATOM 2559 N N . GLY A 1 339 ? -10.839 1.346 32.248 1.00 70.81 339 GLY A N 1
ATOM 2560 C CA . GLY A 1 339 ? -12.022 1.197 33.092 1.00 70.81 339 GLY A CA 1
ATOM 2561 C C . GLY A 1 339 ? -12.828 -0.058 32.734 1.00 70.81 339 GLY A C 1
ATOM 2562 O O . GLY A 1 339 ? -12.884 -0.472 31.576 1.00 70.81 339 GLY A O 1
ATOM 2563 N N . ILE A 1 340 ? -13.468 -0.674 33.734 1.00 69.44 340 ILE A N 1
ATOM 2564 C CA . ILE A 1 340 ? -14.256 -1.918 33.581 1.00 69.44 340 ILE A CA 1
ATOM 2565 C C . ILE A 1 340 ? -15.465 -1.722 32.641 1.00 69.44 340 ILE A C 1
ATOM 2567 O O . ILE A 1 340 ? -16.011 -2.685 32.118 1.00 69.44 340 ILE A O 1
ATOM 2571 N N . LEU A 1 341 ? -15.891 -0.476 32.411 1.00 73.69 341 LEU A N 1
ATOM 2572 C CA . LEU A 1 341 ? -17.059 -0.136 31.593 1.00 73.69 341 LEU A CA 1
ATOM 2573 C C . LEU A 1 341 ? -16.700 0.533 30.259 1.00 73.69 341 LEU A C 1
ATOM 2575 O O . LEU A 1 341 ? -17.600 0.876 29.490 1.00 73.69 341 LEU A O 1
ATOM 2579 N N . ASP A 1 342 ? -15.418 0.724 29.953 1.00 79.12 342 ASP A N 1
ATOM 2580 C CA . ASP A 1 342 ? -15.030 1.585 28.832 1.00 79.12 342 ASP A CA 1
ATOM 2581 C C . ASP A 1 342 ? -15.376 0.969 27.476 1.00 79.12 342 ASP A C 1
ATOM 2583 O O . ASP A 1 342 ? -15.717 1.705 26.560 1.00 79.12 342 ASP A O 1
ATOM 2587 N N . ILE A 1 343 ? -15.378 -0.361 27.341 1.00 76.44 343 ILE A N 1
ATOM 2588 C CA . ILE A 1 343 ? -15.806 -1.034 26.098 1.00 76.44 343 ILE A CA 1
ATOM 2589 C C . ILE A 1 343 ? -17.304 -0.867 25.844 1.00 76.44 343 ILE A C 1
ATOM 2591 O O . ILE A 1 343 ? -17.747 -0.843 24.695 1.00 76.44 343 ILE A O 1
ATOM 2595 N N . LEU A 1 344 ? -18.096 -0.745 26.911 1.00 75.50 344 LEU A N 1
ATOM 2596 C CA . LEU A 1 344 ? -19.531 -0.518 26.793 1.00 75.50 344 LEU A CA 1
ATOM 2597 C C . LEU A 1 344 ? -19.848 0.929 26.457 1.00 75.50 344 LEU A C 1
ATOM 2599 O O . LEU A 1 344 ? -20.865 1.180 25.826 1.00 75.50 344 LEU A O 1
ATOM 2603 N N . LEU A 1 345 ? -19.026 1.878 26.891 1.00 81.19 345 LEU A N 1
ATOM 2604 C CA . LEU A 1 345 ? -19.305 3.304 26.725 1.00 81.19 345 LEU A CA 1
ATOM 2605 C C . LEU A 1 345 ? -18.598 3.903 25.509 1.00 81.19 345 LEU A C 1
ATOM 2607 O O . LEU A 1 345 ? -19.112 4.838 24.894 1.00 81.19 345 LEU A O 1
ATOM 2611 N N . TYR A 1 346 ? -17.442 3.356 25.139 1.00 87.19 346 TYR A N 1
ATOM 2612 C CA . TYR A 1 346 ? -16.552 3.932 24.147 1.00 87.19 346 TYR A CA 1
ATOM 2613 C C . TYR A 1 346 ? -16.071 2.894 23.138 1.00 87.19 346 TYR A C 1
ATOM 2615 O O . TYR A 1 346 ? -15.787 1.740 23.443 1.00 87.19 346 TYR A O 1
ATOM 2623 N N . GLN A 1 347 ? -15.927 3.352 21.900 1.00 89.94 347 GLN A N 1
ATOM 2624 C CA . GLN A 1 347 ? -15.298 2.583 20.835 1.00 89.94 347 GLN A CA 1
ATOM 2625 C C . GLN A 1 347 ? -13.781 2.705 20.965 1.00 89.94 347 GLN A C 1
ATOM 2627 O O . GLN A 1 347 ? -13.275 3.771 21.304 1.00 89.94 347 GLN A O 1
ATOM 2632 N N . PHE A 1 348 ? -13.062 1.638 20.645 1.00 91.19 348 PHE A N 1
ATOM 2633 C CA . PHE A 1 348 ? -11.604 1.631 20.507 1.00 91.19 348 PHE A CA 1
ATOM 2634 C C . PHE A 1 348 ? -11.189 1.168 19.109 1.00 91.19 348 PHE A C 1
ATOM 2636 O O . PHE A 1 348 ? -12.008 0.634 18.356 1.00 91.19 348 PHE A O 1
ATOM 2643 N N . THR A 1 349 ? -9.926 1.382 18.749 1.00 93.31 349 THR A N 1
ATOM 2644 C CA . THR A 1 349 ? -9.340 0.911 17.484 1.00 93.31 349 THR A CA 1
ATOM 2645 C C . THR A 1 349 ? -8.126 0.047 17.782 1.00 93.31 349 THR A C 1
ATOM 2647 O O . THR A 1 349 ? -7.200 0.512 18.444 1.00 93.31 349 THR A O 1
ATOM 2650 N N . ALA A 1 350 ? -8.127 -1.193 17.299 1.00 93.06 350 ALA A N 1
ATOM 2651 C CA . ALA A 1 350 ? -6.944 -2.043 17.338 1.00 93.06 350 ALA A CA 1
ATOM 2652 C C . ALA A 1 350 ? -6.009 -1.655 16.190 1.00 93.06 350 ALA A C 1
ATOM 2654 O O . ALA A 1 350 ? -6.455 -1.441 15.061 1.00 93.06 350 ALA A O 1
ATOM 2655 N N . VAL A 1 351 ? -4.720 -1.546 16.481 1.00 93.69 351 VAL A N 1
ATOM 2656 C CA . VAL A 1 351 ? -3.674 -1.191 15.526 1.00 93.69 351 VAL A CA 1
ATOM 2657 C C . VAL A 1 351 ? -2.631 -2.291 15.540 1.00 93.69 351 VAL A C 1
ATOM 2659 O O . VAL A 1 351 ? -2.018 -2.551 16.571 1.00 93.69 351 VAL A O 1
ATOM 2662 N N . ARG A 1 352 ? -2.405 -2.917 14.391 1.00 94.00 352 ARG A N 1
ATOM 2663 C CA . ARG A 1 352 ? -1.398 -3.960 14.214 1.00 94.00 352 ARG A CA 1
ATOM 2664 C C . ARG A 1 352 ? -0.331 -3.463 13.255 1.00 94.00 352 ARG A C 1
ATOM 2666 O O . ARG A 1 352 ? -0.652 -2.938 12.189 1.00 94.00 352 ARG A O 1
ATOM 2673 N N . VAL A 1 353 ? 0.931 -3.639 13.626 1.00 93.88 353 VAL A N 1
ATOM 2674 C CA . VAL A 1 353 ? 2.080 -3.330 12.776 1.00 93.88 353 VAL A CA 1
ATOM 2675 C C . VAL A 1 353 ? 2.818 -4.619 12.469 1.00 93.88 353 VAL A C 1
ATOM 2677 O O . VAL A 1 353 ? 3.275 -5.309 13.380 1.00 93.88 353 VAL A O 1
ATOM 2680 N N . VAL A 1 354 ? 2.962 -4.920 11.185 1.00 93.75 354 VAL A N 1
ATOM 2681 C CA . VAL A 1 354 ? 3.697 -6.087 10.694 1.00 93.75 354 VAL A CA 1
ATOM 2682 C C . VAL A 1 354 ? 4.760 -5.662 9.690 1.00 93.75 354 VAL A C 1
ATOM 2684 O O . VAL A 1 354 ? 4.635 -4.638 9.013 1.00 93.75 354 VAL A O 1
ATOM 2687 N N . GLN A 1 355 ? 5.836 -6.436 9.597 1.00 91.31 355 GLN A N 1
ATOM 2688 C CA . GLN A 1 355 ? 6.873 -6.206 8.599 1.00 91.31 355 GLN A CA 1
ATOM 2689 C C . GLN A 1 355 ? 6.488 -6.913 7.304 1.00 91.31 355 GLN A C 1
ATOM 2691 O O . GLN A 1 355 ? 6.193 -8.103 7.316 1.00 91.31 355 GLN A O 1
ATOM 2696 N N . VAL A 1 356 ? 6.511 -6.204 6.176 1.00 86.12 356 VAL A N 1
ATOM 2697 C CA . VAL A 1 356 ? 6.069 -6.794 4.904 1.00 86.12 356 VAL A CA 1
ATOM 2698 C C . VAL A 1 356 ? 7.063 -7.825 4.381 1.00 86.12 356 VAL A C 1
ATOM 2700 O O . VAL A 1 356 ? 6.645 -8.830 3.818 1.00 86.12 356 VAL A O 1
ATOM 2703 N N . SER A 1 357 ? 8.370 -7.631 4.563 1.00 68.31 357 SER A N 1
ATOM 2704 C CA . SER A 1 357 ? 9.346 -8.661 4.200 1.00 68.31 357 SER A CA 1
ATOM 2705 C C . SER A 1 357 ? 10.743 -8.363 4.742 1.00 68.31 357 SER A C 1
ATOM 2707 O O . SER A 1 357 ? 11.257 -7.262 4.561 1.00 68.31 357 SER A O 1
ATOM 2709 N N . ALA A 1 358 ? 11.386 -9.386 5.314 1.00 52.88 358 ALA A N 1
ATOM 2710 C CA . ALA A 1 358 ? 12.799 -9.390 5.708 1.00 52.88 358 ALA A CA 1
ATOM 2711 C C . ALA A 1 358 ? 13.778 -9.534 4.516 1.00 52.88 358 ALA A C 1
ATOM 2713 O O . ALA A 1 358 ? 14.988 -9.405 4.687 1.00 52.88 358 ALA A O 1
ATOM 2714 N N . VAL A 1 359 ? 13.277 -9.800 3.299 1.00 55.03 359 VAL A N 1
ATOM 2715 C CA . VAL A 1 359 ? 14.092 -9.979 2.073 1.00 55.03 359 VAL A CA 1
ATOM 2716 C C . VAL A 1 359 ? 14.486 -8.632 1.446 1.00 55.03 359 VAL A C 1
ATOM 2718 O O . VAL A 1 359 ? 15.383 -8.551 0.602 1.00 55.03 359 VAL A O 1
ATOM 2721 N N . ILE A 1 360 ? 13.847 -7.545 1.877 1.00 59.78 360 ILE A N 1
ATOM 2722 C CA . ILE A 1 360 ? 14.156 -6.179 1.461 1.00 59.78 360 ILE A CA 1
ATOM 2723 C C . ILE A 1 360 ? 15.355 -5.688 2.289 1.00 59.78 360 ILE A C 1
ATOM 2725 O O . ILE A 1 360 ? 15.220 -4.957 3.262 1.00 59.78 360 ILE A O 1
ATOM 2729 N N . GLY A 1 361 ? 16.556 -6.159 1.957 1.00 52.22 361 GLY A N 1
ATOM 2730 C CA . GLY A 1 361 ? 17.773 -5.741 2.652 1.00 52.22 361 GLY A CA 1
ATOM 2731 C C . GLY A 1 361 ? 18.144 -4.269 2.401 1.00 52.22 361 GLY A C 1
ATOM 2732 O O . GLY A 1 361 ? 17.976 -3.746 1.299 1.00 52.22 361 GLY A O 1
ATOM 2733 N N . GLY A 1 362 ? 18.742 -3.627 3.410 1.00 60.88 362 GLY A N 1
ATOM 2734 C CA . GLY A 1 362 ? 19.587 -2.436 3.257 1.00 60.88 362 GLY A CA 1
ATOM 2735 C C . GLY A 1 362 ? 18.905 -1.081 3.475 1.00 60.88 362 GLY A C 1
ATOM 2736 O O . GLY A 1 362 ? 19.186 -0.427 4.474 1.00 60.88 362 GLY A O 1
ATOM 2737 N N . ALA A 1 363 ? 18.090 -0.620 2.519 1.00 73.06 363 ALA A N 1
ATOM 2738 C CA . ALA A 1 363 ? 17.699 0.799 2.412 1.00 73.06 363 ALA A CA 1
ATOM 2739 C C . ALA A 1 363 ? 16.187 1.088 2.498 1.00 73.06 363 ALA A C 1
ATOM 2741 O O . ALA A 1 363 ? 15.799 2.256 2.479 1.00 73.06 363 ALA A O 1
ATOM 2742 N N . LEU A 1 364 ? 15.348 0.052 2.559 1.00 86.69 364 LEU A N 1
ATOM 2743 C CA . LEU A 1 364 ? 13.889 0.156 2.595 1.00 86.69 364 LEU A CA 1
ATOM 2744 C C . LEU A 1 364 ? 13.374 -0.759 3.716 1.00 86.69 364 LEU A C 1
ATOM 2746 O O . LEU A 1 364 ? 13.584 -1.967 3.642 1.00 86.69 364 LEU A O 1
ATOM 2750 N N . ASP A 1 365 ? 12.718 -0.203 4.737 1.00 89.12 365 ASP A N 1
ATOM 2751 C CA . ASP A 1 365 ? 12.105 -0.980 5.830 1.00 89.12 365 ASP A CA 1
ATOM 2752 C C . ASP A 1 365 ? 10.585 -0.817 5.762 1.00 89.12 365 ASP A C 1
ATOM 2754 O O . ASP A 1 365 ? 10.007 0.089 6.363 1.00 89.12 365 ASP A O 1
ATOM 2758 N N . LEU A 1 366 ? 9.930 -1.662 4.962 1.00 92.12 366 LEU A N 1
ATOM 2759 C CA . LEU A 1 366 ? 8.488 -1.575 4.755 1.00 92.12 366 LEU A CA 1
ATOM 2760 C C . LEU A 1 366 ? 7.716 -2.208 5.911 1.00 92.12 366 LEU A C 1
ATOM 2762 O O . LEU A 1 366 ? 7.752 -3.427 6.116 1.00 92.12 366 LEU A O 1
ATOM 2766 N N . ARG A 1 367 ? 6.922 -1.380 6.588 1.00 92.56 367 ARG A N 1
ATOM 2767 C CA . ARG A 1 367 ? 5.975 -1.816 7.615 1.00 92.56 367 ARG A CA 1
ATOM 2768 C C . ARG A 1 367 ? 4.553 -1.543 7.166 1.00 92.56 367 ARG A C 1
ATOM 2770 O O . ARG A 1 367 ? 4.250 -0.479 6.625 1.00 92.56 367 ARG A O 1
ATOM 2777 N N . LEU A 1 368 ? 3.687 -2.514 7.400 1.00 94.25 368 LEU A N 1
ATOM 2778 C CA . LEU A 1 368 ? 2.257 -2.405 7.185 1.00 94.25 368 LEU A CA 1
ATOM 2779 C C . LEU A 1 368 ? 1.588 -2.138 8.530 1.00 94.25 368 LEU A C 1
ATOM 2781 O O . LEU A 1 368 ? 1.763 -2.898 9.479 1.00 94.25 368 LEU A O 1
ATOM 2785 N N . VAL A 1 369 ? 0.814 -1.064 8.592 1.00 94.31 369 VAL A N 1
ATOM 2786 C CA . VAL A 1 369 ? -0.025 -0.698 9.727 1.00 94.31 369 VAL A CA 1
ATOM 2787 C C . VAL A 1 369 ? -1.474 -0.940 9.327 1.00 94.31 369 VAL A C 1
ATOM 2789 O O . VAL A 1 369 ? -1.987 -0.284 8.419 1.00 94.31 369 VAL A O 1
ATOM 2792 N N . ALA A 1 370 ? -2.133 -1.876 9.997 1.00 95.12 370 ALA A N 1
ATOM 2793 C CA . ALA A 1 370 ? -3.559 -2.126 9.854 1.00 95.12 370 ALA A CA 1
ATOM 2794 C C . ALA A 1 370 ? -4.292 -1.562 11.071 1.00 95.12 370 ALA A C 1
ATOM 2796 O O . ALA A 1 370 ? -3.867 -1.772 12.208 1.00 95.12 370 ALA A O 1
ATOM 2797 N N . THR A 1 371 ? -5.393 -0.850 10.843 1.00 94.25 371 THR A N 1
ATOM 2798 C CA . THR A 1 371 ? -6.277 -0.393 11.921 1.00 94.25 371 THR A CA 1
ATOM 2799 C C . THR A 1 371 ? -7.661 -0.987 11.740 1.00 94.25 371 THR A C 1
ATOM 2801 O O . THR A 1 371 ? -8.222 -0.923 10.645 1.00 94.25 371 THR A O 1
ATOM 2804 N N . VAL A 1 372 ? -8.198 -1.560 12.816 1.00 94.75 372 VAL A N 1
ATOM 2805 C CA . VAL A 1 372 ? -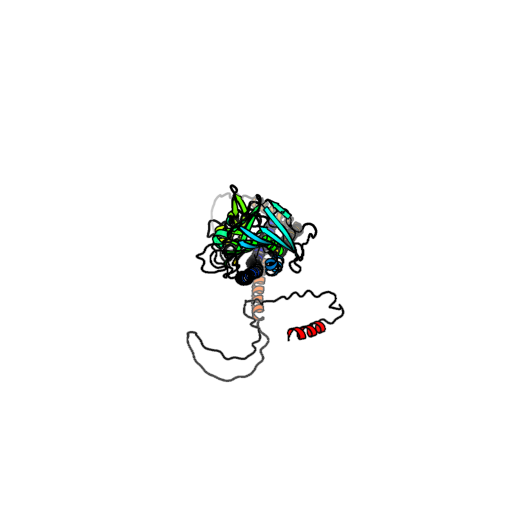9.535 -2.153 12.860 1.00 94.75 372 VAL A CA 1
ATOM 2806 C C . VAL A 1 372 ? -10.320 -1.509 13.999 1.00 94.75 372 VAL A C 1
ATOM 2808 O O . VAL A 1 372 ? -10.037 -1.751 15.179 1.00 94.75 372 VAL A O 1
ATOM 2811 N N . PRO A 1 373 ? -11.307 -0.661 13.679 1.00 93.62 373 PRO A N 1
ATOM 2812 C CA . PRO A 1 373 ? -12.211 -0.109 14.673 1.00 93.62 373 PRO A CA 1
ATOM 2813 C C . PRO A 1 373 ? -13.091 -1.207 15.277 1.00 93.62 373 PRO A C 1
ATOM 2815 O O . PRO A 1 373 ? -13.711 -1.991 14.563 1.00 93.62 373 PRO A O 1
ATOM 2818 N N . SER A 1 374 ? -13.215 -1.226 16.604 1.00 92.50 374 SER A N 1
ATOM 2819 C CA . SER A 1 374 ? -14.090 -2.162 17.332 1.00 92.50 374 SER A CA 1
ATOM 2820 C C . SER A 1 374 ? -15.534 -2.132 16.825 1.00 92.50 374 SER A C 1
ATOM 2822 O O . SER A 1 374 ? -16.174 -3.173 16.710 1.00 92.50 374 SER A O 1
ATOM 2824 N N . ARG A 1 375 ? -16.046 -0.957 16.439 1.00 92.12 375 ARG A N 1
ATOM 2825 C CA . ARG A 1 375 ? -17.402 -0.799 15.896 1.00 92.12 375 ARG A CA 1
ATOM 2826 C C . ARG A 1 375 ? -17.678 -1.710 14.696 1.00 92.12 375 ARG A C 1
ATOM 2828 O O . ARG A 1 375 ? -18.798 -2.204 14.585 1.00 92.12 375 ARG A O 1
ATOM 2835 N N . ASP A 1 376 ? -16.685 -1.939 13.841 1.00 90.00 376 ASP A N 1
ATOM 2836 C CA . ASP A 1 376 ? -16.839 -2.744 12.625 1.00 90.00 376 ASP A CA 1
ATOM 2837 C C . ASP A 1 376 ? -16.970 -4.240 12.928 1.00 90.00 376 ASP A C 1
ATOM 2839 O O . ASP A 1 376 ? -17.587 -4.974 12.163 1.00 90.00 376 ASP A O 1
ATOM 2843 N N . VAL A 1 377 ? -16.400 -4.684 14.047 1.00 88.50 377 VAL A N 1
ATOM 2844 C CA . VAL A 1 377 ? -16.309 -6.101 14.414 1.00 88.50 377 VAL A CA 1
ATOM 2845 C C . VAL A 1 377 ? -17.386 -6.479 15.433 1.00 88.50 377 VAL A C 1
ATOM 2847 O O . VAL A 1 377 ? -18.107 -7.455 15.257 1.00 88.50 377 VAL A O 1
ATOM 2850 N N . ILE A 1 378 ? -17.519 -5.690 16.501 1.00 88.31 378 ILE A N 1
ATOM 2851 C CA . ILE A 1 378 ? -18.368 -5.990 17.665 1.00 88.31 378 ILE A CA 1
ATOM 2852 C C . ILE A 1 378 ? -19.509 -4.983 17.857 1.00 88.31 378 ILE A C 1
ATOM 2854 O O . ILE A 1 378 ? -20.253 -5.089 18.829 1.00 88.31 378 ILE A O 1
ATOM 2858 N N . GLY A 1 379 ? -19.662 -3.973 16.994 1.00 85.75 379 GLY A N 1
ATOM 2859 C CA . GLY A 1 379 ? -20.602 -2.870 17.241 1.00 85.75 379 GLY A CA 1
ATOM 2860 C C . GLY A 1 379 ? -22.054 -3.328 17.430 1.00 85.75 379 GLY A C 1
ATOM 2861 O O . GLY A 1 379 ? -22.777 -2.809 18.285 1.00 85.75 379 GLY A O 1
ATOM 2862 N N . THR A 1 380 ? -22.475 -4.351 16.688 1.00 87.44 380 THR A N 1
ATOM 2863 C CA . THR A 1 380 ? -23.800 -4.977 16.826 1.00 87.44 380 THR A CA 1
ATOM 2864 C C . THR A 1 380 ? -23.950 -5.721 18.153 1.00 87.44 380 THR A C 1
ATOM 2866 O O . THR A 1 380 ? -24.983 -5.587 18.810 1.00 87.44 380 THR A O 1
ATOM 2869 N N . LEU A 1 381 ? -22.912 -6.436 18.592 1.00 84.56 381 LEU A N 1
ATOM 2870 C CA . LEU A 1 381 ? -22.881 -7.119 19.885 1.00 84.56 381 LEU A CA 1
ATOM 2871 C C . LEU A 1 381 ? -22.941 -6.116 21.042 1.00 84.56 381 LEU A C 1
ATOM 2873 O O . LEU A 1 381 ? -23.790 -6.253 21.918 1.00 84.56 381 LEU A O 1
ATOM 2877 N N . VAL A 1 382 ? -22.099 -5.077 21.018 1.00 85.44 382 VAL A N 1
ATOM 2878 C CA . VAL A 1 382 ? -22.057 -4.046 22.070 1.00 85.44 382 VAL A CA 1
ATOM 2879 C C . VAL A 1 382 ? -23.393 -3.314 22.163 1.00 85.44 382 VAL A C 1
ATOM 2881 O O . VAL A 1 382 ? -23.934 -3.173 23.257 1.00 85.44 382 VAL A O 1
ATOM 2884 N N . SER A 1 383 ? -23.975 -2.907 21.031 1.00 86.19 383 SER A N 1
ATOM 2885 C CA . SER A 1 383 ? -25.294 -2.256 21.035 1.00 86.19 383 SER A CA 1
ATOM 2886 C C . SER A 1 383 ? -26.397 -3.182 21.563 1.00 86.19 383 SER A C 1
ATOM 2888 O O . SER A 1 383 ? -27.229 -2.752 22.363 1.00 86.19 383 SER A O 1
ATOM 2890 N N . SER A 1 384 ? -26.377 -4.467 21.200 1.00 85.25 384 SER A N 1
ATOM 2891 C CA . SER A 1 384 ? -27.334 -5.455 21.713 1.00 85.25 384 SER A CA 1
ATOM 2892 C C . SER A 1 384 ? -27.169 -5.679 23.215 1.00 85.25 384 SER A C 1
ATOM 2894 O O . SER A 1 384 ? -28.163 -5.768 23.934 1.00 85.25 384 SER A O 1
ATOM 2896 N N . LEU A 1 385 ? -25.931 -5.705 23.711 1.00 83.31 385 LEU A N 1
ATOM 2897 C CA . LEU A 1 385 ? -25.636 -5.867 25.131 1.00 83.31 385 LEU A CA 1
ATOM 2898 C C . LEU A 1 385 ? -26.058 -4.639 25.947 1.00 83.31 385 LEU A C 1
ATOM 2900 O O . LEU A 1 385 ? -26.682 -4.794 26.994 1.00 83.31 385 LEU A O 1
ATOM 2904 N N . GLN A 1 386 ? -25.812 -3.424 25.445 1.00 83.94 386 GLN A N 1
ATOM 2905 C CA . GLN A 1 386 ? -26.327 -2.188 26.050 1.00 83.94 386 GLN A CA 1
ATOM 2906 C C . GLN A 1 386 ? -27.856 -2.234 26.177 1.00 83.94 386 GLN A C 1
ATOM 2908 O O . GLN A 1 386 ? -28.403 -1.971 27.250 1.00 83.94 386 GLN A O 1
ATOM 2913 N N . TRP A 1 387 ? -28.555 -2.633 25.109 1.00 86.00 387 TRP A N 1
ATOM 2914 C CA . TRP A 1 387 ? -30.008 -2.807 25.137 1.00 86.00 387 TRP A CA 1
ATOM 2915 C C . TRP A 1 387 ? -30.454 -3.915 26.098 1.00 86.00 387 TRP A C 1
ATOM 2917 O O . TRP A 1 387 ? -31.462 -3.752 26.792 1.00 86.00 387 TRP A O 1
ATOM 2927 N N . SER A 1 388 ? -29.705 -5.017 26.173 1.00 83.50 388 SER A N 1
ATOM 2928 C CA . SER A 1 388 ? -29.983 -6.142 27.070 1.00 83.50 388 SER A CA 1
ATOM 2929 C C . SER A 1 388 ? -29.748 -5.808 28.542 1.00 83.50 388 SER A C 1
ATOM 2931 O O . SER A 1 388 ? -30.420 -6.385 29.389 1.00 83.50 388 SER A O 1
ATOM 2933 N N . LEU A 1 389 ? -28.835 -4.889 28.862 1.00 81.19 389 LEU A N 1
ATOM 2934 C CA . LEU A 1 389 ? -28.615 -4.394 30.225 1.00 81.19 389 LEU A CA 1
ATOM 2935 C C . LEU A 1 389 ? -29.645 -3.326 30.610 1.00 81.19 389 LEU A C 1
ATOM 2937 O O . LEU A 1 389 ? -30.143 -3.315 31.735 1.00 81.19 389 LEU A O 1
ATOM 2941 N N . PHE A 1 390 ? -30.015 -2.450 29.674 1.00 83.62 390 PHE A N 1
ATOM 2942 C CA . PHE A 1 390 ? -30.946 -1.356 29.945 1.00 83.62 390 PHE A CA 1
ATOM 2943 C C . PHE A 1 390 ? -32.389 -1.840 30.162 1.00 83.62 390 PHE A C 1
ATOM 2945 O O . PHE A 1 390 ? -33.062 -1.396 31.094 1.00 83.62 390 PHE A O 1
ATOM 2952 N N . ARG A 1 391 ? -32.870 -2.789 29.346 1.00 85.56 391 ARG A N 1
ATOM 2953 C CA . ARG A 1 391 ? -34.240 -3.332 29.439 1.00 85.56 391 ARG A CA 1
ATOM 2954 C C . ARG A 1 391 ? -34.619 -3.900 30.818 1.00 85.56 391 ARG A C 1
ATOM 2956 O O . ARG A 1 391 ? -35.672 -3.501 31.313 1.00 85.56 391 ARG A O 1
ATOM 2963 N N . PRO A 1 392 ? -33.836 -4.789 31.460 1.00 82.19 392 PRO A N 1
ATOM 2964 C CA . PRO A 1 392 ? -34.189 -5.333 32.768 1.00 82.19 392 PRO A CA 1
ATOM 2965 C C . PRO A 1 392 ? -34.150 -4.262 33.858 1.00 82.19 392 PRO A C 1
ATOM 2967 O O . PRO A 1 392 ? -35.019 -4.268 34.721 1.00 82.19 392 PRO A O 1
ATOM 2970 N N . ILE A 1 393 ? -33.220 -3.301 33.798 1.00 81.56 393 ILE A N 1
ATOM 2971 C CA . ILE A 1 393 ? -33.177 -2.186 34.757 1.00 81.56 393 ILE A CA 1
ATOM 2972 C C . ILE A 1 393 ? -34.459 -1.351 34.656 1.00 81.56 393 ILE A C 1
ATOM 2974 O O . ILE A 1 393 ? -35.098 -1.081 35.672 1.00 81.56 393 ILE A O 1
ATOM 2978 N N . VAL A 1 394 ? -34.883 -0.993 33.439 1.00 85.81 394 VAL A N 1
ATOM 2979 C CA . VAL A 1 394 ? -36.128 -0.239 33.214 1.00 85.81 394 VAL A CA 1
ATOM 2980 C C . VAL A 1 394 ? -37.358 -1.044 33.637 1.00 85.81 394 VAL A C 1
ATOM 2982 O O . VAL A 1 394 ? -38.237 -0.505 34.310 1.00 85.81 394 VAL A O 1
ATOM 2985 N N . ALA A 1 395 ? -37.418 -2.334 33.294 1.00 85.69 395 ALA A N 1
ATOM 2986 C CA . ALA A 1 395 ? -38.514 -3.210 33.698 1.00 85.69 395 ALA A CA 1
ATOM 2987 C C . ALA A 1 395 ? -38.607 -3.324 35.227 1.00 85.69 395 ALA A C 1
ATOM 2989 O O . ALA A 1 395 ? -39.695 -3.201 35.784 1.00 85.69 395 ALA A O 1
ATOM 2990 N N . MET A 1 396 ? -37.472 -3.481 35.912 1.00 78.81 396 MET A N 1
ATOM 2991 C CA . MET A 1 396 ? -37.423 -3.580 37.370 1.00 78.81 396 MET A CA 1
ATOM 2992 C C . MET A 1 396 ? -37.754 -2.262 38.058 1.00 78.81 396 MET A C 1
ATOM 2994 O O . MET A 1 396 ? -38.477 -2.277 39.048 1.00 78.81 396 MET A O 1
ATOM 2998 N N . LEU A 1 397 ? -37.319 -1.116 37.525 1.00 82.00 397 LEU A N 1
ATOM 2999 C CA . LEU A 1 397 ? -37.793 0.188 37.998 1.00 82.00 397 LEU A CA 1
ATOM 3000 C C . LEU A 1 397 ? -39.318 0.293 37.872 1.00 82.00 397 LEU A C 1
ATOM 3002 O O . LEU A 1 397 ? -39.978 0.715 38.821 1.00 82.00 397 LEU A O 1
ATOM 3006 N N . GLY A 1 398 ? -39.882 -0.165 36.750 1.00 86.19 398 GLY A N 1
ATOM 3007 C CA . GLY A 1 398 ? -41.328 -0.263 36.556 1.00 86.19 398 GLY A CA 1
ATOM 3008 C C . GLY A 1 398 ? -42.008 -1.143 37.609 1.00 86.19 398 GLY A C 1
ATOM 3009 O O . GLY A 1 398 ? -42.957 -0.698 38.253 1.00 86.19 398 GLY A O 1
ATOM 3010 N N . VAL A 1 399 ? -41.495 -2.354 37.848 1.00 84.69 399 VAL A N 1
ATOM 3011 C CA . VAL A 1 399 ? -42.022 -3.274 38.873 1.00 84.69 399 VAL A CA 1
ATOM 3012 C C . VAL A 1 399 ? -41.911 -2.669 40.272 1.00 84.69 399 VAL A C 1
ATOM 3014 O O . VAL A 1 399 ? -42.882 -2.710 41.019 1.00 84.69 399 VAL A O 1
ATOM 3017 N N . CYS A 1 400 ? -40.785 -2.050 40.626 1.00 78.38 400 CYS A N 1
ATOM 3018 C CA . CYS A 1 400 ? -40.606 -1.382 41.915 1.00 78.38 400 CYS A CA 1
ATOM 3019 C C . CYS A 1 400 ? -41.613 -0.244 42.110 1.00 78.38 400 CYS A C 1
ATOM 3021 O O . CYS A 1 400 ? -42.213 -0.147 43.179 1.00 78.38 400 CYS A O 1
ATOM 3023 N N . ILE A 1 401 ? -41.857 0.578 41.084 1.00 81.88 401 ILE A N 1
ATOM 3024 C CA . ILE A 1 401 ? -42.889 1.625 41.130 1.00 81.88 401 ILE A CA 1
ATOM 3025 C C . ILE A 1 401 ? -44.271 0.996 41.346 1.00 81.88 401 ILE A C 1
ATOM 3027 O O . ILE A 1 401 ? -45.008 1.441 42.225 1.00 81.88 401 ILE A O 1
ATOM 3031 N N . VAL A 1 402 ? -44.608 -0.070 40.610 1.00 84.81 402 VAL A N 1
ATOM 3032 C CA . VAL A 1 402 ? -45.888 -0.785 40.760 1.00 84.81 402 VAL A CA 1
ATOM 3033 C C . VAL A 1 402 ? -46.038 -1.379 42.162 1.00 84.81 402 VAL A C 1
ATOM 3035 O O . VAL A 1 402 ? -47.094 -1.223 42.769 1.00 84.81 402 VAL A O 1
ATOM 3038 N N . VAL A 1 403 ? -44.994 -2.005 42.712 1.00 81.12 403 VAL A N 1
ATOM 3039 C CA . VAL A 1 403 ? -45.000 -2.574 44.069 1.00 81.12 403 VAL A CA 1
ATOM 3040 C C . VAL A 1 403 ? -45.161 -1.476 45.117 1.00 81.12 403 VAL A C 1
ATOM 3042 O O . VAL A 1 403 ? -45.977 -1.628 46.021 1.00 81.12 403 VAL A O 1
ATOM 3045 N N . ILE A 1 404 ? -44.455 -0.348 44.990 1.00 77.81 404 ILE A N 1
ATOM 3046 C CA . ILE A 1 404 ? -44.603 0.794 45.906 1.00 77.81 404 ILE A CA 1
ATOM 3047 C C . ILE A 1 404 ? -46.038 1.330 45.865 1.00 77.81 404 ILE A C 1
ATOM 3049 O O . ILE A 1 404 ? -46.630 1.560 46.921 1.00 77.81 404 ILE A O 1
ATOM 3053 N N . VAL A 1 405 ? -46.621 1.488 44.672 1.00 80.81 405 VAL A N 1
ATOM 3054 C CA . VAL A 1 405 ? -48.016 1.928 44.510 1.00 80.81 405 VAL A CA 1
ATOM 3055 C C . VAL A 1 405 ? -48.984 0.904 45.109 1.00 80.81 405 VAL A C 1
ATOM 3057 O O . VAL A 1 405 ? -49.872 1.281 45.871 1.00 80.81 405 VAL A O 1
ATOM 3060 N N . ALA A 1 406 ? -48.798 -0.389 44.839 1.00 77.88 406 ALA A N 1
ATOM 3061 C CA . ALA A 1 406 ? -49.639 -1.458 45.373 1.00 77.88 406 ALA A CA 1
ATOM 3062 C C . ALA A 1 406 ? -49.574 -1.525 46.906 1.00 77.88 406 ALA A C 1
ATOM 3064 O O . ALA A 1 406 ? -50.610 -1.576 47.563 1.00 77.88 406 ALA A O 1
ATOM 3065 N N . VAL A 1 407 ? -48.378 -1.441 47.495 1.00 75.44 407 VAL A N 1
ATOM 3066 C CA . VAL A 1 407 ? -48.181 -1.372 48.951 1.00 75.44 407 VAL A CA 1
ATOM 3067 C C . VAL A 1 407 ? -48.817 -0.099 49.518 1.00 75.44 407 VAL A C 1
ATOM 3069 O O . VAL A 1 407 ? -49.484 -0.152 50.549 1.00 75.44 407 VAL A O 1
ATOM 3072 N N . ALA A 1 408 ? -48.688 1.049 48.850 1.00 71.75 408 ALA A N 1
ATOM 3073 C CA . ALA A 1 408 ? -49.339 2.280 49.292 1.00 71.75 408 ALA A CA 1
ATOM 3074 C C . ALA A 1 408 ? -50.875 2.158 49.307 1.00 71.75 408 ALA A C 1
ATOM 3076 O O . ALA A 1 408 ? -51.510 2.663 50.235 1.00 71.75 408 ALA A O 1
ATOM 3077 N N . LEU A 1 409 ? -51.457 1.460 48.326 1.00 74.88 409 LEU A N 1
ATOM 3078 C CA . LEU A 1 409 ? -52.899 1.224 48.223 1.00 74.88 409 LEU A CA 1
ATOM 3079 C C . LEU A 1 409 ? -53.406 0.170 49.220 1.00 74.88 409 LEU A C 1
ATOM 3081 O O . LEU A 1 409 ? -54.387 0.426 49.912 1.00 74.88 409 LEU A O 1
ATOM 3085 N N . VAL A 1 410 ? -52.742 -0.985 49.334 1.00 73.19 410 VAL A N 1
ATOM 3086 C CA . VAL A 1 410 ? -53.148 -2.086 50.232 1.00 73.19 410 VAL A CA 1
ATOM 3087 C C . VAL A 1 410 ? -53.007 -1.679 51.696 1.00 73.19 410 VAL A C 1
ATOM 3089 O O . VAL A 1 410 ? -53.893 -1.925 52.509 1.00 73.19 410 VAL A O 1
ATOM 3092 N N . PHE A 1 411 ? -51.925 -0.982 52.039 1.00 65.19 411 PHE A N 1
ATOM 3093 C CA . PHE A 1 411 ? -51.689 -0.505 53.400 1.00 65.19 411 PHE A CA 1
ATOM 3094 C C . PHE A 1 411 ? -52.301 0.876 53.661 1.00 65.19 411 PHE A C 1
ATOM 3096 O O . PHE A 1 411 ? -51.906 1.531 54.629 1.00 65.19 411 PHE A O 1
ATOM 3103 N N . ARG A 1 412 ? -53.228 1.344 52.812 1.00 65.62 412 ARG A N 1
ATOM 3104 C CA . ARG A 1 412 ? -53.920 2.627 52.986 1.00 65.62 412 ARG A CA 1
ATOM 3105 C C . ARG A 1 412 ? -54.710 2.661 54.297 1.00 65.62 412 ARG A C 1
ATOM 3107 O O . ARG A 1 412 ? -54.626 3.653 55.017 1.00 65.62 412 ARG A O 1
ATOM 3114 N N . GLU A 1 413 ? -55.362 1.552 54.638 1.00 56.28 413 GLU A N 1
ATOM 3115 C CA . GLU A 1 413 ? -56.067 1.323 55.911 1.00 56.28 413 GLU A CA 1
ATOM 3116 C C . GLU A 1 413 ? -55.109 1.391 57.115 1.00 56.28 413 GLU A C 1
ATOM 3118 O O . GLU A 1 413 ? -55.359 2.097 58.088 1.00 56.28 413 GLU A O 1
ATOM 3123 N N . LEU A 1 414 ? -53.934 0.759 57.016 1.00 54.66 414 LEU A N 1
ATOM 3124 C CA . LEU A 1 414 ? -52.905 0.807 58.062 1.00 54.66 414 LEU A CA 1
ATOM 3125 C C . LEU A 1 414 ? -52.305 2.204 58.258 1.00 54.66 414 LEU A C 1
ATOM 3127 O O . LEU A 1 414 ? -51.882 2.523 59.360 1.00 54.66 414 LEU A O 1
ATOM 3131 N N . THR A 1 415 ? -52.312 3.065 57.238 1.00 56.72 415 THR A N 1
ATOM 3132 C CA . THR A 1 415 ? -51.931 4.483 57.395 1.00 56.72 415 THR A CA 1
ATOM 3133 C C . THR A 1 415 ? -52.972 5.312 58.141 1.00 56.72 415 THR A C 1
ATOM 3135 O O . THR A 1 415 ? -52.602 6.313 58.747 1.00 56.72 415 THR A O 1
ATOM 3138 N N . VAL A 1 416 ? -54.251 4.923 58.113 1.00 62.75 416 VAL A N 1
ATOM 3139 C CA . VAL A 1 416 ? -55.281 5.544 58.964 1.00 62.75 416 VAL A CA 1
ATOM 3140 C C . VAL A 1 416 ? -55.018 5.153 60.418 1.00 62.75 416 VAL A C 1
ATOM 3142 O O . VAL A 1 416 ? -54.927 6.023 61.276 1.00 62.75 416 VAL A O 1
ATOM 3145 N N . VAL A 1 417 ? -54.737 3.870 60.659 1.00 59.06 417 VAL A N 1
ATOM 3146 C CA . VAL A 1 417 ? -54.389 3.347 61.989 1.00 59.06 417 VAL A CA 1
ATOM 3147 C C . VAL A 1 417 ? -53.073 3.931 62.523 1.00 59.06 417 VAL A C 1
ATOM 3149 O O . VAL A 1 417 ? -52.992 4.287 63.691 1.00 59.06 417 VAL A O 1
ATOM 3152 N N . GLU A 1 418 ? -52.040 4.086 61.692 1.00 58.81 418 GLU A N 1
ATOM 3153 C CA . GLU A 1 418 ? -50.767 4.720 62.074 1.00 58.81 418 GLU A CA 1
ATOM 3154 C C . GLU A 1 418 ? -50.968 6.194 62.454 1.00 58.81 418 GLU A C 1
ATOM 3156 O O . GLU A 1 418 ? -50.380 6.674 63.423 1.00 58.81 418 GLU A O 1
ATOM 3161 N N . LYS A 1 419 ? -51.848 6.903 61.734 1.00 62.84 419 LYS A N 1
ATOM 3162 C CA . LYS A 1 419 ? -52.207 8.291 62.038 1.00 62.84 419 LYS A CA 1
ATOM 3163 C C . LYS A 1 419 ? -52.957 8.393 63.368 1.00 62.84 419 LYS A C 1
ATOM 3165 O O . LYS A 1 419 ? -52.618 9.271 64.155 1.00 62.84 419 LYS A O 1
ATOM 3170 N N . ASP A 1 420 ? -53.876 7.469 63.645 1.00 60.25 420 ASP A N 1
ATOM 3171 C CA . ASP A 1 420 ? -54.621 7.400 64.909 1.00 60.25 420 ASP A CA 1
ATOM 3172 C C . ASP A 1 420 ? -53.720 7.004 66.094 1.00 60.25 420 ASP A C 1
ATOM 3174 O O . ASP A 1 420 ? -53.815 7.589 67.173 1.00 60.25 420 ASP A O 1
ATOM 3178 N N . ILE A 1 421 ? -52.783 6.070 65.897 1.00 61.38 421 ILE A N 1
ATOM 3179 C CA . ILE A 1 421 ? -51.800 5.669 66.917 1.00 61.38 421 ILE A CA 1
ATOM 3180 C C . ILE A 1 421 ? -50.822 6.810 67.219 1.00 61.38 421 ILE A C 1
ATOM 3182 O O . ILE A 1 421 ? -50.521 7.055 68.386 1.00 61.38 421 ILE A O 1
ATOM 3186 N N . LEU A 1 422 ? -50.356 7.547 66.208 1.00 57.88 422 LEU A N 1
ATOM 3187 C CA . LEU A 1 422 ? -49.530 8.744 66.412 1.00 57.88 422 LEU A CA 1
ATOM 3188 C C . LEU A 1 422 ? -50.317 9.870 67.095 1.00 57.88 422 LEU A C 1
ATOM 3190 O O . LEU A 1 422 ? -49.761 10.603 67.913 1.00 57.88 422 LEU A O 1
ATOM 3194 N N . GLN A 1 423 ? -51.618 9.983 66.816 1.00 59.94 423 GLN A N 1
ATOM 3195 C CA . GLN A 1 423 ? -52.501 10.918 67.509 1.00 59.94 423 GLN A CA 1
ATOM 3196 C C . GLN A 1 423 ? -52.664 10.536 68.986 1.00 59.94 423 GLN A C 1
ATOM 3198 O O . GLN A 1 423 ? -52.595 11.413 69.843 1.00 59.94 423 GLN A O 1
ATOM 3203 N N . MET A 1 424 ? -52.787 9.242 69.305 1.00 56.88 424 MET A N 1
ATOM 3204 C CA . MET A 1 424 ? -52.789 8.756 70.690 1.00 56.88 424 MET A CA 1
ATOM 3205 C C . MET A 1 424 ? -51.426 8.921 71.376 1.00 56.88 424 MET A C 1
ATOM 3207 O O . MET A 1 424 ? -51.388 9.322 72.535 1.00 56.88 424 MET A O 1
ATOM 3211 N N . ALA A 1 425 ? -50.306 8.683 70.691 1.00 54.25 425 ALA A N 1
ATOM 3212 C CA . ALA A 1 425 ? -48.965 8.870 71.254 1.00 54.25 425 ALA A CA 1
ATOM 3213 C C . ALA A 1 425 ? -48.685 10.342 71.615 1.00 54.25 425 ALA A C 1
ATOM 3215 O O . ALA A 1 425 ? -48.192 10.624 72.707 1.00 54.25 425 ALA A O 1
ATOM 3216 N N . ASN A 1 426 ? -49.113 11.287 70.771 1.00 55.88 426 ASN A N 1
ATOM 3217 C CA . ASN A 1 426 ? -49.025 12.722 71.068 1.00 55.88 426 ASN A CA 1
ATOM 3218 C C . ASN A 1 426 ? -49.932 13.164 72.233 1.00 55.88 426 ASN A C 1
ATOM 3220 O O . ASN A 1 426 ? -49.643 14.164 72.886 1.00 55.88 426 ASN A O 1
ATOM 3224 N N . VAL A 1 427 ? -51.005 12.425 72.540 1.00 57.47 427 VAL A N 1
ATOM 3225 C CA . VAL A 1 427 ? -51.824 12.669 73.745 1.00 57.47 427 VAL A CA 1
ATOM 3226 C C . VAL A 1 427 ? -51.079 12.246 75.023 1.00 57.47 427 VAL A C 1
ATOM 3228 O O . VAL A 1 427 ? -51.292 12.844 76.082 1.00 57.47 427 VAL A O 1
ATOM 3231 N N . PHE A 1 428 ? -50.157 11.280 74.938 1.00 50.69 428 PHE A N 1
ATOM 3232 C CA . PHE A 1 428 ? -49.350 10.824 76.077 1.00 50.69 428 PHE A CA 1
ATOM 3233 C C . PHE A 1 428 ? -48.079 11.652 76.326 1.00 50.69 428 PHE A C 1
ATOM 3235 O O . PHE A 1 428 ? -47.650 11.733 77.475 1.00 50.69 428 PHE A O 1
ATOM 3242 N N . GLU A 1 429 ? -47.516 12.330 75.323 1.00 47.81 429 GLU A N 1
ATOM 3243 C CA . GLU A 1 429 ? -46.416 13.296 75.533 1.00 47.81 429 GLU A CA 1
ATOM 3244 C C . GLU A 1 429 ? -46.893 14.662 76.075 1.00 47.81 429 GLU A C 1
ATOM 3246 O O . GLU A 1 429 ? -46.089 15.462 76.548 1.00 47.81 429 GLU A O 1
ATOM 3251 N N . GLY A 1 430 ? -48.205 14.926 76.074 1.00 45.81 430 GLY A N 1
ATOM 3252 C CA . GLY A 1 430 ? -48.790 16.209 76.483 1.00 45.81 430 GLY A CA 1
ATOM 3253 C C . GLY A 1 430 ? -49.047 16.421 77.984 1.00 45.81 430 GLY A C 1
ATOM 3254 O O . GLY A 1 430 ? -49.598 17.460 78.339 1.00 45.81 430 GLY A O 1
ATOM 3255 N N . HIS A 1 431 ? -48.690 15.489 78.878 1.00 38.31 431 HIS A N 1
ATOM 3256 C CA . HIS A 1 431 ? -48.902 15.658 80.327 1.00 38.31 431 HIS A CA 1
ATOM 3257 C C . HIS A 1 431 ? -47.574 15.859 81.079 1.00 38.31 431 HIS A C 1
ATOM 3259 O O . HIS A 1 431 ? -46.938 14.873 81.460 1.00 38.31 431 HIS A O 1
ATOM 3265 N N . PRO A 1 432 ? -47.150 17.106 81.369 1.00 41.56 432 PRO A N 1
ATOM 3266 C CA . PRO A 1 432 ? -46.062 17.331 82.307 1.00 41.56 432 PRO A CA 1
ATOM 3267 C C . PRO A 1 432 ? -46.546 16.934 83.706 1.00 41.56 432 PRO A C 1
ATOM 3269 O O . PRO A 1 432 ? -47.360 17.628 84.319 1.00 41.56 432 PRO A O 1
ATOM 3272 N N . ILE A 1 433 ? -46.054 15.804 84.220 1.00 42.94 433 ILE A N 1
ATOM 3273 C CA . ILE A 1 433 ? -46.233 15.432 85.625 1.00 42.94 433 ILE A CA 1
ATOM 3274 C C . ILE A 1 433 ? -45.497 16.486 86.454 1.00 42.94 433 ILE A C 1
ATOM 3276 O O . ILE A 1 433 ? -44.274 16.480 86.580 1.00 42.94 433 ILE A O 1
ATOM 3280 N N . THR A 1 434 ? -46.264 17.427 86.991 1.00 39.62 434 THR A N 1
ATOM 3281 C CA . THR A 1 434 ? -45.812 18.421 87.957 1.00 39.62 434 THR A CA 1
ATOM 3282 C C . THR A 1 434 ? -45.563 17.686 89.269 1.00 39.62 434 THR A C 1
ATOM 3284 O O . THR A 1 434 ? -46.481 17.419 90.041 1.00 39.62 434 THR A O 1
ATOM 3287 N N . ALA A 1 435 ? -44.309 17.309 89.510 1.00 36.69 435 ALA A N 1
ATOM 3288 C CA . ALA A 1 435 ? -43.862 16.837 90.808 1.00 36.69 435 ALA A CA 1
ATOM 3289 C C . ALA A 1 435 ? -43.860 18.026 91.783 1.00 36.69 435 ALA A C 1
ATOM 3291 O O . ALA A 1 435 ? -42.904 18.797 91.842 1.00 36.69 435 ALA A O 1
ATOM 3292 N N . LYS A 1 436 ? -44.958 18.198 92.528 1.00 36.12 436 LYS A N 1
ATOM 3293 C CA . LYS A 1 436 ? -44.954 18.975 93.769 1.00 36.12 436 LYS A CA 1
ATOM 3294 C C . LYS A 1 436 ? -44.417 18.084 94.881 1.00 36.12 436 LYS A C 1
ATOM 3296 O O . LYS A 1 436 ? -45.061 17.139 95.322 1.00 36.12 436 LYS A O 1
ATOM 3301 N N . GLN A 1 437 ? -43.194 18.406 95.254 1.00 39.72 437 GLN A N 1
ATOM 3302 C CA . GLN A 1 437 ? -42.472 17.962 96.425 1.00 39.72 437 GLN A CA 1
ATOM 3303 C C . GLN A 1 437 ? -43.034 18.718 97.633 1.00 39.72 437 GLN A C 1
ATOM 3305 O O . GLN A 1 437 ? -42.971 19.940 97.639 1.00 39.72 437 GLN A O 1
ATOM 3310 N N . ASP A 1 438 ? -43.596 18.008 98.610 1.00 36.41 438 ASP A N 1
ATOM 3311 C CA . ASP A 1 438 ? -43.649 18.463 99.999 1.00 36.41 438 ASP A CA 1
ATOM 3312 C C . ASP A 1 438 ? -43.762 17.270 100.955 1.00 36.41 438 ASP A C 1
ATOM 3314 O O . ASP A 1 438 ? -44.299 16.211 100.632 1.00 36.41 438 ASP A O 1
ATOM 3318 N N . ALA A 1 439 ? -43.127 17.463 102.104 1.00 35.53 439 ALA A N 1
ATOM 3319 C CA . ALA A 1 439 ? -42.702 16.488 103.093 1.00 35.53 439 ALA A CA 1
ATOM 3320 C C . ALA A 1 439 ? -43.847 15.851 103.909 1.00 35.53 439 ALA A C 1
ATOM 3322 O O . ALA A 1 439 ? -44.852 16.501 104.175 1.00 35.53 439 ALA A O 1
ATOM 3323 N N . ARG A 1 440 ? -43.610 14.651 104.466 1.00 32.47 440 ARG A N 1
ATOM 3324 C CA . ARG A 1 440 ? -43.165 14.444 105.869 1.00 32.47 440 ARG A CA 1
ATOM 3325 C C . ARG A 1 440 ? -43.740 13.152 106.500 1.00 32.47 440 ARG A C 1
ATOM 3327 O O . ARG A 1 440 ? -44.926 12.890 106.391 1.00 32.47 440 ARG A O 1
ATOM 3334 N N . GLU A 1 441 ? -42.840 12.443 107.192 1.00 34.91 441 GLU A N 1
ATOM 3335 C CA . GLU A 1 441 ? -42.998 11.558 108.371 1.00 34.91 441 GLU A CA 1
ATOM 3336 C C . GLU A 1 441 ? -43.776 10.217 108.326 1.00 34.91 441 GLU A C 1
ATOM 3338 O O . GLU A 1 441 ? -44.982 10.147 108.139 1.00 34.91 441 GLU A O 1
ATOM 3343 N N . GLU A 1 442 ? -42.989 9.177 108.651 1.00 33.81 442 GLU A N 1
ATOM 3344 C CA . GLU A 1 442 ? -43.209 8.154 109.691 1.00 33.81 442 GLU A CA 1
ATOM 3345 C C . GLU A 1 442 ? -44.127 6.930 109.460 1.00 33.81 442 GLU A C 1
ATOM 3347 O O . GLU A 1 442 ? -45.341 6.951 109.597 1.00 33.81 442 GLU A O 1
ATOM 3352 N N . ASP A 1 443 ? -43.422 5.811 109.253 1.00 33.16 443 ASP A N 1
ATOM 3353 C CA . ASP A 1 443 ? -43.339 4.662 110.169 1.00 33.16 443 ASP A CA 1
ATOM 3354 C C . ASP A 1 443 ? -44.243 3.423 109.999 1.00 33.16 443 ASP A C 1
ATOM 3356 O O . ASP A 1 443 ? -45.461 3.463 109.855 1.00 33.16 443 ASP A O 1
ATOM 3360 N N . SER A 1 444 ? -43.570 2.283 110.182 1.00 32.44 444 SER A N 1
ATOM 3361 C CA . SER A 1 444 ? -44.072 0.970 110.606 1.00 32.44 444 SER A CA 1
ATOM 3362 C C . SER A 1 444 ? -44.873 0.054 109.646 1.00 32.44 444 SER A C 1
ATOM 3364 O O . SER A 1 444 ? -46.071 0.158 109.427 1.00 32.44 444 SER A O 1
ATOM 3366 N N . SER A 1 445 ? -44.184 -1.032 109.277 1.00 33.94 445 SER A N 1
ATOM 3367 C CA . SER A 1 445 ? -44.608 -2.438 109.424 1.00 33.94 445 SER A CA 1
ATOM 3368 C C . SER A 1 445 ? -45.700 -3.080 108.538 1.00 33.94 445 SER A C 1
ATOM 3370 O O . SER A 1 445 ? -46.851 -2.679 108.499 1.00 33.94 445 SER A O 1
ATOM 3372 N N . ARG A 1 446 ? -45.293 -4.257 108.030 1.00 34.28 446 ARG A N 1
ATOM 3373 C CA . ARG A 1 446 ? -46.042 -5.518 107.858 1.00 34.28 446 ARG A CA 1
ATOM 3374 C C . ARG A 1 446 ? -47.114 -5.646 106.763 1.00 34.28 446 ARG A C 1
ATOM 3376 O O . ARG A 1 446 ? -48.183 -5.069 106.816 1.00 34.28 446 ARG A O 1
ATOM 3383 N N . GLU A 1 447 ? -46.773 -6.551 105.840 1.00 35.72 447 GLU A N 1
ATOM 3384 C CA . GLU A 1 447 ? -47.557 -7.666 105.284 1.00 35.72 447 GLU A CA 1
ATOM 3385 C C . GLU A 1 447 ? -49.070 -7.537 105.042 1.00 35.72 447 GLU A C 1
ATOM 3387 O O . GLU A 1 447 ? -49.854 -7.229 105.927 1.00 35.72 447 GLU A O 1
ATOM 3392 N N . SER A 1 448 ? -49.435 -8.079 103.870 1.00 30.72 448 SER A N 1
ATOM 3393 C CA . SER A 1 448 ? -50.737 -8.622 103.458 1.00 30.72 448 SER A CA 1
ATOM 3394 C C . SER A 1 448 ? -51.603 -7.735 102.559 1.00 30.72 448 SER A C 1
ATOM 3396 O O . SER A 1 448 ? -52.370 -6.898 103.014 1.00 30.72 448 SER A O 1
ATOM 3398 N N . GLY A 1 449 ? -51.621 -8.109 101.274 1.00 32.88 449 GLY A N 1
ATOM 3399 C CA . GLY A 1 449 ? -52.892 -8.348 100.590 1.00 32.88 449 GLY A CA 1
ATOM 3400 C C . GLY A 1 449 ? -53.412 -7.256 99.653 1.00 32.88 449 GLY A C 1
ATOM 3401 O O . GLY A 1 449 ? -53.892 -6.219 100.077 1.00 32.88 449 GLY A O 1
ATOM 3402 N N . ALA A 1 450 ? -53.454 -7.618 98.367 1.00 38.78 450 ALA A N 1
ATOM 3403 C CA . ALA A 1 450 ? -54.437 -7.188 97.369 1.00 38.78 450 ALA A CA 1
ATOM 3404 C C . ALA A 1 450 ? -54.423 -5.722 96.875 1.00 38.78 450 ALA A C 1
ATOM 3406 O O . ALA A 1 450 ? -55.165 -4.865 97.336 1.00 38.78 450 ALA A O 1
ATOM 3407 N N . SER A 1 451 ? -53.720 -5.488 95.762 1.00 34.91 451 SER A N 1
ATOM 3408 C CA . SER A 1 451 ? -54.217 -4.622 94.670 1.00 34.91 451 SER A CA 1
ATOM 3409 C C . SER A 1 451 ? -53.528 -4.973 93.345 1.00 34.91 451 SER A C 1
ATOM 3411 O O . SER A 1 451 ? -52.721 -4.257 92.756 1.00 34.91 451 SER A O 1
ATOM 3413 N N . GLN A 1 452 ? -53.861 -6.168 92.867 1.00 42.75 452 GLN A N 1
ATOM 3414 C CA . GLN A 1 452 ? -53.475 -6.708 91.574 1.00 42.75 452 GLN A CA 1
ATOM 3415 C C . GLN A 1 452 ? -54.428 -6.177 90.491 1.00 42.75 452 GLN A C 1
ATOM 3417 O O . GLN A 1 452 ? -55.369 -6.874 90.128 1.00 42.75 452 GLN A O 1
ATOM 3422 N N . THR A 1 453 ? -54.245 -4.953 89.969 1.00 40.91 453 THR A N 1
ATOM 3423 C CA . THR A 1 453 ? -54.980 -4.516 88.750 1.00 40.91 453 THR A CA 1
ATOM 3424 C C . THR A 1 453 ? -54.399 -3.286 88.032 1.00 40.91 453 THR A C 1
ATOM 3426 O O . THR A 1 453 ? -55.127 -2.369 87.676 1.00 40.91 453 THR A O 1
ATOM 3429 N N . ARG A 1 454 ? -53.084 -3.218 87.758 1.00 36.81 454 ARG A N 1
ATOM 3430 C CA . ARG A 1 454 ? -52.578 -2.194 86.805 1.00 36.81 454 ARG A CA 1
ATOM 3431 C C . ARG A 1 454 ? -51.251 -2.493 86.097 1.00 36.81 454 ARG A C 1
ATOM 3433 O O . ARG A 1 454 ? -50.487 -1.584 85.802 1.00 36.81 454 ARG A O 1
ATOM 3440 N N . ARG A 1 455 ? -50.970 -3.765 85.791 1.00 38.84 455 ARG A N 1
ATOM 3441 C CA . ARG A 1 455 ? -49.841 -4.178 84.923 1.00 38.84 455 ARG A CA 1
ATOM 3442 C C . ARG A 1 455 ? -50.166 -5.432 84.104 1.00 38.84 455 ARG A C 1
ATOM 3444 O O . ARG A 1 455 ? -49.496 -6.454 84.207 1.00 38.84 455 ARG A O 1
ATOM 3451 N N . ARG A 1 456 ? -51.216 -5.381 83.286 1.00 40.53 456 ARG A N 1
ATOM 3452 C CA . ARG A 1 456 ? -51.478 -6.399 82.255 1.00 40.53 456 ARG A CA 1
ATOM 3453 C C . ARG A 1 456 ? -52.016 -5.731 80.998 1.00 40.53 456 ARG A C 1
ATOM 3455 O O . ARG A 1 456 ? -53.220 -5.599 80.866 1.00 40.53 456 ARG A O 1
ATOM 3462 N N . LEU A 1 457 ? -51.114 -5.300 80.116 1.00 43.56 457 LEU A N 1
ATOM 3463 C CA . LEU A 1 457 ? -51.376 -5.155 78.670 1.00 43.56 457 LEU A CA 1
ATOM 3464 C C . LEU A 1 457 ? -50.106 -4.958 77.818 1.00 43.56 457 LEU A C 1
ATOM 3466 O O . LEU A 1 457 ? -50.194 -4.634 76.644 1.00 43.56 457 LEU A O 1
ATOM 3470 N N . ILE A 1 458 ? -48.919 -5.227 78.375 1.00 49.53 458 ILE A N 1
ATOM 3471 C CA . ILE A 1 458 ? -47.658 -5.293 77.624 1.00 49.53 458 ILE A CA 1
ATOM 3472 C C . ILE A 1 458 ? -46.974 -6.631 77.960 1.00 49.53 458 ILE A C 1
ATOM 3474 O O . ILE A 1 458 ? -46.065 -6.667 78.785 1.00 49.53 458 ILE A O 1
ATOM 3478 N N . PRO A 1 459 ? -47.513 -7.773 77.486 1.00 44.53 459 PRO A N 1
ATOM 3479 C CA . PRO A 1 459 ? -46.599 -8.824 77.022 1.00 44.53 459 PRO A CA 1
ATOM 3480 C C . PRO A 1 459 ? -47.100 -9.637 75.810 1.00 44.53 459 PRO A C 1
ATOM 3482 O O . PRO A 1 459 ? -46.523 -10.677 75.508 1.00 44.53 459 PRO A O 1
ATOM 3485 N N . VAL A 1 460 ? -48.159 -9.222 75.102 1.00 47.41 460 VAL A N 1
ATOM 3486 C CA . VAL A 1 460 ? -48.725 -10.058 74.017 1.00 47.41 460 VAL A CA 1
ATOM 3487 C C . VAL A 1 460 ? -47.930 -9.940 72.706 1.00 47.41 460 VAL A C 1
ATOM 3489 O O . VAL A 1 460 ? -47.713 -10.949 72.047 1.00 47.41 460 VAL A O 1
ATOM 3492 N N . VAL A 1 461 ? -47.364 -8.770 72.386 1.00 48.69 461 VAL A N 1
ATOM 3493 C CA . VAL A 1 461 ? -46.598 -8.558 71.134 1.00 48.69 461 VAL A CA 1
ATOM 3494 C C . VAL A 1 461 ? -45.207 -9.218 71.165 1.00 48.69 461 VAL A C 1
ATOM 3496 O O . VAL A 1 461 ? -44.715 -9.700 70.149 1.00 48.69 461 VAL A O 1
ATOM 3499 N N . PHE A 1 462 ? -44.586 -9.347 72.343 1.00 49.41 462 PHE A N 1
ATOM 3500 C CA . PHE A 1 462 ? -43.295 -10.039 72.470 1.00 49.41 462 PHE A CA 1
ATOM 3501 C C . PHE A 1 462 ? -43.419 -11.566 72.407 1.00 49.41 462 PHE A C 1
ATOM 3503 O O . PHE A 1 462 ? -42.449 -12.246 72.071 1.00 49.41 462 PHE A O 1
ATOM 3510 N N . LYS A 1 463 ? -44.612 -12.115 72.671 1.00 46.41 463 LYS A N 1
ATOM 3511 C CA . LYS A 1 463 ? -44.844 -13.561 72.624 1.00 46.41 463 LYS A CA 1
ATOM 3512 C C . LYS A 1 463 ? -44.876 -14.080 71.182 1.00 46.41 463 LYS A C 1
ATOM 3514 O O . LYS A 1 463 ? -44.295 -15.129 70.921 1.00 46.41 463 LYS A O 1
ATOM 3519 N N . GLU A 1 464 ? -45.441 -13.324 70.239 1.00 49.69 464 GLU A N 1
ATOM 3520 C CA . GLU A 1 464 ? -45.431 -13.692 68.813 1.00 49.69 464 GLU A CA 1
ATOM 3521 C C . GLU A 1 464 ? -44.047 -13.563 68.171 1.00 49.69 464 GLU A C 1
ATOM 3523 O O . GLU A 1 464 ? -43.635 -14.466 67.449 1.00 49.69 464 GLU A O 1
ATOM 3528 N N . ILE A 1 465 ? -43.267 -12.526 68.495 1.00 54.78 465 ILE A N 1
ATOM 3529 C CA . ILE A 1 465 ? -41.891 -12.398 67.978 1.00 54.78 465 ILE A CA 1
ATOM 3530 C C . ILE A 1 465 ? -40.997 -13.516 68.532 1.00 54.78 465 ILE A C 1
ATOM 3532 O O . ILE A 1 465 ? -40.191 -14.078 67.787 1.00 54.78 465 ILE A O 1
ATOM 3536 N N . SER A 1 466 ? -41.187 -13.906 69.802 1.00 56.19 466 SER A N 1
ATOM 3537 C CA . SER A 1 466 ? -40.506 -15.072 70.384 1.00 56.19 466 SER A CA 1
ATOM 3538 C C . SER A 1 466 ? -40.940 -16.397 69.740 1.00 56.19 466 SER A C 1
ATOM 3540 O O . SER A 1 466 ? -40.120 -17.296 69.571 1.00 56.19 466 SER A O 1
ATOM 3542 N N . ALA A 1 467 ? -42.202 -16.508 69.310 1.00 58.28 467 ALA A N 1
ATOM 3543 C CA . ALA A 1 467 ? -42.717 -17.683 68.610 1.00 58.28 467 ALA A CA 1
ATOM 3544 C C . ALA A 1 467 ? -42.205 -17.764 67.161 1.00 58.28 467 ALA A C 1
ATOM 3546 O O . ALA A 1 467 ? -41.853 -18.849 66.707 1.00 58.28 467 ALA A O 1
ATOM 3547 N N . ILE A 1 468 ? -42.079 -16.631 66.459 1.00 58.78 468 ILE A N 1
ATOM 3548 C CA . ILE A 1 468 ? -41.501 -16.561 65.107 1.00 58.78 468 ILE A CA 1
ATOM 3549 C C . ILE A 1 468 ? -39.998 -16.859 65.148 1.00 58.78 468 ILE A C 1
ATOM 3551 O O . ILE A 1 468 ? -39.510 -17.631 64.329 1.00 58.78 468 ILE A O 1
ATOM 3555 N N . THR A 1 469 ? -39.254 -16.329 66.124 1.00 65.75 469 THR A N 1
ATOM 3556 C CA . THR A 1 469 ? -37.824 -16.667 66.287 1.00 65.75 469 THR A CA 1
ATOM 3557 C C . THR A 1 469 ? -37.614 -18.120 66.712 1.00 65.75 469 THR A C 1
ATOM 3559 O O . THR A 1 469 ? -36.685 -18.764 66.222 1.00 65.75 469 THR A O 1
ATOM 3562 N N . ALA A 1 470 ? -38.500 -18.682 67.540 1.00 64.44 470 ALA A N 1
ATOM 3563 C CA . ALA A 1 470 ? -38.490 -20.112 67.846 1.00 64.44 470 ALA A CA 1
ATOM 3564 C C . ALA A 1 470 ? -38.782 -20.969 66.601 1.00 64.44 470 ALA A C 1
ATOM 3566 O O . ALA A 1 470 ? -38.066 -21.947 66.377 1.00 64.44 470 ALA A O 1
ATOM 3567 N N . ALA A 1 471 ? -39.754 -20.575 65.767 1.00 59.09 471 ALA A N 1
ATOM 3568 C CA . ALA A 1 471 ? -40.105 -21.247 64.512 1.00 59.09 471 ALA A CA 1
ATOM 3569 C C . ALA A 1 471 ? -38.978 -21.170 63.468 1.00 59.09 471 ALA A C 1
ATOM 3571 O O . ALA A 1 471 ? -38.663 -22.168 62.828 1.00 59.09 471 ALA A O 1
ATOM 3572 N N . VAL A 1 472 ? -38.305 -20.021 63.338 1.00 64.12 472 VAL A N 1
ATOM 3573 C CA . VAL A 1 472 ? -37.142 -19.851 62.448 1.00 64.12 472 VAL A CA 1
ATOM 3574 C C . VAL A 1 472 ? -35.959 -20.696 62.927 1.00 64.12 472 VAL A C 1
ATOM 3576 O O . VAL A 1 472 ? -35.318 -21.358 62.114 1.00 64.12 472 VAL A O 1
ATOM 3579 N N . ASN A 1 473 ? -35.703 -20.772 64.235 1.00 61.50 473 ASN A N 1
ATOM 3580 C CA . ASN A 1 473 ? -34.656 -21.647 64.775 1.00 61.50 473 ASN A CA 1
ATOM 3581 C C . ASN A 1 473 ? -34.978 -23.140 64.593 1.00 61.50 473 ASN A C 1
ATOM 3583 O O . ASN A 1 473 ? -34.063 -23.932 64.359 1.00 61.50 473 ASN A O 1
ATOM 3587 N N . THR A 1 474 ? -36.257 -23.536 64.633 1.00 58.66 474 THR A N 1
ATOM 3588 C CA . THR A 1 474 ? -36.660 -24.913 64.288 1.00 58.66 474 THR A CA 1
ATOM 3589 C C . THR A 1 474 ? -36.517 -25.177 62.790 1.00 58.66 474 THR A C 1
ATOM 3591 O O . THR A 1 474 ? -35.953 -26.201 62.418 1.00 58.66 474 THR A O 1
ATOM 3594 N N . LEU A 1 475 ? -36.900 -24.227 61.930 1.00 53.41 475 LEU A N 1
ATOM 3595 C CA . LEU A 1 475 ? -36.758 -24.340 60.473 1.00 53.41 475 LEU A CA 1
ATOM 3596 C C . LEU A 1 475 ? -35.288 -24.414 60.032 1.00 53.41 475 LEU A C 1
ATOM 3598 O O . LEU A 1 475 ? -34.943 -25.162 59.124 1.00 53.41 475 LEU A O 1
ATOM 3602 N N . THR A 1 476 ? -34.405 -23.682 60.715 1.00 53.84 476 THR A N 1
ATOM 3603 C CA . THR A 1 476 ? -32.956 -23.704 60.461 1.00 53.84 476 THR A CA 1
ATOM 3604 C C . THR A 1 476 ? -32.364 -25.067 60.827 1.00 53.84 476 THR A C 1
ATOM 3606 O O . THR A 1 476 ? -31.533 -25.597 60.093 1.00 53.84 476 THR A O 1
ATOM 3609 N N . ARG A 1 477 ? -32.831 -25.678 61.925 1.00 45.47 477 ARG A N 1
ATOM 3610 C CA . ARG A 1 477 ? -32.407 -27.018 62.353 1.00 45.47 477 ARG A CA 1
ATOM 3611 C C . ARG A 1 477 ? -32.882 -28.114 61.389 1.00 45.47 477 ARG A C 1
ATOM 3613 O O . ARG A 1 477 ? -32.098 -29.009 61.090 1.00 45.47 477 ARG A O 1
ATOM 3620 N N . GLU A 1 478 ? -34.096 -27.991 60.851 1.00 50.50 478 GLU A N 1
ATOM 3621 C CA . GLU A 1 478 ? -34.653 -28.894 59.827 1.00 50.50 478 GLU A CA 1
ATOM 3622 C C . GLU A 1 478 ? -33.931 -28.765 58.463 1.00 50.50 478 GLU A C 1
ATOM 3624 O O . GLU A 1 478 ? -33.715 -29.754 57.757 1.00 50.50 478 GLU A O 1
ATOM 3629 N N . LEU A 1 479 ? -33.466 -27.559 58.109 1.00 50.66 479 LEU A N 1
ATOM 3630 C CA . LEU A 1 479 ? -32.679 -27.301 56.891 1.00 50.66 479 LEU A CA 1
ATOM 3631 C C . LEU A 1 479 ? -31.266 -27.910 56.949 1.00 50.66 479 LEU A C 1
ATOM 3633 O O . LEU A 1 479 ? -30.748 -28.361 55.925 1.00 50.66 479 LEU A O 1
ATOM 3637 N N . TYR A 1 480 ? -30.655 -27.988 58.137 1.00 45.12 480 TYR A N 1
ATOM 3638 C CA . TYR A 1 480 ? -29.376 -28.687 58.329 1.00 45.12 480 TYR A CA 1
ATOM 3639 C C . TYR A 1 480 ? -29.518 -30.213 58.257 1.00 45.12 480 TYR A C 1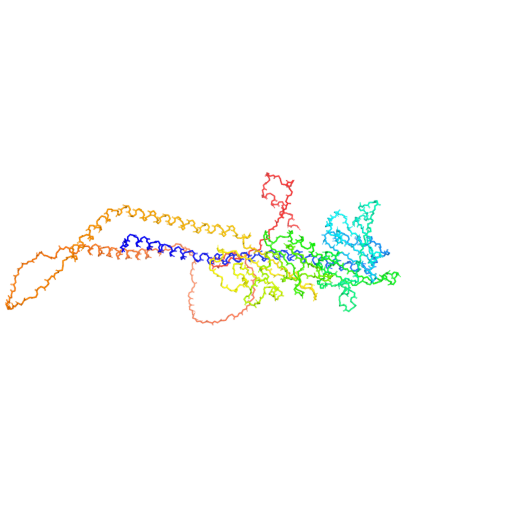
ATOM 3641 O O . TYR A 1 480 ? -28.613 -30.876 57.748 1.00 45.12 480 TYR A O 1
ATOM 3649 N N . THR A 1 481 ? -30.653 -30.779 58.677 1.00 43.91 481 THR A N 1
ATOM 3650 C CA . THR A 1 481 ? -30.944 -32.210 58.492 1.00 43.91 481 THR A CA 1
ATOM 3651 C C . THR A 1 481 ? -31.264 -32.559 57.037 1.00 43.91 481 THR A C 1
ATOM 3653 O O . THR A 1 481 ? -30.826 -33.604 56.567 1.00 43.91 481 THR A O 1
ATOM 3656 N N . LEU A 1 482 ? -31.901 -31.667 56.268 1.00 41.84 482 LEU A N 1
ATOM 3657 C CA . LEU A 1 482 ? -32.123 -31.863 54.825 1.00 41.84 482 LEU A CA 1
ATOM 3658 C C . LEU A 1 482 ? -30.818 -31.836 54.010 1.00 41.84 482 LEU A C 1
ATOM 3660 O O . LEU A 1 482 ? -30.672 -32.612 53.070 1.00 41.84 482 LEU A O 1
ATOM 3664 N N . LYS A 1 483 ? -29.830 -31.030 54.423 1.00 43.31 483 LYS A N 1
ATOM 3665 C CA . LYS A 1 483 ? -28.483 -31.019 53.821 1.00 43.31 483 LYS A CA 1
ATOM 3666 C C . LYS A 1 483 ? -27.655 -32.270 54.164 1.00 43.31 483 LYS A C 1
ATOM 3668 O O . LYS A 1 483 ? -26.735 -32.605 53.424 1.00 43.31 483 LYS A O 1
ATOM 3673 N N . ALA A 1 484 ? -27.989 -32.973 55.250 1.00 44.06 484 ALA A N 1
ATOM 3674 C CA . ALA A 1 484 ? -27.325 -34.213 55.662 1.00 44.06 484 ALA A CA 1
ATOM 3675 C C . ALA A 1 484 ? -27.859 -35.472 54.943 1.00 44.06 484 ALA A C 1
ATOM 3677 O O . ALA A 1 484 ? -27.189 -36.501 54.964 1.00 44.06 484 ALA A O 1
ATOM 3678 N N . PHE A 1 485 ? -29.018 -35.394 54.270 1.00 44.66 485 PHE A N 1
ATOM 3679 C CA . PHE A 1 485 ? -29.609 -36.508 53.507 1.00 44.66 485 PHE A CA 1
ATOM 3680 C C . PHE A 1 485 ? -29.505 -36.368 51.975 1.00 44.66 485 PHE A C 1
ATOM 3682 O O . PHE A 1 485 ? -29.961 -37.253 51.256 1.00 44.66 485 PHE A O 1
ATOM 3689 N N . THR A 1 486 ? -28.867 -35.318 51.445 1.00 44.53 486 THR A N 1
ATOM 3690 C CA . THR A 1 486 ? -28.708 -35.107 49.987 1.00 44.53 486 THR A CA 1
ATOM 3691 C C . THR A 1 486 ? -27.334 -35.488 49.424 1.00 44.53 486 THR A C 1
ATOM 3693 O O . THR A 1 486 ? -26.908 -34.942 48.410 1.00 44.53 486 THR A O 1
ATOM 3696 N N . THR A 1 487 ? -26.638 -36.453 50.025 1.00 39.88 487 THR A N 1
ATOM 3697 C CA . THR A 1 487 ? -25.454 -37.069 49.402 1.00 39.88 487 THR A CA 1
ATOM 3698 C C . THR A 1 487 ? -25.430 -38.575 49.620 1.00 39.88 487 THR A C 1
ATOM 3700 O O . THR A 1 487 ? -24.823 -39.037 50.579 1.00 39.88 487 THR A O 1
ATOM 3703 N N . ILE A 1 488 ? -26.038 -39.332 48.700 1.00 33.34 488 ILE A N 1
ATOM 3704 C CA . ILE A 1 488 ? -25.586 -40.679 48.313 1.00 33.34 488 ILE A CA 1
ATOM 3705 C C . ILE A 1 488 ? -25.766 -40.804 46.798 1.00 33.34 488 ILE A C 1
ATOM 3707 O O . ILE A 1 488 ? -26.791 -40.412 46.246 1.00 33.34 488 ILE A O 1
ATOM 3711 N N . GLY A 1 489 ? -24.705 -41.277 46.147 1.00 33.28 489 GLY A N 1
ATOM 3712 C CA . GLY A 1 489 ? -24.545 -41.324 44.704 1.00 33.28 489 GLY A CA 1
ATOM 3713 C C . GLY A 1 489 ? -25.054 -42.606 44.052 1.00 33.28 489 GLY A C 1
ATOM 3714 O O . GLY A 1 489 ? -25.663 -43.470 44.676 1.00 33.28 489 GLY A O 1
ATOM 3715 N N . CYS A 1 490 ? -24.767 -42.696 42.759 1.00 27.52 490 CYS A N 1
ATOM 3716 C CA . CYS A 1 490 ? -25.062 -43.807 41.861 1.00 27.52 490 CYS A CA 1
ATOM 3717 C C . CYS A 1 490 ? -24.097 -43.582 40.673 1.00 27.52 490 CYS A C 1
ATOM 3719 O O . CYS A 1 490 ? -24.109 -42.490 40.118 1.00 27.52 490 CYS A O 1
ATOM 3721 N N . ASN A 1 491 ? -23.167 -44.435 40.247 1.00 29.88 491 ASN A N 1
ATOM 3722 C CA . ASN A 1 491 ? -22.830 -45.824 40.528 1.00 29.88 491 ASN A CA 1
ATOM 3723 C C . ASN A 1 491 ? -21.367 -46.057 40.097 1.00 29.88 491 ASN A C 1
ATOM 3725 O O . ASN A 1 491 ? -20.904 -45.475 39.117 1.00 29.88 491 ASN A O 1
ATOM 3729 N N . THR A 1 492 ? -20.677 -46.972 40.772 1.00 36.69 492 THR A N 1
ATOM 3730 C CA . THR A 1 492 ? -19.591 -47.777 40.186 1.00 36.69 492 THR A CA 1
ATOM 3731 C C . THR A 1 492 ? -20.186 -48.877 39.292 1.00 36.69 492 THR A C 1
ATOM 3733 O O . THR A 1 492 ? -21.340 -49.264 39.480 1.00 36.69 492 THR A O 1
ATOM 3736 N N . PRO A 1 493 ? -19.388 -49.473 38.391 1.00 37.00 493 PRO A N 1
ATOM 3737 C CA . PRO A 1 493 ? -19.282 -50.926 38.486 1.00 37.00 493 PRO A CA 1
ATOM 3738 C C . PRO A 1 493 ? -17.835 -51.435 38.543 1.00 37.00 493 PRO A C 1
ATOM 3740 O O . PRO A 1 493 ? -16.889 -50.807 38.079 1.00 37.00 493 PRO A O 1
ATOM 3743 N N . GLN A 1 494 ? -17.739 -52.588 39.199 1.00 34.72 494 GLN A N 1
ATOM 3744 C CA . GLN A 1 494 ? -16.581 -53.377 39.619 1.00 34.72 494 GLN A CA 1
ATOM 3745 C C . GLN A 1 494 ? -15.637 -53.804 38.481 1.00 34.72 494 GLN A C 1
ATOM 3747 O O . GLN A 1 494 ? -16.087 -53.966 37.353 1.00 34.72 494 GLN A O 1
ATOM 3752 N N . ILE A 1 495 ? -14.384 -54.143 38.832 1.00 31.14 495 ILE A N 1
ATOM 3753 C CA . ILE A 1 495 ? -13.822 -55.515 38.757 1.00 31.14 495 ILE A CA 1
ATOM 3754 C C . ILE A 1 495 ? -12.539 -55.619 39.623 1.00 31.14 495 ILE A C 1
ATOM 3756 O O . ILE A 1 495 ? -11.569 -54.908 39.401 1.00 31.14 495 ILE A O 1
ATOM 3760 N N . SER A 1 496 ? -12.622 -56.540 40.592 1.00 30.86 496 SER A N 1
ATOM 3761 C CA . SER A 1 496 ? -11.651 -57.421 41.281 1.00 30.86 496 SER A CA 1
ATOM 3762 C C . SER A 1 496 ? -10.288 -57.004 41.883 1.00 30.86 496 SER A C 1
ATOM 3764 O O . SER A 1 496 ? -9.663 -56.047 41.446 1.00 30.86 496 SER A O 1
ATOM 3766 N N . PRO A 1 497 ? -9.818 -57.777 42.901 1.00 44.09 497 PRO A N 1
ATOM 3767 C CA . PRO A 1 497 ? -8.821 -57.368 43.893 1.00 44.09 497 PRO A CA 1
ATOM 3768 C C . PRO A 1 497 ? -7.499 -58.171 43.862 1.00 44.09 497 PRO A C 1
ATOM 3770 O O . PRO A 1 497 ? -7.429 -59.260 43.296 1.00 44.09 497 PRO A O 1
ATOM 3773 N N . GLY A 1 498 ? -6.498 -57.657 44.583 1.00 30.84 498 GLY A N 1
ATOM 3774 C CA . GLY A 1 498 ? -5.223 -58.313 44.929 1.00 30.84 498 GLY A CA 1
ATOM 3775 C C . GLY A 1 498 ? -4.052 -57.374 44.617 1.00 30.84 498 GLY A C 1
ATOM 3776 O O . GLY A 1 498 ? -4.035 -56.769 43.556 1.00 30.84 498 GLY A O 1
ATOM 3777 N N . ASP A 1 499 ? -3.055 -57.111 45.451 1.00 29.92 499 ASP A N 1
ATOM 3778 C CA . ASP A 1 499 ? -2.676 -57.587 46.773 1.00 29.92 499 ASP A CA 1
ATOM 3779 C C . ASP A 1 499 ? -1.819 -56.483 47.431 1.00 29.92 499 ASP A C 1
ATOM 3781 O O . ASP A 1 499 ? -1.135 -55.715 46.764 1.00 29.92 499 ASP A O 1
ATOM 3785 N N . THR A 1 500 ? -1.918 -56.429 48.754 1.00 30.62 500 THR A N 1
ATOM 3786 C CA . THR A 1 500 ? -0.964 -56.022 49.802 1.00 30.62 500 THR A CA 1
ATOM 3787 C C . THR A 1 500 ? 0.307 -55.182 49.513 1.00 30.62 500 THR A C 1
ATOM 3789 O O . THR A 1 500 ? 1.101 -55.447 48.620 1.00 30.62 500 THR A O 1
ATOM 3792 N N . THR A 1 501 ? 0.596 -54.330 50.513 1.00 30.73 501 THR A N 1
ATOM 3793 C CA . THR A 1 501 ? 1.909 -53.912 51.071 1.00 30.73 501 THR A CA 1
ATOM 3794 C C . THR A 1 501 ? 2.632 -52.625 50.603 1.00 30.73 501 THR A C 1
ATOM 3796 O O . THR A 1 501 ? 3.320 -52.599 49.597 1.00 30.73 501 THR A O 1
ATOM 3799 N N . THR A 1 502 ? 2.572 -51.615 51.495 1.00 30.48 502 THR A N 1
ATOM 3800 C CA . THR A 1 502 ? 3.682 -50.839 52.122 1.00 30.48 502 THR A CA 1
ATOM 3801 C C . THR A 1 502 ? 4.726 -50.080 51.279 1.00 30.48 502 THR A C 1
ATOM 3803 O O . THR A 1 502 ? 5.540 -50.700 50.615 1.00 30.48 502 THR A O 1
ATOM 3806 N N . ILE A 1 503 ? 4.841 -48.755 51.504 1.00 30.22 503 ILE A N 1
ATOM 3807 C CA . ILE A 1 503 ? 6.017 -48.001 52.038 1.00 30.22 503 ILE A CA 1
ATOM 3808 C C . ILE A 1 503 ? 5.998 -46.522 51.593 1.00 30.22 503 ILE A C 1
ATOM 3810 O O . ILE A 1 503 ? 5.399 -46.140 50.597 1.00 30.22 503 ILE A O 1
ATOM 3814 N N . ALA A 1 504 ? 6.597 -45.705 52.453 1.00 29.88 504 ALA A N 1
ATOM 3815 C CA . ALA A 1 504 ? 6.595 -44.259 52.565 1.00 29.88 504 ALA A CA 1
ATOM 3816 C C . ALA A 1 504 ? 7.552 -43.481 51.630 1.00 29.88 504 ALA A C 1
ATOM 3818 O O . ALA A 1 504 ? 8.474 -44.039 51.050 1.00 29.88 504 ALA A O 1
ATOM 3819 N N . SER A 1 505 ? 7.374 -42.155 51.709 1.00 26.84 505 SER A N 1
ATOM 3820 C CA . SER A 1 505 ? 8.358 -41.057 51.635 1.00 26.84 505 SER A CA 1
ATOM 3821 C C . SER A 1 505 ? 8.877 -40.531 50.286 1.00 26.84 505 SER A C 1
ATOM 3823 O O . SER A 1 505 ? 9.410 -41.253 49.459 1.00 26.84 505 SER A O 1
ATOM 3825 N N . GLU A 1 506 ? 8.785 -39.196 50.211 1.00 28.22 506 GLU A N 1
ATOM 3826 C CA . GLU A 1 506 ? 9.729 -38.211 49.654 1.00 28.22 506 GLU A CA 1
ATOM 3827 C C . GLU A 1 506 ? 10.046 -38.134 48.145 1.00 28.22 506 GLU A C 1
ATOM 3829 O O . GLU A 1 506 ? 10.721 -38.962 47.554 1.00 28.22 506 GLU A O 1
ATOM 3834 N N . MET A 1 507 ? 9.631 -36.988 47.582 1.00 29.20 507 MET A N 1
ATOM 3835 C CA . MET A 1 507 ? 10.496 -35.927 47.036 1.00 29.20 507 MET A CA 1
ATOM 3836 C C . MET A 1 507 ? 11.577 -36.326 46.010 1.00 29.20 507 MET A C 1
ATOM 3838 O O . MET A 1 507 ? 12.592 -36.905 46.367 1.00 29.20 507 MET A O 1
ATOM 3842 N N . SER A 1 508 ? 11.425 -35.849 44.762 1.00 25.55 508 SER A N 1
ATOM 3843 C CA . SER A 1 508 ? 12.440 -35.082 43.999 1.00 25.55 508 SER A CA 1
ATOM 3844 C C . SER A 1 508 ? 12.335 -35.264 42.471 1.00 25.55 508 SER A C 1
ATOM 3846 O O . SER A 1 508 ? 12.198 -36.370 41.965 1.00 25.55 508 SER A O 1
ATOM 3848 N N . SER A 1 509 ? 12.516 -34.137 41.765 1.00 26.59 509 SER A N 1
ATOM 3849 C CA . SER A 1 509 ? 13.175 -33.962 40.451 1.00 26.59 509 SER A CA 1
ATOM 3850 C C . SER A 1 509 ? 12.677 -34.713 39.198 1.00 26.59 509 SER A C 1
ATOM 3852 O O . SER A 1 509 ? 12.859 -35.914 39.044 1.00 26.59 509 SER A O 1
ATOM 3854 N N . GLN A 1 510 ? 12.228 -33.935 38.203 1.00 30.95 510 GLN A N 1
ATOM 3855 C CA . GLN A 1 510 ? 12.427 -34.225 36.766 1.00 30.95 510 GLN A CA 1
ATOM 3856 C C . GLN A 1 510 ? 13.947 -34.151 36.406 1.00 30.95 510 GLN A C 1
ATOM 3858 O O . GLN A 1 510 ? 14.682 -33.635 37.253 1.00 30.95 510 GLN A O 1
ATOM 3863 N N . PRO A 1 511 ? 14.460 -34.506 35.188 1.00 44.47 511 PRO A N 1
ATOM 3864 C CA . PRO A 1 511 ? 13.751 -34.729 33.911 1.00 44.47 511 PRO A CA 1
ATOM 3865 C C . PRO A 1 511 ? 14.336 -35.801 32.919 1.00 44.47 511 PRO A C 1
ATOM 3867 O O . PRO A 1 511 ? 15.421 -36.336 33.102 1.00 44.47 511 PRO A O 1
ATOM 3870 N N . ILE A 1 512 ? 13.613 -36.001 31.798 1.00 29.20 512 ILE A N 1
ATOM 3871 C CA . ILE A 1 512 ? 13.994 -36.546 30.457 1.00 29.20 512 ILE A CA 1
ATOM 3872 C C . ILE A 1 512 ? 14.355 -38.047 30.314 1.00 29.20 512 ILE A C 1
ATOM 3874 O O . ILE A 1 512 ? 15.476 -38.437 30.606 1.00 29.20 512 ILE A O 1
ATOM 3878 N N . SER A 1 513 ? 13.507 -38.833 29.616 1.00 24.28 513 SER A N 1
ATOM 3879 C CA . SER A 1 513 ? 13.846 -39.393 28.282 1.00 24.28 513 SER A CA 1
ATOM 3880 C C . SER A 1 513 ? 12.705 -40.158 27.578 1.00 24.28 513 SER A C 1
ATOM 3882 O O . SER A 1 513 ? 12.119 -41.062 28.156 1.00 24.28 513 SER A O 1
ATOM 3884 N N . ARG A 1 514 ? 12.536 -39.818 26.289 1.00 26.42 514 ARG A N 1
ATOM 3885 C CA . ARG A 1 514 ? 12.312 -40.665 25.092 1.00 26.42 514 ARG A CA 1
ATOM 3886 C C . ARG A 1 514 ? 11.081 -41.586 24.971 1.00 26.42 514 ARG A C 1
ATOM 3888 O O . ARG A 1 514 ? 11.006 -42.642 25.576 1.00 26.42 514 ARG A O 1
ATOM 3895 N N . PHE A 1 515 ? 10.230 -41.180 24.018 1.00 32.75 515 PHE A N 1
ATOM 3896 C CA . PHE A 1 515 ? 9.566 -41.945 22.948 1.00 32.75 515 PHE A CA 1
ATOM 3897 C C . PHE A 1 515 ? 9.433 -43.467 23.099 1.00 32.75 515 PHE A C 1
ATOM 3899 O O . PHE A 1 515 ? 10.415 -44.197 22.987 1.00 32.75 515 PHE A O 1
ATOM 3906 N N . THR A 1 516 ? 8.182 -43.925 23.118 1.00 28.53 516 THR A N 1
ATOM 3907 C CA . THR A 1 516 ? 7.723 -45.039 22.275 1.00 28.53 516 THR A CA 1
ATOM 3908 C C . THR A 1 516 ? 6.359 -44.680 21.691 1.00 28.53 516 THR A C 1
ATOM 3910 O O . THR A 1 516 ? 5.528 -44.058 22.350 1.00 28.53 516 THR A O 1
ATOM 3913 N N . GLU A 1 517 ? 6.225 -44.977 20.404 1.00 34.16 517 GLU A N 1
ATOM 3914 C CA . GLU A 1 517 ? 5.041 -44.808 19.575 1.00 34.16 517 GLU A CA 1
ATOM 3915 C C . GLU A 1 517 ? 3.870 -45.682 20.033 1.00 34.16 517 GLU A C 1
ATOM 3917 O O . GLU A 1 517 ? 4.039 -46.727 20.657 1.00 34.16 517 GLU A O 1
ATOM 3922 N N . ASP A 1 518 ? 2.706 -45.253 19.551 1.00 33.81 518 ASP A N 1
ATOM 3923 C CA . ASP A 1 518 ? 1.534 -46.059 19.233 1.00 33.81 518 ASP A CA 1
ATOM 3924 C C . ASP A 1 518 ? 0.501 -46.291 20.342 1.00 33.81 518 ASP A C 1
ATOM 3926 O O . ASP A 1 518 ? 0.437 -47.302 21.039 1.00 33.81 518 ASP A O 1
ATOM 3930 N N . SER A 1 519 ? -0.409 -45.325 20.451 1.00 30.20 519 SER A N 1
ATOM 3931 C CA . SER A 1 519 ? -1.838 -45.613 20.596 1.00 30.20 519 SER A CA 1
ATOM 3932 C C . SER A 1 519 ? -2.627 -44.363 20.222 1.00 30.20 519 SER A C 1
ATOM 3934 O O . SER A 1 519 ? -2.403 -43.286 20.773 1.00 30.20 519 SER A O 1
ATOM 3936 N N . GLY A 1 520 ? -3.556 -44.502 19.273 1.00 42.12 520 GLY A N 1
ATOM 3937 C CA . GLY A 1 520 ? -4.552 -43.483 18.956 1.00 42.12 520 GLY A CA 1
ATOM 3938 C C . GLY A 1 520 ? -5.274 -43.031 20.226 1.00 42.12 520 GLY A C 1
ATOM 3939 O O . GLY A 1 520 ? -6.110 -43.747 20.774 1.00 42.12 520 GLY A O 1
ATOM 3940 N N . GLY A 1 521 ? -4.899 -41.850 20.713 1.00 26.59 521 GLY A N 1
ATOM 3941 C CA . GLY A 1 521 ? -5.393 -41.262 21.948 1.00 26.59 521 GLY A CA 1
ATOM 3942 C C . GLY A 1 521 ? -6.586 -40.360 21.672 1.00 26.59 521 GLY A C 1
ATOM 3943 O O . GLY A 1 521 ? -6.449 -39.274 21.120 1.00 26.59 521 GLY A O 1
ATOM 3944 N N . ILE A 1 522 ? -7.755 -40.850 22.058 1.00 34.78 522 ILE A N 1
ATOM 3945 C CA . ILE A 1 522 ? -9.051 -40.171 22.130 1.00 34.78 522 ILE A CA 1
ATOM 3946 C C . ILE A 1 522 ? -8.908 -38.695 22.594 1.00 34.78 522 ILE A C 1
ATOM 3948 O O . ILE A 1 522 ? -8.295 -38.450 23.635 1.00 34.78 522 ILE A O 1
ATOM 3952 N N . PRO A 1 523 ? -9.506 -37.703 21.899 1.00 31.94 523 PRO A N 1
ATOM 3953 C CA . PRO A 1 523 ? -9.299 -36.286 22.184 1.00 31.94 523 PRO A CA 1
ATOM 3954 C C . PRO A 1 523 ? -10.330 -35.775 23.199 1.00 31.94 523 PRO A C 1
ATOM 3956 O O . PRO A 1 523 ? -11.169 -34.947 22.866 1.00 31.94 523 PRO A O 1
ATOM 3959 N N . TYR A 1 524 ? -10.313 -36.270 24.437 1.00 37.19 524 TYR A N 1
ATOM 3960 C CA . TYR A 1 524 ? -11.183 -35.729 25.487 1.00 37.19 524 TYR A CA 1
ATOM 3961 C C . TYR A 1 524 ? -10.451 -35.671 26.826 1.00 37.19 524 TYR A C 1
ATOM 3963 O O . TYR A 1 524 ? -10.354 -36.662 27.545 1.00 37.19 524 TYR A O 1
ATOM 3971 N N . GLN A 1 525 ? -9.983 -34.480 27.197 1.00 36.03 525 GLN A N 1
ATOM 3972 C CA . GLN A 1 525 ? -9.665 -34.151 28.583 1.00 36.03 525 GLN A CA 1
ATOM 3973 C C . GLN A 1 525 ? -10.721 -33.152 29.071 1.00 36.03 525 GLN A C 1
ATOM 3975 O O . GLN A 1 525 ? -10.649 -31.962 28.794 1.00 36.03 525 GLN A O 1
ATOM 3980 N N . PHE A 1 526 ? -11.736 -33.649 29.783 1.00 38.31 526 PHE A N 1
ATOM 3981 C CA . PHE A 1 526 ? -12.905 -32.884 30.252 1.00 38.31 526 PHE A CA 1
ATOM 3982 C C . PHE A 1 526 ? -12.616 -31.886 31.397 1.00 38.31 526 PHE A C 1
ATOM 3984 O O . PHE A 1 526 ? -13.548 -31.341 31.981 1.00 38.31 526 PHE A O 1
ATOM 3991 N N . LEU A 1 527 ? -11.348 -31.656 31.756 1.00 40.38 527 LEU A N 1
ATOM 3992 C CA . LEU A 1 527 ? -10.961 -30.917 32.969 1.00 40.38 527 LEU A CA 1
ATOM 3993 C C . LEU A 1 527 ? -9.937 -29.790 32.733 1.00 40.38 527 LEU A C 1
ATOM 3995 O O . LEU A 1 527 ? -9.439 -29.217 33.698 1.00 40.38 527 LEU A O 1
ATOM 3999 N N . GLY A 1 528 ? -9.612 -29.463 31.478 1.00 42.47 528 GLY A N 1
ATOM 4000 C CA . GLY A 1 528 ? -8.701 -28.366 31.139 1.00 42.47 528 GLY A CA 1
ATOM 4001 C C . GLY A 1 528 ? -9.452 -27.157 30.586 1.00 42.47 528 GLY A C 1
ATOM 4002 O O . GLY A 1 528 ? -10.067 -27.252 29.531 1.00 42.47 528 GLY A O 1
ATOM 4003 N N . ASP A 1 529 ? -9.355 -26.015 31.263 1.00 38.16 529 ASP A N 1
ATOM 4004 C CA . ASP A 1 529 ? -9.995 -24.732 30.919 1.00 38.16 529 ASP A CA 1
ATOM 4005 C C . ASP A 1 529 ? -9.311 -24.015 29.725 1.00 38.16 529 ASP A C 1
ATOM 4007 O O . ASP A 1 529 ? -9.136 -22.798 29.695 1.00 38.16 529 ASP A O 1
ATOM 4011 N N . GLN A 1 530 ? -8.851 -24.781 28.732 1.00 37.97 530 GLN A N 1
ATOM 4012 C CA . GLN A 1 530 ? -8.194 -24.275 27.526 1.00 37.97 530 GLN A CA 1
ATOM 4013 C C . GLN A 1 530 ? -8.951 -24.735 26.282 1.00 37.97 530 GLN A C 1
ATOM 4015 O O . GLN A 1 530 ? -8.806 -25.868 25.825 1.00 37.97 530 GLN A O 1
ATOM 4020 N N . MET A 1 531 ? -9.723 -23.827 25.683 1.00 33.22 531 MET A N 1
ATOM 4021 C CA . MET A 1 531 ? -10.210 -24.015 24.318 1.00 33.22 531 MET A CA 1
ATOM 4022 C C . MET A 1 531 ? -9.034 -23.885 23.345 1.00 33.22 531 MET A C 1
ATOM 4024 O O . MET A 1 531 ? -8.447 -22.810 23.210 1.00 33.22 531 MET A O 1
ATOM 4028 N N . TRP A 1 532 ? -8.685 -24.968 22.648 1.00 41.69 532 TRP A N 1
ATOM 4029 C CA . TRP A 1 532 ? -7.734 -24.887 21.540 1.00 41.69 532 TRP A CA 1
ATOM 4030 C C . TRP A 1 532 ? -8.405 -24.335 20.279 1.00 41.69 532 TRP A C 1
ATOM 4032 O O . TRP A 1 532 ? -9.503 -24.739 19.898 1.00 41.69 532 TRP A O 1
ATOM 4042 N N . ARG A 1 533 ? -7.699 -23.412 19.618 1.00 35.41 533 ARG A N 1
ATOM 4043 C CA . ARG A 1 533 ? -8.021 -22.877 18.291 1.00 35.41 533 ARG A CA 1
ATOM 4044 C C . ARG A 1 533 ? -7.569 -23.887 17.234 1.00 35.41 533 ARG A C 1
ATOM 4046 O O . ARG A 1 533 ? -6.382 -24.184 17.139 1.00 35.41 533 ARG A O 1
ATOM 4053 N N . VAL A 1 534 ? -8.503 -24.394 16.433 1.00 32.00 534 VAL A N 1
ATOM 4054 C CA . VAL A 1 534 ? -8.195 -25.188 15.234 1.00 32.00 534 VAL A CA 1
ATOM 4055 C C . VAL A 1 534 ? -8.015 -24.225 14.056 1.00 32.00 534 VAL A C 1
ATOM 4057 O O . VAL A 1 534 ? -8.871 -23.355 13.873 1.00 32.00 534 VAL A O 1
ATOM 4060 N N . PRO A 1 535 ? -6.957 -24.345 13.234 1.00 30.48 535 PRO A N 1
ATOM 4061 C CA . PRO A 1 535 ? -6.903 -23.640 11.962 1.00 30.48 535 PRO A CA 1
ATOM 4062 C C . PRO A 1 535 ? -7.974 -24.227 11.035 1.00 30.48 535 PRO A C 1
ATOM 4064 O O . PRO A 1 535 ? -7.803 -25.296 10.456 1.00 30.48 535 PRO A O 1
ATOM 4067 N N . VAL A 1 536 ? -9.110 -23.542 10.919 1.00 32.03 536 VAL A N 1
ATOM 4068 C CA . VAL A 1 536 ? -10.139 -23.878 9.932 1.00 32.03 536 VAL A CA 1
ATOM 4069 C C . VAL A 1 536 ? -9.745 -23.221 8.616 1.00 32.03 536 VAL A C 1
ATOM 4071 O O . VAL A 1 536 ? -9.928 -22.019 8.422 1.00 32.03 536 VAL A O 1
ATOM 4074 N N . THR A 1 537 ? -9.187 -23.999 7.695 1.00 31.33 537 THR A N 1
ATOM 4075 C CA . THR A 1 537 ? -8.990 -23.548 6.316 1.00 31.33 537 THR A CA 1
ATOM 4076 C C . THR A 1 537 ? -10.348 -23.562 5.619 1.00 31.33 537 THR A C 1
ATOM 4078 O O . THR A 1 537 ? -10.867 -24.617 5.267 1.00 31.33 537 THR A O 1
ATOM 4081 N N . THR A 1 538 ? -10.961 -22.390 5.454 1.00 31.73 538 THR A N 1
ATOM 4082 C CA . THR A 1 538 ? -12.226 -22.271 4.717 1.00 31.73 538 THR A CA 1
ATOM 4083 C C . THR A 1 538 ? -11.900 -22.031 3.247 1.00 31.73 538 THR A C 1
ATOM 4085 O O . THR A 1 538 ? -11.423 -20.958 2.885 1.00 31.73 538 THR A O 1
ATOM 4088 N N . VAL A 1 539 ? -12.118 -23.033 2.396 1.00 28.75 539 VAL A N 1
ATOM 4089 C CA . VAL A 1 539 ? -11.953 -22.905 0.942 1.00 28.75 539 VAL A CA 1
ATOM 4090 C C . VAL A 1 539 ? -13.281 -22.441 0.348 1.00 28.75 539 VAL A C 1
ATOM 4092 O O . VAL A 1 539 ? -14.288 -23.135 0.464 1.00 28.75 539 VAL A O 1
ATOM 4095 N N . TYR A 1 540 ? -13.293 -21.267 -0.285 1.00 28.56 540 TYR A N 1
ATOM 4096 C CA . TYR A 1 540 ? -14.459 -20.764 -1.012 1.00 28.56 540 TYR A CA 1
ATOM 4097 C C . TYR A 1 540 ? -14.322 -21.128 -2.494 1.00 28.56 540 TYR A C 1
ATOM 4099 O O . TYR A 1 540 ? -13.523 -20.536 -3.216 1.00 28.56 540 TYR A O 1
ATOM 4107 N N . GLY A 1 541 ? -15.081 -22.126 -2.944 1.00 33.53 541 GLY A N 1
ATOM 4108 C CA . GLY A 1 541 ? -15.207 -22.470 -4.360 1.00 33.53 541 GLY A CA 1
ATOM 4109 C C . GLY A 1 541 ? -16.455 -21.821 -4.949 1.00 33.53 541 GLY A C 1
ATOM 4110 O O . GLY A 1 541 ? -17.567 -22.160 -4.552 1.00 33.53 541 GLY A O 1
ATOM 4111 N N . ALA A 1 542 ? -16.295 -20.892 -5.891 1.00 34.56 542 ALA A N 1
ATOM 4112 C CA . ALA A 1 542 ? -17.417 -20.392 -6.679 1.00 34.56 542 ALA A CA 1
ATOM 4113 C C . ALA A 1 542 ? -17.784 -21.442 -7.738 1.00 34.56 542 ALA A C 1
ATOM 4115 O O . ALA A 1 542 ? -17.119 -21.556 -8.766 1.00 34.56 542 ALA A O 1
ATOM 4116 N N . LEU A 1 543 ? -18.829 -22.226 -7.475 1.00 37.34 543 LEU A N 1
ATOM 4117 C CA . LEU A 1 543 ? -19.423 -23.113 -8.471 1.00 37.34 543 LEU A CA 1
ATOM 4118 C C . LEU A 1 543 ? -20.301 -22.278 -9.410 1.00 37.34 543 LEU A C 1
ATOM 4120 O O . LEU A 1 543 ? -21.203 -21.564 -8.965 1.00 37.34 543 LEU A O 1
ATOM 4124 N N . ALA A 1 544 ? -20.025 -22.348 -10.713 1.00 37.88 544 ALA A N 1
ATOM 4125 C CA . ALA A 1 544 ? -20.941 -21.829 -11.720 1.00 37.88 544 ALA A CA 1
ATOM 4126 C C . ALA A 1 544 ? -22.291 -22.550 -11.568 1.00 37.88 544 ALA A C 1
ATOM 4128 O O . ALA A 1 544 ? -22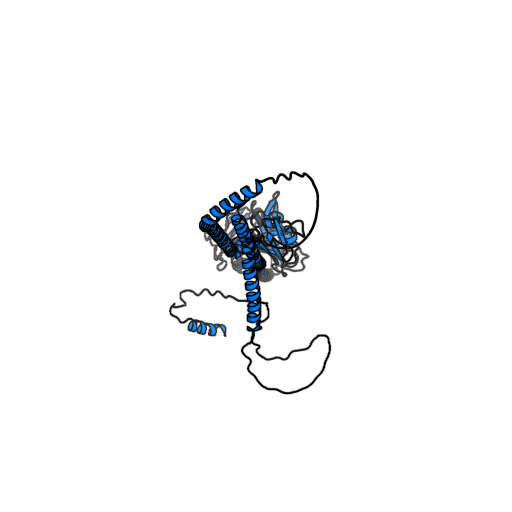.325 -23.767 -11.388 1.00 37.88 544 ALA A O 1
ATOM 4129 N N . ARG A 1 545 ? -23.401 -21.802 -11.640 1.00 41.78 545 ARG A N 1
ATOM 4130 C CA . ARG A 1 545 ? -24.773 -22.334 -11.492 1.00 41.78 545 ARG A CA 1
ATOM 4131 C C . ARG A 1 545 ? -25.119 -23.445 -12.487 1.00 41.78 545 ARG A C 1
ATOM 4133 O O . ARG A 1 545 ? -26.091 -24.152 -12.272 1.00 41.78 545 ARG A O 1
ATOM 4140 N N . ASP A 1 546 ? -24.309 -23.614 -13.521 1.00 47.00 546 ASP A N 1
ATOM 4141 C CA . ASP A 1 546 ? -24.538 -24.557 -14.610 1.00 47.00 546 ASP A CA 1
ATOM 4142 C C . ASP A 1 546 ? -23.973 -25.963 -14.303 1.00 47.00 546 ASP A C 1
ATOM 4144 O O . ASP A 1 546 ? -24.086 -26.863 -15.129 1.00 47.00 546 ASP A O 1
ATOM 4148 N N . LEU A 1 547 ? -23.339 -26.152 -13.134 1.00 42.53 547 LEU A N 1
ATOM 4149 C CA . LEU A 1 547 ? -22.654 -27.390 -12.725 1.00 42.53 547 LEU A CA 1
ATOM 4150 C C . LEU A 1 547 ? -23.346 -28.160 -11.588 1.00 42.53 547 LEU A C 1
ATOM 4152 O O . LEU A 1 547 ? -22.853 -29.217 -11.203 1.00 42.53 547 LEU A O 1
ATOM 4156 N N . VAL A 1 548 ? -24.456 -27.653 -11.042 1.00 45.28 548 VAL A N 1
ATOM 4157 C CA . VAL A 1 548 ? -25.208 -28.317 -9.965 1.00 45.28 548 VAL A CA 1
ATOM 4158 C C . VAL A 1 548 ? -26.697 -28.232 -10.280 1.00 45.28 548 VAL A C 1
ATOM 4160 O O . VAL A 1 548 ? -27.275 -27.145 -10.237 1.00 45.28 548 VAL A O 1
ATOM 4163 N N . ASP A 1 549 ? -27.306 -29.373 -10.597 1.00 49.59 549 ASP A N 1
ATOM 4164 C CA . ASP A 1 549 ? -28.761 -29.502 -10.665 1.00 49.59 549 ASP A CA 1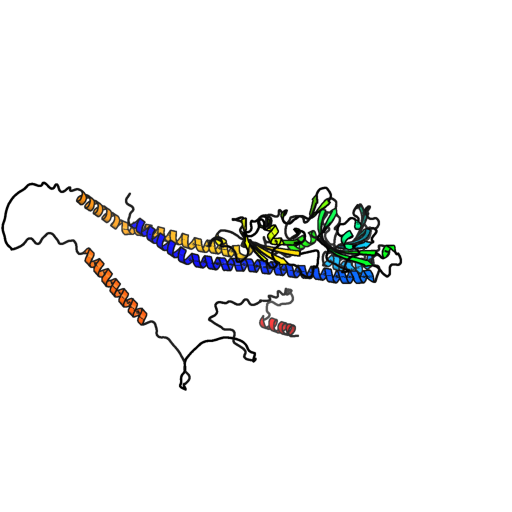
ATOM 4165 C C . ASP A 1 549 ? -29.297 -29.451 -9.216 1.00 49.59 549 ASP A C 1
ATOM 4167 O O . ASP A 1 549 ? -28.777 -30.168 -8.355 1.00 49.59 549 ASP A O 1
ATOM 4171 N N . PRO A 1 550 ? -30.270 -28.586 -8.873 1.00 49.59 550 PRO A N 1
ATOM 4172 C CA . PRO A 1 550 ? -30.736 -28.407 -7.492 1.00 49.59 550 PRO A CA 1
ATOM 4173 C C . PRO A 1 550 ? -31.404 -29.639 -6.852 1.00 49.59 550 PRO A C 1
ATOM 4175 O O . PRO A 1 550 ? -31.718 -29.580 -5.663 1.00 49.59 550 PRO A O 1
ATOM 4178 N N . ASP A 1 551 ? -31.589 -30.728 -7.602 1.00 49.56 551 ASP A N 1
ATOM 4179 C CA . ASP A 1 551 ? -32.181 -31.988 -7.133 1.00 49.56 551 ASP A CA 1
ATOM 4180 C C . ASP A 1 551 ? -31.147 -33.078 -6.772 1.00 49.56 551 ASP A C 1
ATOM 4182 O O . ASP A 1 551 ? -31.535 -34.161 -6.325 1.00 49.56 551 ASP A O 1
ATOM 4186 N N . ASP A 1 552 ? -29.840 -32.822 -6.912 1.00 52.28 552 ASP A N 1
ATOM 4187 C CA . ASP A 1 552 ? -28.818 -33.835 -6.620 1.00 52.28 552 ASP A CA 1
ATOM 4188 C C . ASP A 1 552 ? -28.467 -33.948 -5.123 1.00 52.28 552 ASP A C 1
ATOM 4190 O O . ASP A 1 552 ? -28.191 -32.968 -4.424 1.00 52.28 552 ASP A O 1
ATOM 4194 N N . ASP A 1 553 ? -28.437 -35.196 -4.636 1.00 50.38 553 ASP A N 1
ATOM 4195 C CA . ASP A 1 553 ? -28.106 -35.568 -3.258 1.00 50.38 553 ASP A CA 1
ATOM 4196 C C . ASP A 1 553 ? -26.714 -35.022 -2.858 1.00 50.38 553 ASP A C 1
ATOM 4198 O O . ASP A 1 553 ? -25.699 -35.398 -3.463 1.00 50.38 553 ASP A O 1
ATOM 4202 N N . PRO A 1 554 ? -26.612 -34.179 -1.809 1.00 48.03 554 PRO A N 1
ATOM 4203 C CA . PRO A 1 554 ? -25.348 -33.579 -1.378 1.00 48.03 554 PRO A CA 1
ATOM 4204 C C . PRO A 1 554 ? -24.275 -34.618 -1.009 1.00 48.03 554 PRO A C 1
ATOM 4206 O O . PRO A 1 554 ? -23.076 -34.331 -1.094 1.00 48.03 554 PRO A O 1
ATOM 4209 N N . VAL A 1 555 ? -24.670 -35.845 -0.650 1.00 49.25 555 VAL A N 1
ATOM 4210 C CA . VAL A 1 555 ? -23.740 -36.948 -0.365 1.00 49.25 555 VAL A CA 1
ATOM 4211 C C . VAL A 1 555 ? -23.112 -37.508 -1.648 1.00 49.25 555 VAL A C 1
ATOM 4213 O O . VAL A 1 555 ? -21.945 -37.919 -1.637 1.00 49.25 555 VAL A O 1
ATOM 4216 N N . ALA A 1 556 ? -23.842 -37.502 -2.766 1.00 53.50 556 ALA A N 1
ATOM 4217 C CA . ALA A 1 556 ? -23.337 -37.944 -4.065 1.00 53.50 556 ALA A CA 1
ATOM 4218 C C . ALA A 1 556 ? -22.320 -36.943 -4.637 1.00 53.50 556 ALA A C 1
ATOM 4220 O O . ALA A 1 556 ? -21.237 -37.346 -5.072 1.00 53.50 556 ALA A O 1
ATOM 4221 N N . VAL A 1 557 ? -22.607 -35.642 -4.526 1.00 53.78 557 VAL A N 1
ATOM 4222 C CA . VAL A 1 557 ? -21.700 -34.561 -4.953 1.00 53.78 557 VAL A CA 1
ATOM 4223 C C . VAL A 1 557 ? -20.380 -34.606 -4.173 1.00 53.78 557 VAL A C 1
ATOM 4225 O O . VAL A 1 557 ? -19.302 -34.537 -4.775 1.00 53.78 557 VAL A O 1
ATOM 4228 N N . TYR A 1 558 ? -20.446 -34.816 -2.852 1.00 52.19 558 TYR A N 1
ATOM 4229 C CA . TYR A 1 558 ? -19.260 -34.953 -2.000 1.00 52.19 558 TYR A CA 1
ATOM 4230 C C . TYR A 1 558 ? -18.394 -36.162 -2.388 1.00 52.19 558 TYR A C 1
ATOM 4232 O O . TYR A 1 558 ? -17.172 -36.042 -2.476 1.00 52.19 558 TYR A O 1
ATOM 4240 N N . LYS A 1 559 ? -19.000 -37.322 -2.680 1.00 51.03 559 LYS A N 1
ATOM 4241 C CA . LYS A 1 559 ? -18.254 -38.530 -3.081 1.00 51.03 559 LYS A CA 1
ATOM 4242 C C . LYS A 1 559 ? -17.540 -38.377 -4.423 1.00 51.03 559 LYS A C 1
ATOM 4244 O O . LYS A 1 559 ? -16.408 -38.840 -4.547 1.00 51.03 559 LYS A O 1
ATOM 4249 N N . ILE A 1 560 ? -18.166 -37.714 -5.396 1.00 52.50 560 ILE A N 1
ATOM 4250 C CA . ILE A 1 560 ? -17.558 -37.459 -6.712 1.00 52.50 560 ILE A CA 1
ATOM 4251 C C . ILE A 1 560 ? -16.339 -36.535 -6.572 1.00 52.50 560 ILE A C 1
ATOM 4253 O O . ILE A 1 560 ? -15.309 -36.773 -7.196 1.00 52.50 560 ILE A O 1
ATOM 4257 N N . HIS A 1 561 ? -16.415 -35.526 -5.703 1.00 48.78 561 HIS A N 1
ATOM 4258 C CA . HIS A 1 561 ? -15.32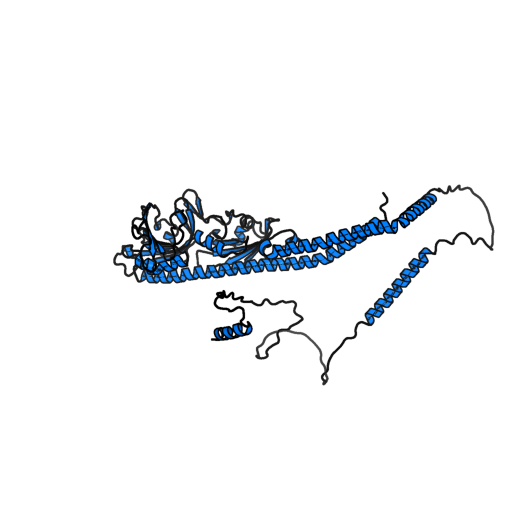9 -34.559 -5.526 1.00 48.78 561 HIS A CA 1
ATOM 4259 C C . HIS A 1 561 ? -14.202 -35.081 -4.625 1.00 48.78 561 HIS A C 1
ATOM 4261 O O . HIS A 1 561 ? -13.036 -34.761 -4.854 1.00 48.78 561 HIS A O 1
ATOM 4267 N N . ASN A 1 562 ? -14.507 -35.950 -3.657 1.00 42.41 562 ASN A N 1
ATOM 4268 C CA . ASN A 1 562 ? -13.479 -36.595 -2.837 1.00 42.41 562 ASN A CA 1
ATOM 4269 C C . ASN A 1 562 ? -12.582 -37.539 -3.664 1.00 42.41 562 ASN A C 1
ATOM 4271 O O . ASN A 1 562 ? -11.409 -37.715 -3.344 1.00 42.41 562 ASN A O 1
ATOM 4275 N N . ALA A 1 563 ? -13.100 -38.093 -4.767 1.00 40.53 563 ALA A N 1
ATOM 4276 C CA . ALA A 1 563 ? -12.313 -38.885 -5.714 1.00 40.53 563 ALA A CA 1
ATOM 4277 C C . ALA A 1 563 ? -11.318 -38.043 -6.539 1.00 40.53 563 ALA A C 1
ATOM 4279 O O . ALA A 1 563 ? -10.319 -38.578 -7.001 1.00 40.53 563 ALA A O 1
ATOM 4280 N N . VAL A 1 564 ? -11.561 -36.735 -6.698 1.00 42.69 564 VAL A N 1
ATOM 4281 C CA . VAL A 1 564 ? -10.663 -35.805 -7.414 1.00 42.69 564 VAL A CA 1
ATOM 4282 C C . VAL A 1 564 ? -9.586 -35.232 -6.489 1.00 42.69 564 VAL A C 1
ATOM 4284 O O . VAL A 1 564 ? -8.494 -34.913 -6.937 1.00 42.69 564 VAL A O 1
ATOM 4287 N N . LEU A 1 565 ? -9.870 -35.117 -5.189 1.00 38.34 565 LEU A N 1
ATOM 4288 C CA . LEU A 1 565 ? -8.928 -34.594 -4.190 1.00 38.34 565 LEU A CA 1
ATOM 4289 C C . LEU A 1 565 ? -7.947 -35.647 -3.649 1.00 38.34 565 LEU A C 1
ATOM 4291 O O . LEU A 1 565 ? -7.022 -35.299 -2.919 1.00 38.34 565 LEU A O 1
ATOM 4295 N N . THR A 1 566 ? -8.160 -36.925 -3.968 1.00 37.19 566 THR A N 1
ATOM 4296 C CA . THR A 1 566 ? -7.325 -38.050 -3.508 1.00 37.19 566 THR A CA 1
ATOM 4297 C C . THR A 1 566 ? -6.407 -38.630 -4.593 1.00 37.19 566 THR A C 1
ATOM 4299 O O . THR A 1 566 ? -5.731 -39.628 -4.345 1.00 37.19 566 THR A O 1
ATOM 4302 N N . THR A 1 567 ? -6.326 -37.977 -5.757 1.00 35.28 567 THR A N 1
ATOM 4303 C CA . THR A 1 567 ? -5.291 -38.167 -6.793 1.00 35.28 567 THR A CA 1
ATOM 4304 C C . THR A 1 567 ? -4.429 -36.926 -6.891 1.00 35.28 567 THR A C 1
ATOM 4306 O O . THR A 1 567 ? -3.193 -37.078 -7.005 1.00 35.28 567 THR A O 1
#

Sequence (567 aa):
MHVSIKVVAGALLLIAFLGATLCAVIPTIASLQDDVRGFVASAAESAADQVQFVFAERLHTVQVFGNALHKAARTHDLLHDLQPWSFIEWAGAMTVAQDLSIVLARTDDRGILLAPYNTMNFIGGVPIPGYVRVSNYTLPGSYVDSGFFSYTTLQPYNQTQPWVRTSMSVKFSQQKYAAQLANPNRSTPMVWLSLTPRVASQQLVASVIIYGGPITVNSAVDPGNRHQLLSLRIRGEALGKFFVTTGVSPTGIALLIDAATSYFVAGSISDPTGRFVNGSGQLINISQLQDPRIAPIIRASSSSASSFSSRLLTCPPPCSFTYWPHSGVLLEDGTGSVGILDILLYQFTAVRVVQVSAVIGGALDLRLVATVPSRDVIGTLVSSLQWSLFRPIVAMLGVCIVVIVAVALVFRELTVVEKDILQMANVFEGHPITAKQDAREEDSSRESGASQTRRRLIPVVFKEISAITAAVNTLTRELYTLKAFTTIGCNTPQISPGDTTTIASEMSSQPISRFTEDSGGIPYQFLGDQMWRVPVTTVYGALARDLVDPDDDPVAVYKIHNAVLTT

Foldseek 3Di:
DDDDPLVVVLVVVVVVVVVVLCVVVLVVLLVVVVVLVVQLQVLLVVLQVVVLVVVLVLVVVLQVLQVVVLVVCQADPCCVVPDNQSVLLSPVVVQQVSQKWKWKAFPVQWTKIKGQAQLQDDPPGDRDPQWIKIWTCPDAQFKIWIAIAGSVPRATPDNVDRIDIDGHHDGPCPFPCSCVQADPPDPDQKAWAAWGWDDSDLWDTWIKTKIWHWHQHPPDPDPRSRIMIIIMIDTQVNVQVVQLVSDSFPLKKKWKAFLLVQATHHMVFPDGQWGDDPSDIDGHGPCRDDGPSCNLVQAACEPVDNGVSVVLSPPDPFFKWKAWSVRSYIYGPPDDDDDSCCVLVGKIKIKTKHFSDPVNPDHTGIIMIIIGISCRPCVVVSVVVNVVSVVVVVVVVVVSVVVSVVCCVVCVVVVVVVVVVVVVVVVVVPDDPPPDDDDDDDDDDDDDDDDPDDPPDPDPVVVVVVVVVVVVVVVVVVVVVVVVPPDDDDDDDDDDDDDDDDDDDDDDDDDDDDDDDDDDDDPDDPPDPDDDDDPDPDDDDDDDPVPDDPPDDPVVVVVVVVVVVVD

Radius of gyration: 42.69 Å; chains: 1; bounding box: 86×83×148 Å

pLDDT: mean 73.66, std 21.84, range [24.28, 96.75]

Organism: Bodo saltans (NCBI:txid75058)